Protein AF-0000000075831434 (afdb_homodimer)

pLDDT: mean 88.61, std 18.93, range [19.53, 98.94]

Solvent-accessible surface area (backbone atoms only — not comparable to full-atom values): 34373 Å² total; per-residue (Å²): 126,91,67,84,45,68,68,56,46,39,43,26,67,58,31,21,37,45,74,42,77,63,62,38,57,54,68,57,38,53,53,48,41,53,53,50,52,52,52,43,70,75,44,43,54,58,18,41,51,51,45,35,29,68,76,62,29,62,68,53,38,49,51,50,38,59,71,42,46,86,50,63,68,45,27,39,51,45,42,46,51,59,60,68,66,47,60,88,40,66,50,36,54,42,49,42,61,48,56,43,83,80,28,70,69,52,39,52,50,55,35,29,62,72,42,26,44,44,49,23,60,71,63,68,47,82,38,26,19,41,57,43,32,35,41,38,41,26,42,54,54,20,10,47,43,68,77,44,36,60,46,56,39,43,72,51,55,56,66,51,32,40,32,41,41,33,45,61,45,68,38,45,33,55,95,73,45,23,51,45,51,31,32,32,41,33,50,38,49,47,38,43,55,31,55,36,57,44,39,54,91,43,85,77,76,65,81,80,69,68,54,56,75,44,72,59,44,57,39,51,51,17,25,33,38,38,34,34,22,52,20,33,31,28,26,53,35,31,79,43,88,61,62,47,47,33,39,34,42,31,34,29,44,65,80,36,20,23,42,51,98,46,61,34,79,62,49,63,80,47,46,78,59,43,60,91,46,55,82,78,35,52,65,63,29,59,63,69,46,88,78,32,39,75,31,22,57,52,94,83,57,70,71,76,78,73,73,76,73,78,76,71,78,70,78,76,77,77,81,76,78,72,86,121,126,92,69,82,49,68,68,55,46,39,42,26,69,59,32,21,37,47,74,43,78,61,62,38,57,54,69,58,38,54,52,47,40,52,54,50,51,52,53,43,70,77,44,42,52,57,17,41,50,51,46,36,28,67,76,63,28,63,68,52,39,48,49,50,36,60,71,42,46,85,49,64,67,44,27,38,52,46,44,47,52,58,59,68,64,46,61,86,39,68,50,38,54,42,50,43,61,48,57,43,82,81,29,69,68,51,40,52,51,54,38,28,63,74,43,26,44,44,50,22,60,72,66,70,47,82,38,27,20,41,56,44,33,36,40,38,41,25,42,54,54,20,11,48,42,68,78,44,36,61,47,53,38,43,71,50,54,56,68,50,32,39,34,40,41,33,45,59,45,68,38,44,34,56,94,72,48,22,50,45,50,30,33,33,39,33,49,38,49,46,39,42,54,30,55,35,56,42,40,55,91,44,85,76,76,65,82,81,67,71,53,55,73,44,72,59,44,56,37,51,51,17,25,33,40,36,35,34,23,52,21,32,31,29,26,53,36,31,78,43,89,60,64,47,49,32,38,33,43,30,36,29,42,64,79,38,22,21,41,51,97,48,62,34,80,63,48,62,81,47,48,79,62,43,60,90,47,56,83,78,35,54,65,64,30,59,62,69,46,89,77,34,39,74,31,22,57,52,94,82,55,69,71,75,75,72,71,75,73,78,76,73,79,73,78,74,78,77,81,76,78,72,85,120

Foldseek 3Di:
DPACDPVQLVQCVQFQKDKDAQLDDLVLLLVVVVLVVVLCVVCVLVLLLLQCCQQVNDVVSVVQQVVQDDDSVSSSVSSVCVVVPDDFQSAQWGKDKASCVVDVSVVLVCLDCSHLVNLCVSLVHQWKWWQMKMKTKAAARHFKFDKDFQVLADQWDDQFKKKKKFWSAKFAFVVVQGWAKKWQTRQSVPPVQCVVPNDLVDDRDCVPVPGDIDGPTIGHHSMIMMGTRRIIMMTGHRNDNGMTIMMMIMMGHFPIFGADPDSHDRDNSPVVSCVVPNVVGDHRGGRDDPSTDISPPPDPPPPPPDPDPPPPPPDPPDDDPPPD/DPACDPVQLVQCVQFQKDKDAQLDDLVLLLVVVVLVVVLCVVCVLVLLLLQCCQQVNDVVSVVQQVVQDDDSVSSSVSSVCVVVPDDFQSAQWGKDKASCVVDVSVVLVCLDCSHLVNLCVSLVHQWKWWQMKMKTKAAARHFKFDKDFQVLQDQWDDQFKKKKKFWSAKFAFVVVQGWAKKWQTRQSVPPVQCVVPNDLVDDRDCVPVPGDIDGPTIGHHSMIMMGTRRIIMMTGHRNDNGMTIMMMIMMGHFPIFGADPDSHDRDNSPVVSCVVPNVVGDHRGGPDDPSTDISPPPDPPPPPPPPDPPPPPPDPDDPPPDPD

Organism: Prymnesium parvum (NCBI:txid97485)

Radius of gyration: 28.57 Å; Cα contacts (8 Å, |Δi|>4): 1283; chains: 2; bounding box: 98×86×70 Å

InterPro domains:
  IPR008775 Phytanoyl-CoA dioxygenase-like [PF05721] (36-246)

Structure (mmCIF, N/CA/C/O backbone):
data_AF-0000000075831434-model_v1
#
loop_
_entity.id
_entity.type
_entity.pdbx_description
1 polymer 'Phytanoyl-CoA dioxygenase'
#
loop_
_atom_site.group_PDB
_atom_site.id
_atom_site.type_symbol
_atom_site.label_atom_id
_atom_site.label_alt_id
_atom_site.label_comp_id
_atom_site.label_asym_id
_atom_site.label_entity_id
_atom_site.label_seq_id
_atom_site.pdbx_PDB_ins_code
_atom_site.Cartn_x
_atom_site.Cartn_y
_atom_site.Cartn_z
_atom_site.occupancy
_atom_site.B_iso_or_equiv
_atom_site.auth_seq_id
_atom_site.auth_comp_id
_atom_site.auth_asym_id
_atom_site.auth_atom_id
_atom_site.pdbx_PDB_model_num
ATOM 1 N N . MET A 1 1 ? 1.703 -3.66 -30.547 1 41.41 1 MET A N 1
ATOM 2 C CA . MET A 1 1 ? 1.705 -4.383 -29.281 1 41.41 1 MET A CA 1
ATOM 3 C C . MET A 1 1 ? 1.013 -3.572 -28.203 1 41.41 1 MET A C 1
ATOM 5 O O . MET A 1 1 ? 1.342 -2.404 -27.984 1 41.41 1 MET A O 1
ATOM 9 N N . LEU A 1 2 ? -0.225 -3.793 -27.969 1 52.91 2 LEU A N 1
ATOM 10 C CA . LEU A 1 2 ? -1.178 -2.945 -27.25 1 52.91 2 LEU A CA 1
ATOM 11 C C . LEU A 1 2 ? -0.674 -2.615 -25.859 1 52.91 2 LEU A C 1
ATOM 13 O O . LEU A 1 2 ? -0.516 -3.512 -25.016 1 52.91 2 LEU A O 1
ATOM 17 N N . ALA A 1 3 ? 0.323 -1.652 -25.766 1 66.62 3 ALA A N 1
ATOM 18 C CA . ALA A 1 3 ? 0.963 -1.109 -24.578 1 66.62 3 ALA A CA 1
ATOM 19 C C . ALA A 1 3 ? -0.076 -0.632 -23.562 1 66.62 3 ALA A C 1
ATOM 21 O O . ALA A 1 3 ? -1.118 -0.093 -23.938 1 66.62 3 ALA A O 1
ATOM 22 N N . VAL A 1 4 ? -0.144 -1.349 -22.391 1 86.62 4 VAL A N 1
ATOM 23 C CA . VAL A 1 4 ? -0.977 -0.872 -21.297 1 86.62 4 VAL A CA 1
ATOM 24 C C . VAL A 1 4 ? -0.88 0.649 -21.203 1 86.62 4 VAL A C 1
ATOM 26 O O . VAL A 1 4 ? 0.211 1.199 -21.031 1 86.62 4 VAL A O 1
ATOM 29 N N . GLY A 1 5 ? -1.956 1.366 -21.531 1 87.19 5 GLY A N 1
ATOM 30 C CA . GLY A 1 5 ? -1.98 2.818 -21.453 1 87.19 5 GLY A CA 1
ATOM 31 C C . GLY A 1 5 ? -2.035 3.346 -20.031 1 87.19 5 GLY A C 1
ATOM 32 O O . GLY A 1 5 ? -2.107 2.566 -19.078 1 87.19 5 GLY A O 1
ATOM 33 N N . ALA A 1 6 ? -1.95 4.629 -19.891 1 87.94 6 ALA A N 1
ATOM 34 C CA . ALA A 1 6 ? -1.89 5.301 -18.594 1 87.94 6 ALA A CA 1
ATOM 35 C C . ALA A 1 6 ? -3.139 5.008 -17.766 1 87.94 6 ALA A C 1
ATOM 37 O O . ALA A 1 6 ? -3.061 4.855 -16.547 1 87.94 6 ALA A O 1
ATOM 38 N N . ALA A 1 7 ? -4.27 4.957 -18.438 1 90.38 7 ALA A N 1
ATOM 39 C CA . ALA A 1 7 ? -5.523 4.711 -17.734 1 90.38 7 ALA A CA 1
ATOM 40 C C . ALA A 1 7 ? -5.527 3.322 -17.094 1 90.38 7 ALA A C 1
ATOM 42 O O . ALA A 1 7 ? -5.977 3.152 -15.953 1 90.38 7 ALA A O 1
ATOM 43 N N . GLN A 1 8 ? -5.09 2.336 -17.828 1 93.81 8 GLN A N 1
ATOM 44 C CA . GLN A 1 8 ? -5.031 0.98 -17.297 1 93.81 8 GLN A CA 1
ATOM 45 C C . GLN A 1 8 ? -3.982 0.87 -16.188 1 93.81 8 GLN A C 1
ATOM 47 O O . GLN A 1 8 ? -4.18 0.156 -15.211 1 93.81 8 GLN A O 1
ATOM 52 N N . LEU A 1 9 ? -2.846 1.592 -16.438 1 96.81 9 LEU A N 1
ATOM 53 C CA . LEU A 1 9 ? -1.832 1.608 -15.383 1 96.81 9 LEU A CA 1
ATOM 54 C C . LEU A 1 9 ? -2.389 2.215 -14.094 1 96.81 9 LEU A C 1
ATOM 56 O O . LEU A 1 9 ? -2.119 1.716 -13 1 96.81 9 LEU A O 1
ATOM 60 N N . LEU A 1 10 ? -3.135 3.258 -14.258 1 96.19 10 LEU A N 1
ATOM 61 C CA . LEU A 1 10 ? -3.758 3.883 -13.102 1 96.19 10 LEU A CA 1
ATOM 62 C C . LEU A 1 10 ? -4.75 2.934 -12.438 1 96.19 10 LEU A C 1
ATOM 64 O O . LEU A 1 10 ? -4.809 2.848 -11.211 1 96.19 10 LEU A O 1
ATOM 68 N N . GLU A 1 11 ? -5.539 2.24 -13.25 1 95.75 11 GLU A N 1
ATOM 69 C CA . GLU A 1 11 ? -6.465 1.245 -12.719 1 95.75 11 GLU A CA 1
ATOM 70 C C . GLU A 1 11 ? -5.738 0.194 -11.891 1 95.75 11 GLU A C 1
ATOM 72 O O . GLU A 1 11 ? -6.172 -0.146 -10.789 1 95.75 11 GLU A O 1
ATOM 77 N N . PHE A 1 12 ? -4.676 -0.302 -12.438 1 97.88 12 PHE A N 1
ATOM 78 C CA . PHE A 1 12 ? -3.877 -1.301 -11.734 1 97.88 12 PHE A CA 1
ATOM 79 C C . PHE A 1 12 ? -3.357 -0.748 -10.414 1 97.88 12 PHE A C 1
ATOM 81 O O . PHE A 1 12 ? -3.412 -1.427 -9.391 1 97.88 12 PHE A O 1
ATOM 88 N N . GLU A 1 13 ? -2.836 0.48 -10.453 1 97.69 13 GLU A N 1
ATOM 89 C CA . GLU A 1 13 ? -2.301 1.089 -9.242 1 97.69 13 GLU A CA 1
ATOM 90 C C . GLU A 1 13 ? -3.383 1.237 -8.172 1 97.69 13 GLU A C 1
ATOM 92 O O . GLU A 1 13 ? -3.133 0.999 -6.988 1 97.69 13 GLU A O 1
ATOM 97 N N . ARG A 1 14 ? -4.547 1.552 -8.539 1 96.81 14 ARG A N 1
ATOM 98 C CA . ARG A 1 14 ? -5.605 1.859 -7.582 1 96.81 14 ARG A CA 1
ATOM 99 C C . ARG A 1 14 ? -6.316 0.589 -7.125 1 96.81 14 ARG A C 1
ATOM 101 O O . ARG A 1 14 ? -6.594 0.424 -5.934 1 96.81 14 ARG A O 1
ATOM 108 N N . SER A 1 15 ? -6.523 -0.357 -8.062 1 97.44 15 SER A N 1
ATOM 109 C CA . SER A 1 15 ? -7.34 -1.527 -7.758 1 97.44 15 SER A CA 1
ATOM 110 C C . SER A 1 15 ? -6.473 -2.721 -7.371 1 97.44 15 SER A C 1
ATOM 112 O O . SER A 1 15 ? -6.953 -3.662 -6.73 1 97.44 15 SER A O 1
ATOM 114 N N . GLY A 1 16 ? -5.266 -2.713 -7.781 1 98.12 16 GLY A N 1
ATOM 115 C CA . GLY A 1 16 ? -4.367 -3.83 -7.543 1 98.12 16 GLY A CA 1
ATOM 116 C C . GLY A 1 16 ? -4.5 -4.934 -8.57 1 98.12 16 GLY A C 1
ATOM 117 O O . GLY A 1 16 ? -3.836 -5.969 -8.469 1 98.12 16 GLY A O 1
ATOM 118 N N . HIS A 1 17 ? -5.414 -4.758 -9.547 1 98.44 17 HIS A N 1
ATOM 119 C CA . HIS A 1 17 ? -5.609 -5.727 -10.625 1 98.44 17 HIS A CA 1
ATOM 120 C C . HIS A 1 17 ? -6.137 -5.055 -11.883 1 98.44 17 HIS A C 1
ATOM 122 O O . HIS A 1 17 ? -6.648 -3.932 -11.828 1 98.44 17 HIS A O 1
ATOM 128 N N . THR A 1 18 ? -5.961 -5.707 -13.008 1 97.94 18 THR A N 1
ATOM 129 C CA . THR A 1 18 ? -6.488 -5.258 -14.289 1 97.94 18 THR A CA 1
ATOM 130 C C . THR A 1 18 ? -6.582 -6.426 -15.273 1 97.94 18 THR A C 1
ATOM 132 O O . THR A 1 18 ? -6.02 -7.496 -15.031 1 97.94 18 THR A O 1
ATOM 135 N N . THR A 1 19 ? -7.375 -6.242 -16.281 1 96.88 19 THR A N 1
ATOM 136 C CA . THR A 1 19 ? -7.57 -7.254 -17.312 1 96.88 19 THR A CA 1
ATOM 137 C C . THR A 1 19 ? -7.07 -6.754 -18.672 1 96.88 19 THR A C 1
ATOM 139 O O . THR A 1 19 ? -7.309 -5.602 -19.031 1 96.88 19 THR A O 1
ATOM 142 N N . THR A 1 20 ? -6.305 -7.559 -19.312 1 95.62 20 THR A N 1
ATOM 143 C CA . THR A 1 20 ? -5.922 -7.301 -20.703 1 95.62 20 THR A CA 1
ATOM 144 C C . THR A 1 20 ? -6.621 -8.273 -21.641 1 95.62 20 THR A C 1
ATOM 146 O O . THR A 1 20 ? -6.398 -9.484 -21.578 1 95.62 20 THR A O 1
ATOM 149 N N . ARG A 1 21 ? -7.434 -7.727 -22.516 1 94.81 21 ARG A N 1
ATOM 150 C CA . ARG A 1 21 ? -8.094 -8.539 -23.531 1 94.81 21 ARG A CA 1
ATOM 151 C C . ARG A 1 21 ? -7.172 -8.797 -24.719 1 94.81 21 ARG A C 1
ATOM 153 O O . ARG A 1 21 ? -6.488 -7.883 -25.188 1 94.81 21 ARG A O 1
ATOM 160 N N . GLY A 1 22 ? -7.113 -9.984 -25.125 1 94.94 22 GLY A N 1
ATOM 161 C CA . GLY A 1 22 ? -6.309 -10.344 -26.281 1 94.94 22 GLY A CA 1
ATOM 162 C C . GLY A 1 22 ? -4.82 -10.125 -26.062 1 94.94 22 GLY A C 1
ATOM 163 O O . GLY A 1 22 ? -4.117 -9.664 -26.969 1 94.94 22 GLY A O 1
ATOM 164 N N . LEU A 1 23 ? -4.34 -10.344 -24.875 1 95.44 23 LEU A N 1
ATOM 165 C CA . LEU A 1 23 ? -2.916 -10.227 -24.594 1 95.44 23 LEU A CA 1
ATOM 166 C C . LEU A 1 23 ? -2.096 -11.133 -25.5 1 95.44 23 LEU A C 1
ATOM 168 O O . LEU A 1 23 ? -1.042 -10.734 -26 1 95.44 23 LEU A O 1
ATOM 172 N N . LEU A 1 24 ? -2.553 -12.367 -25.688 1 96 24 LEU A N 1
ATOM 173 C CA . LEU A 1 24 ? -1.902 -13.336 -26.578 1 96 24 LEU A CA 1
ATOM 174 C C . LEU A 1 24 ? -2.842 -13.773 -27.688 1 96 24 LEU A C 1
ATOM 176 O O . LEU A 1 24 ? -4.051 -13.898 -27.484 1 96 24 LEU A O 1
ATOM 180 N N . PRO A 1 25 ? -2.227 -14.016 -28.828 1 94.94 25 PRO A N 1
ATOM 181 C CA . PRO A 1 25 ? -3.055 -14.656 -29.859 1 94.94 25 PRO A CA 1
ATOM 182 C C . PRO A 1 25 ? -3.551 -16.031 -29.438 1 94.94 25 PRO A C 1
ATOM 184 O O . PRO A 1 25 ? -2.842 -16.766 -28.734 1 94.94 25 PRO A O 1
ATOM 187 N N . ARG A 1 26 ? -4.707 -16.375 -29.953 1 95.25 26 ARG A N 1
ATOM 188 C CA . ARG A 1 26 ? -5.332 -17.641 -29.625 1 95.25 26 ARG A CA 1
ATOM 189 C C . ARG A 1 26 ? -4.398 -18.812 -29.938 1 95.25 26 ARG A C 1
ATOM 191 O O . ARG A 1 26 ? -4.301 -19.766 -29.156 1 95.25 26 ARG A O 1
ATOM 198 N N . ASP A 1 27 ? -3.719 -18.75 -31.047 1 95.25 27 ASP A N 1
ATOM 199 C CA . ASP A 1 27 ? -2.832 -19.828 -31.469 1 95.25 27 ASP A CA 1
ATOM 200 C C . ASP A 1 27 ? -1.685 -20 -30.469 1 95.25 27 ASP A C 1
ATOM 202 O O . ASP A 1 27 ? -1.227 -21.125 -30.234 1 95.25 27 ASP A O 1
ATOM 206 N N . ASP A 1 28 ? -1.219 -18.922 -29.906 1 95.06 28 ASP A N 1
ATOM 207 C CA . ASP A 1 28 ? -0.161 -18.984 -28.906 1 95.06 28 ASP A CA 1
ATOM 208 C C . ASP A 1 28 ? -0.652 -19.672 -27.641 1 95.06 28 ASP A C 1
ATOM 210 O O . ASP A 1 28 ? 0.088 -20.438 -27.016 1 95.06 28 ASP A O 1
ATOM 214 N N . VAL A 1 29 ? -1.879 -19.469 -27.297 1 97.06 29 VAL A N 1
ATOM 215 C CA . VAL A 1 29 ? -2.443 -20.078 -26.094 1 97.06 29 VAL A CA 1
ATOM 216 C C . VAL A 1 29 ? -2.637 -21.578 -26.328 1 97.06 29 VAL A C 1
ATOM 218 O O . VAL A 1 29 ? -2.381 -22.391 -25.438 1 97.06 29 VAL A O 1
ATOM 221 N N . VAL A 1 30 ? -3.059 -21.938 -27.516 1 96.94 30 VAL A N 1
ATOM 222 C CA . VAL A 1 30 ? -3.227 -23.344 -27.859 1 96.94 30 VAL A CA 1
ATOM 223 C C . VAL A 1 30 ? -1.884 -24.062 -27.75 1 96.94 30 VAL A C 1
ATOM 225 O O . VAL A 1 30 ? -1.803 -25.172 -27.203 1 96.94 30 VAL A O 1
ATOM 228 N N . ALA A 1 31 ? -0.884 -23.453 -28.281 1 96.38 31 ALA A N 1
ATOM 229 C CA . ALA A 1 31 ? 0.457 -24.031 -28.203 1 96.38 31 ALA A CA 1
ATOM 230 C C . ALA A 1 31 ? 0.91 -24.141 -26.75 1 96.38 31 ALA A C 1
ATOM 232 O O . ALA A 1 31 ? 1.495 -25.141 -26.344 1 96.38 31 ALA A O 1
ATOM 233 N N . LEU A 1 32 ? 0.665 -23.125 -25.984 1 97.38 32 LEU A N 1
ATOM 234 C CA . LEU A 1 32 ? 1 -23.109 -24.578 1 97.38 32 LEU A CA 1
ATOM 235 C C . LEU A 1 32 ? 0.278 -24.234 -23.828 1 97.38 32 LEU A C 1
ATOM 237 O O . LEU A 1 32 ? 0.887 -24.953 -23.031 1 97.38 32 LEU A O 1
ATOM 241 N N . ARG A 1 33 ? -0.942 -24.406 -24.109 1 97.19 33 ARG A N 1
ATOM 242 C CA . ARG A 1 33 ? -1.74 -25.453 -23.484 1 97.19 33 ARG A CA 1
ATOM 243 C C . ARG A 1 33 ? -1.147 -26.828 -23.75 1 97.19 33 ARG A C 1
ATOM 245 O O . ARG A 1 33 ? -1.035 -27.656 -22.844 1 97.19 33 ARG A O 1
ATOM 252 N N . ARG A 1 34 ? -0.768 -27.062 -24.953 1 96.12 34 ARG A N 1
ATOM 253 C CA . ARG A 1 34 ? -0.178 -28.344 -25.328 1 96.12 34 ARG A CA 1
ATOM 254 C C . ARG A 1 34 ? 1.107 -28.594 -24.547 1 96.12 34 ARG A C 1
ATOM 256 O O . ARG A 1 34 ? 1.32 -29.703 -24.031 1 96.12 34 ARG A O 1
ATOM 263 N N . SER A 1 35 ? 1.903 -27.562 -24.484 1 96.19 35 SER A N 1
ATOM 264 C CA . SER A 1 35 ? 3.162 -27.688 -23.766 1 96.19 35 SER A CA 1
ATOM 265 C C . SER A 1 35 ? 2.922 -27.953 -22.281 1 96.19 35 SER A C 1
ATOM 267 O O . SER A 1 35 ? 3.547 -28.828 -21.688 1 96.19 35 SER A O 1
ATOM 269 N N . VAL A 1 36 ? 1.998 -27.25 -21.719 1 96.31 36 VAL A N 1
ATOM 270 C CA . VAL A 1 36 ? 1.688 -27.328 -20.281 1 96.31 36 VAL A CA 1
ATOM 271 C C . VAL A 1 36 ? 1.092 -28.703 -19.969 1 96.31 36 VAL A C 1
ATOM 273 O O . VAL A 1 36 ? 1.461 -29.328 -18.969 1 96.31 36 VAL A O 1
ATOM 276 N N . ASP A 1 37 ? 0.244 -29.172 -20.844 1 95.19 37 ASP A N 1
ATOM 277 C CA . ASP A 1 37 ? -0.372 -30.469 -20.641 1 95.19 37 ASP A CA 1
ATOM 278 C C . ASP A 1 37 ? 0.675 -31.594 -20.672 1 95.19 37 ASP A C 1
ATOM 280 O O . ASP A 1 37 ? 0.608 -32.531 -19.891 1 95.19 37 ASP A O 1
ATOM 284 N N . ARG A 1 38 ? 1.541 -31.453 -21.578 1 96 38 ARG A N 1
ATOM 285 C CA . ARG A 1 38 ? 2.605 -32.438 -21.688 1 96 38 ARG A CA 1
ATOM 286 C C . ARG A 1 38 ? 3.453 -32.469 -20.422 1 96 38 ARG A C 1
ATOM 288 O O . ARG A 1 38 ? 3.688 -33.562 -19.844 1 96 38 ARG A O 1
ATOM 295 N N . VAL A 1 39 ? 3.896 -31.328 -19.953 1 96.56 39 VAL A N 1
ATOM 296 C CA . VAL A 1 39 ? 4.734 -31.25 -18.766 1 96.56 39 VAL A CA 1
ATOM 297 C C . VAL A 1 39 ? 3.959 -31.766 -17.547 1 96.56 39 VAL A C 1
ATOM 299 O O . VAL A 1 39 ? 4.504 -32.5 -16.719 1 96.56 39 VAL A O 1
ATOM 302 N N . TYR A 1 40 ? 2.703 -31.438 -17.453 1 96.44 40 TYR A N 1
ATOM 303 C CA . TYR A 1 40 ? 1.884 -31.875 -16.328 1 96.44 40 TYR A CA 1
ATOM 304 C C . TYR A 1 40 ? 1.75 -33.375 -16.297 1 96.44 40 TYR A C 1
ATOM 306 O O . TYR A 1 40 ? 1.847 -34 -15.234 1 96.44 40 TYR A O 1
ATOM 314 N N . ALA A 1 41 ? 1.527 -33.969 -17.453 1 95.62 41 ALA A N 1
ATOM 315 C CA . ALA A 1 41 ? 1.396 -35.438 -17.531 1 95.62 41 ALA A CA 1
ATOM 316 C C . ALA A 1 41 ? 2.664 -36.125 -17.031 1 95.62 41 ALA A C 1
ATOM 318 O O . ALA A 1 41 ? 2.594 -37.156 -16.359 1 95.62 41 ALA A O 1
ATOM 319 N N . GLU A 1 42 ? 3.756 -35.531 -17.344 1 95.56 42 GLU A N 1
ATOM 320 C CA . GLU A 1 42 ? 5.047 -36.094 -16.969 1 95.56 42 GLU A CA 1
ATOM 321 C C . GLU A 1 42 ? 5.332 -35.875 -15.484 1 95.56 42 GLU A C 1
ATOM 323 O O . GLU A 1 42 ? 6.027 -36.688 -14.859 1 95.56 42 GLU A O 1
ATOM 328 N N . ARG A 1 43 ? 4.797 -34.812 -14.891 1 97.25 43 ARG A N 1
ATOM 329 C CA . ARG A 1 43 ? 5.176 -34.406 -13.539 1 97.25 43 ARG A CA 1
ATOM 330 C C . ARG A 1 43 ? 3.969 -34.406 -12.609 1 97.25 43 ARG A C 1
ATOM 332 O O . ARG A 1 43 ? 3.977 -33.75 -11.578 1 97.25 43 ARG A O 1
ATOM 339 N N . GLU A 1 44 ? 2.953 -35.125 -12.922 1 97.31 44 GLU A N 1
ATOM 340 C CA . GLU A 1 44 ? 1.703 -35.125 -12.164 1 97.31 44 GLU A CA 1
ATOM 341 C C . GLU A 1 44 ? 1.931 -35.531 -10.711 1 97.31 44 GLU A C 1
ATOM 343 O O . GLU A 1 44 ? 1.271 -35.031 -9.805 1 97.31 44 GLU A O 1
ATOM 348 N N . VAL A 1 45 ? 2.865 -36.438 -10.492 1 97.31 45 VAL A N 1
ATOM 349 C CA . VAL A 1 45 ? 3.123 -36.938 -9.148 1 97.31 45 VAL A CA 1
ATOM 350 C C . VAL A 1 45 ? 3.545 -35.781 -8.242 1 97.31 45 VAL A C 1
ATOM 352 O O . VAL A 1 45 ? 3.211 -35.781 -7.051 1 97.31 45 VAL A O 1
ATOM 355 N N . GLU A 1 46 ? 4.262 -34.812 -8.766 1 97.5 46 GLU A N 1
ATOM 356 C CA . GLU A 1 46 ? 4.676 -33.656 -7.988 1 97.5 46 GLU A CA 1
ATOM 357 C C . GLU A 1 46 ? 3.469 -32.844 -7.547 1 97.5 46 GLU A C 1
ATOM 359 O O . GLU A 1 46 ? 3.434 -32.312 -6.426 1 97.5 46 GLU A O 1
ATOM 364 N N . ALA A 1 47 ? 2.496 -32.656 -8.445 1 98.06 47 ALA A N 1
ATOM 365 C CA . ALA A 1 47 ? 1.272 -31.922 -8.117 1 98.06 47 ALA A CA 1
ATOM 366 C C . ALA A 1 47 ? 0.486 -32.625 -7.02 1 98.06 47 ALA A C 1
ATOM 368 O O . ALA A 1 47 ? 0.002 -32 -6.086 1 98.06 47 ALA A O 1
ATOM 369 N N . LEU A 1 48 ? 0.423 -33.906 -7.156 1 98 48 LEU A N 1
ATOM 370 C CA . LEU A 1 48 ? -0.289 -34.719 -6.16 1 98 48 LEU A CA 1
ATOM 371 C C . LEU A 1 48 ? 0.419 -34.656 -4.812 1 98 48 LEU A C 1
ATOM 373 O O . LEU A 1 48 ? -0.23 -34.531 -3.77 1 98 48 LEU A O 1
ATOM 377 N N . ARG A 1 49 ? 1.704 -34.781 -4.84 1 97.44 49 ARG A N 1
ATOM 378 C CA . ARG A 1 49 ? 2.506 -34.688 -3.623 1 97.44 49 ARG A CA 1
ATOM 379 C C . ARG A 1 49 ? 2.312 -33.344 -2.922 1 97.44 49 ARG A C 1
ATOM 381 O O . ARG A 1 49 ? 2.102 -33.312 -1.709 1 97.44 49 ARG A O 1
ATOM 388 N N . GLN A 1 50 ? 2.379 -32.312 -3.648 1 97.5 50 GLN A N 1
ATOM 389 C CA . GLN A 1 50 ? 2.18 -30.969 -3.109 1 97.5 50 GLN A CA 1
ATOM 390 C C . GLN A 1 50 ? 0.805 -30.828 -2.461 1 97.5 50 GLN A C 1
ATOM 392 O O . GLN A 1 50 ? 0.68 -30.281 -1.363 1 97.5 50 GLN A O 1
ATOM 397 N N . LYS A 1 51 ? -0.182 -31.266 -3.146 1 97.94 51 LYS A N 1
ATOM 398 C CA . LYS A 1 51 ? -1.542 -31.125 -2.633 1 97.94 51 LYS A CA 1
ATOM 399 C C . LYS A 1 51 ? -1.746 -31.969 -1.377 1 97.94 51 LYS A C 1
ATOM 401 O O . LYS A 1 51 ? -2.395 -31.531 -0.426 1 97.94 51 LYS A O 1
ATOM 406 N N . ALA A 1 52 ? -1.209 -33.156 -1.39 1 97.56 52 ALA A N 1
ATOM 407 C CA . ALA A 1 52 ? -1.278 -34 -0.2 1 97.56 52 ALA A CA 1
ATOM 408 C C . ALA A 1 52 ? -0.595 -33.344 0.989 1 97.56 52 ALA A C 1
ATOM 410 O O . ALA A 1 52 ? -1.128 -33.344 2.102 1 97.56 52 ALA A O 1
ATOM 411 N N . ARG A 1 53 ? 0.523 -32.75 0.75 1 97.31 53 ARG A N 1
ATOM 412 C CA . ARG A 1 53 ? 1.247 -32.062 1.814 1 97.31 53 ARG A CA 1
ATOM 413 C C . ARG A 1 53 ? 0.431 -30.906 2.371 1 97.31 53 ARG A C 1
ATOM 415 O O . ARG A 1 53 ? 0.342 -30.734 3.588 1 97.31 53 ARG A O 1
ATOM 422 N N . VAL A 1 54 ? -0.156 -30.141 1.499 1 96.5 54 VAL A N 1
ATOM 423 C CA . VAL A 1 54 ? -0.871 -28.922 1.882 1 96.5 54 VAL A CA 1
ATOM 424 C C . VAL A 1 54 ? -2.146 -29.297 2.637 1 96.5 54 VAL A C 1
ATOM 426 O O . VAL A 1 54 ? -2.482 -28.656 3.643 1 96.5 54 VAL A O 1
ATOM 429 N N . LEU A 1 55 ? -2.834 -30.328 2.189 1 96.38 55 LEU A N 1
ATOM 430 C CA . LEU A 1 55 ? -4.16 -30.625 2.73 1 96.38 55 LEU A CA 1
ATOM 431 C C . LEU A 1 55 ? -4.07 -31.594 3.902 1 96.38 55 LEU A C 1
ATOM 433 O O . LEU A 1 55 ? -4.895 -31.547 4.82 1 96.38 55 LEU A O 1
ATOM 437 N N . LEU A 1 56 ? -3.07 -32.5 3.859 1 96.44 56 LEU A N 1
ATOM 438 C CA . LEU A 1 56 ? -3.029 -33.562 4.859 1 96.44 56 LEU A CA 1
ATOM 439 C C . LEU A 1 56 ? -1.866 -33.344 5.824 1 96.44 56 LEU A C 1
ATOM 441 O O . LEU A 1 56 ? -1.843 -33.938 6.906 1 96.44 56 LEU A O 1
ATOM 445 N N . GLY A 1 57 ? -0.899 -32.594 5.434 1 96.62 57 GLY A N 1
ATOM 446 C CA . GLY A 1 57 ? 0.284 -32.375 6.25 1 96.62 57 GLY A CA 1
ATOM 447 C C . GLY A 1 57 ? 1.48 -33.188 5.801 1 96.62 57 GLY A C 1
ATOM 448 O O . GLY A 1 57 ? 1.322 -34.219 5.152 1 96.62 57 GLY A O 1
ATOM 449 N N . ASP A 1 58 ? 2.588 -32.781 6.219 1 96.31 58 ASP A N 1
ATOM 450 C CA . ASP A 1 58 ? 3.85 -33.375 5.805 1 96.31 58 ASP A CA 1
ATOM 451 C C . ASP A 1 58 ? 3.941 -34.844 6.266 1 96.31 58 ASP A C 1
ATOM 453 O O . ASP A 1 58 ? 4.336 -35.719 5.496 1 96.31 58 ASP A O 1
ATOM 457 N N . GLU A 1 59 ? 3.611 -35.062 7.449 1 96.69 59 GLU A N 1
ATOM 458 C CA . GLU A 1 59 ? 3.76 -36.375 8.023 1 96.69 59 GLU A CA 1
ATOM 459 C C . GLU A 1 59 ? 2.869 -37.406 7.312 1 96.69 59 GLU A C 1
ATOM 461 O O . GLU A 1 59 ? 3.328 -38.469 6.93 1 96.69 59 GLU A O 1
ATOM 466 N N . GLN A 1 60 ? 1.672 -36.969 7.094 1 96.75 60 GLN A N 1
ATOM 467 C CA . GLN A 1 60 ? 0.745 -37.875 6.422 1 96.75 60 GLN A CA 1
ATOM 468 C C . GLN A 1 60 ? 1.15 -38.094 4.969 1 96.75 60 GLN A C 1
ATOM 470 O O . GLN A 1 60 ? 1.056 -39.219 4.457 1 96.75 60 GLN A O 1
ATOM 475 N N . GLN A 1 61 ? 1.533 -37.094 4.332 1 96.69 61 GLN A N 1
ATOM 476 C CA . GLN A 1 61 ? 2.014 -37.219 2.959 1 96.69 61 GLN A CA 1
ATOM 477 C C . GLN A 1 61 ? 3.182 -38.188 2.869 1 96.69 61 GLN A C 1
ATOM 479 O O . GLN A 1 61 ? 3.205 -39.062 1.998 1 96.69 61 GLN A O 1
ATOM 484 N N . ARG A 1 62 ? 4.125 -38.188 3.797 1 95.81 62 ARG A N 1
ATOM 485 C CA . ARG A 1 62 ? 5.27 -39.094 3.82 1 95.81 62 ARG A CA 1
ATOM 486 C C . ARG A 1 62 ? 4.836 -40.531 4.086 1 95.81 62 ARG A C 1
ATOM 488 O O . ARG A 1 62 ? 5.375 -41.469 3.5 1 95.81 62 ARG A O 1
ATOM 495 N N . GLN A 1 63 ? 3.951 -40.625 4.93 1 96.81 63 GLN A N 1
ATOM 496 C CA . GLN A 1 63 ? 3.443 -41.938 5.262 1 96.81 63 GLN A CA 1
ATOM 497 C C . GLN A 1 63 ? 2.783 -42.594 4.051 1 96.81 63 GLN A C 1
ATOM 499 O O . GLN A 1 63 ? 2.953 -43.781 3.818 1 96.81 63 GLN A O 1
ATOM 504 N N . ILE A 1 64 ? 2.037 -41.812 3.311 1 96.75 64 ILE A N 1
ATOM 505 C CA . ILE A 1 64 ? 1.371 -42.312 2.115 1 96.75 64 ILE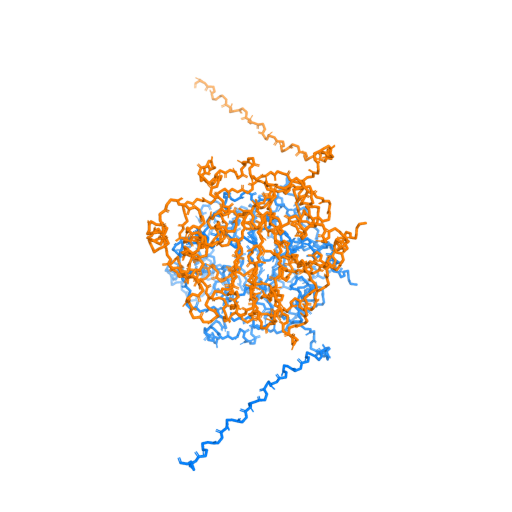 A CA 1
ATOM 506 C C . ILE A 1 64 ? 2.412 -42.812 1.122 1 96.75 64 ILE A C 1
ATOM 508 O O . ILE A 1 64 ? 2.279 -43.938 0.589 1 96.75 64 ILE A O 1
ATOM 512 N N . GLU A 1 65 ? 3.4 -42.156 0.923 1 95.69 65 GLU A N 1
ATOM 513 C CA . GLU A 1 65 ? 4.422 -42.531 -0.045 1 95.69 65 GLU A CA 1
ATOM 514 C C . GLU A 1 65 ? 5.223 -43.75 0.446 1 95.69 65 GLU A C 1
ATOM 516 O O . GLU A 1 65 ? 5.562 -44.625 -0.339 1 95.69 65 GLU A O 1
ATOM 521 N N . HIS A 1 66 ? 5.516 -43.719 1.703 1 95.5 66 HIS A N 1
ATOM 522 C CA . HIS A 1 66 ? 6.246 -44.844 2.277 1 95.5 66 HIS A CA 1
ATOM 523 C C . HIS A 1 66 ? 5.473 -46.156 2.119 1 95.5 66 HIS A C 1
ATOM 525 O O . HIS A 1 66 ? 6.043 -47.188 1.748 1 95.5 66 HIS A O 1
ATOM 531 N N . SER A 1 67 ? 4.285 -46.031 2.336 1 95.75 67 SER A N 1
ATOM 532 C CA . SER A 1 67 ? 3.432 -47.219 2.275 1 95.75 67 SER A CA 1
ATOM 533 C C . SER A 1 67 ? 3.277 -47.719 0.842 1 95.75 67 SER A C 1
ATOM 535 O O . SER A 1 67 ? 3.092 -48.906 0.609 1 95.75 67 SER A O 1
ATOM 537 N N . ALA A 1 68 ? 3.268 -46.812 -0.069 1 94.06 68 ALA A N 1
ATOM 538 C CA . ALA A 1 68 ? 3.051 -47.156 -1.473 1 94.06 68 ALA A CA 1
ATOM 539 C C . ALA A 1 68 ? 4.285 -47.812 -2.07 1 94.06 68 ALA A C 1
ATOM 541 O O . ALA A 1 68 ? 4.188 -48.562 -3.062 1 94.06 68 ALA A O 1
ATOM 542 N N . GLY A 1 69 ? 5.5 -47.594 -1.416 1 89.5 69 GLY A N 1
ATOM 543 C CA . GLY A 1 69 ? 6.727 -48.219 -1.922 1 89.5 69 GLY A CA 1
ATOM 544 C C . GLY A 1 69 ? 7.473 -47.312 -2.891 1 89.5 69 GLY A C 1
ATOM 545 O O . GLY A 1 69 ? 7.234 -46.094 -2.936 1 89.5 69 GLY A O 1
ATOM 546 N N . ALA A 1 70 ? 8.367 -47.969 -3.721 1 87.25 70 ALA A N 1
ATOM 547 C CA . ALA A 1 70 ? 9.359 -47.188 -4.461 1 87.25 70 ALA A CA 1
ATOM 548 C C . ALA A 1 70 ? 8.883 -46.906 -5.883 1 87.25 70 ALA A C 1
ATOM 550 O O . ALA A 1 70 ? 9.352 -45.969 -6.52 1 87.25 70 ALA A O 1
ATOM 551 N N . ALA A 1 71 ? 7.949 -47.594 -6.371 1 92.88 71 ALA A N 1
ATOM 552 C CA . ALA A 1 71 ? 7.5 -47.406 -7.746 1 92.88 71 ALA A CA 1
ATOM 553 C C . ALA A 1 71 ? 6.68 -46.125 -7.891 1 92.88 71 ALA A C 1
ATOM 555 O O . ALA A 1 71 ? 5.695 -45.938 -7.172 1 92.88 71 ALA A O 1
ATOM 556 N N . GLU A 1 72 ? 7.031 -45.312 -8.844 1 92.62 72 GLU A N 1
ATOM 557 C CA . GLU A 1 72 ? 6.398 -44 -9.031 1 92.62 72 GLU A CA 1
ATOM 558 C C . GLU A 1 72 ? 4.902 -44.156 -9.297 1 92.62 72 GLU A C 1
ATOM 560 O O . GLU A 1 72 ? 4.098 -43.344 -8.789 1 92.62 72 GLU A O 1
ATOM 565 N N . GLY A 1 73 ? 4.633 -45.062 -10.094 1 94.94 73 GLY A N 1
ATOM 566 C CA . GLY A 1 73 ? 3.23 -45.312 -10.398 1 94.94 73 GLY A CA 1
ATOM 567 C C . GLY A 1 73 ? 2.395 -45.625 -9.172 1 94.94 73 GLY A C 1
ATOM 568 O O . GLY A 1 73 ? 1.271 -45.125 -9.039 1 94.94 73 GLY A O 1
ATOM 569 N N . ALA A 1 74 ? 2.943 -46.438 -8.352 1 95.94 74 ALA A N 1
ATOM 570 C CA . ALA A 1 74 ? 2.248 -46.812 -7.125 1 95.94 74 ALA A CA 1
ATOM 571 C C . ALA A 1 74 ? 2.08 -45.594 -6.207 1 95.94 74 ALA A C 1
ATOM 573 O O . ALA A 1 74 ? 1.032 -45.406 -5.582 1 95.94 74 ALA A O 1
ATOM 574 N N . VAL A 1 75 ? 3.109 -44.844 -6.113 1 96.88 75 VAL A N 1
ATOM 575 C CA . VAL A 1 75 ? 3.068 -43.625 -5.312 1 96.88 75 VAL A CA 1
ATOM 576 C C . VAL A 1 75 ? 1.998 -42.656 -5.855 1 96.88 75 VAL A C 1
ATOM 578 O O . VAL A 1 75 ? 1.174 -42.156 -5.098 1 96.88 75 VAL A O 1
ATOM 581 N N . LYS A 1 76 ? 2.031 -42.469 -7.113 1 97 76 LYS A N 1
ATOM 582 C CA . LYS A 1 76 ? 1.052 -41.625 -7.781 1 97 76 LYS A CA 1
ATOM 583 C C . LYS A 1 76 ? -0.372 -42.094 -7.473 1 97 76 LYS A C 1
ATOM 585 O O . LYS A 1 76 ? -1.227 -41.25 -7.125 1 97 76 LYS A O 1
ATOM 590 N N . ASP A 1 77 ? -0.573 -43.344 -7.543 1 97.19 77 ASP A N 1
ATOM 591 C CA . ASP A 1 77 ? -1.901 -43.906 -7.309 1 97.19 77 ASP A CA 1
ATOM 592 C C . ASP A 1 77 ? -2.324 -43.719 -5.855 1 97.19 77 ASP A C 1
ATOM 594 O O . ASP A 1 77 ? -3.482 -43.375 -5.574 1 97.19 77 ASP A O 1
ATOM 598 N N . ALA A 1 78 ? -1.412 -43.906 -4.996 1 97.75 78 ALA A N 1
ATOM 599 C CA . ALA A 1 78 ? -1.699 -43.781 -3.568 1 97.75 78 ALA A CA 1
ATOM 600 C C . ALA A 1 78 ? -2.035 -42.344 -3.207 1 97.75 78 ALA A C 1
ATOM 602 O O . ALA A 1 78 ? -2.986 -42.094 -2.465 1 97.75 78 ALA A O 1
ATOM 603 N N . LEU A 1 79 ? -1.252 -41.438 -3.709 1 98 79 LEU A N 1
ATOM 604 C CA . LEU A 1 79 ? -1.506 -40 -3.469 1 98 79 LEU A CA 1
ATOM 605 C C . LEU A 1 79 ? -2.855 -39.594 -4.043 1 98 79 LEU A C 1
ATOM 607 O O . LEU A 1 79 ? -3.633 -38.906 -3.381 1 98 79 LEU A O 1
ATOM 611 N N . ARG A 1 80 ? -3.158 -40 -5.219 1 97.25 80 ARG A N 1
ATOM 612 C CA . ARG A 1 80 ? -4.418 -39.688 -5.879 1 97.25 80 ARG A CA 1
ATOM 613 C C . ARG A 1 80 ? -5.609 -40.188 -5.062 1 97.25 80 ARG A C 1
ATOM 615 O O . ARG A 1 80 ? -6.582 -39.438 -4.867 1 97.25 80 ARG A O 1
ATOM 622 N N . ARG A 1 81 ? -5.504 -41.375 -4.641 1 97 81 ARG A N 1
ATOM 623 C CA . ARG A 1 81 ? -6.578 -41.969 -3.85 1 97 81 ARG A CA 1
ATOM 624 C C . ARG A 1 81 ? -6.812 -41.188 -2.568 1 97 81 ARG A C 1
ATOM 626 O O . ARG A 1 81 ? -7.957 -40.969 -2.158 1 97 81 ARG A O 1
ATOM 633 N N . SER A 1 82 ? -5.746 -40.781 -1.976 1 97.19 82 SER A N 1
ATOM 634 C CA . SER A 1 82 ? -5.844 -40.031 -0.725 1 97.19 82 SER A CA 1
ATOM 635 C C . SER A 1 82 ? -6.5 -38.656 -0.938 1 97.19 82 SER A C 1
ATOM 637 O O . SER A 1 82 ? -7.305 -38.219 -0.116 1 97.19 82 SER A O 1
ATOM 639 N N . ILE A 1 83 ? -6.172 -38 -1.984 1 97 83 ILE A N 1
ATOM 640 C CA . ILE A 1 83 ? -6.723 -36.688 -2.307 1 97 83 ILE A CA 1
ATOM 641 C C . ILE A 1 83 ? -8.18 -36.812 -2.725 1 97 83 ILE A C 1
ATOM 643 O O . ILE A 1 83 ? -9.039 -36.062 -2.268 1 97 83 ILE A O 1
ATOM 647 N N . ASP A 1 84 ? -8.461 -37.844 -3.502 1 95.69 84 ASP A N 1
ATOM 648 C CA . ASP A 1 84 ? -9.805 -38.062 -4.016 1 95.69 84 ASP A CA 1
ATOM 649 C C . ASP A 1 84 ? -10.75 -38.531 -2.908 1 95.69 84 ASP A C 1
ATOM 651 O O . ASP A 1 84 ? -11.969 -38.469 -3.059 1 95.69 84 ASP A O 1
ATOM 655 N N . GLY A 1 85 ? -10.195 -39.031 -1.882 1 95.62 85 GLY A N 1
ATOM 656 C CA . GLY A 1 85 ? -10.984 -39.531 -0.761 1 95.62 85 GLY A CA 1
ATOM 657 C C . GLY A 1 85 ? -11.453 -38.406 0.159 1 95.62 85 GLY A C 1
ATOM 658 O O . GLY A 1 85 ? -12.273 -38.625 1.052 1 95.62 85 GLY A O 1
ATOM 659 N N . LEU A 1 86 ? -10.93 -37.219 -0 1 95.75 86 LEU A N 1
ATOM 660 C CA . LEU A 1 86 ? -11.344 -36.094 0.808 1 95.75 86 LEU A CA 1
ATOM 661 C C . LEU A 1 86 ? -12.766 -35.656 0.454 1 95.75 86 LEU A C 1
ATOM 663 O O . LEU A 1 86 ? -13.266 -35.969 -0.627 1 95.75 86 LEU A O 1
ATOM 667 N N . PRO A 1 87 ? -13.422 -34.938 1.413 1 93.56 87 PRO A N 1
ATOM 668 C CA . PRO A 1 87 ? -14.781 -34.5 1.126 1 93.56 87 PRO A CA 1
ATOM 669 C C . PRO A 1 87 ? -14.859 -33.594 -0.118 1 93.56 87 PRO A C 1
ATOM 671 O O . PRO A 1 87 ? -13.875 -32.969 -0.477 1 93.56 87 PRO A O 1
ATOM 674 N N . ASP A 1 88 ? -16.016 -33.594 -0.632 1 87.19 88 ASP A N 1
ATOM 675 C CA . ASP A 1 88 ? -16.25 -32.75 -1.802 1 87.19 88 ASP A CA 1
ATOM 676 C C . ASP A 1 88 ? -15.938 -31.281 -1.505 1 87.19 88 ASP A C 1
ATOM 678 O O . ASP A 1 88 ? -16.281 -30.781 -0.438 1 87.19 88 ASP A O 1
ATOM 682 N N . GLY A 1 89 ? -15.266 -30.75 -2.467 1 92.38 89 GLY A N 1
ATOM 683 C CA . GLY A 1 89 ? -14.977 -29.328 -2.326 1 92.38 89 GLY A CA 1
ATOM 684 C C . GLY A 1 89 ? -13.742 -29.062 -1.481 1 92.38 89 GLY A C 1
ATOM 685 O O . GLY A 1 89 ? -13.289 -27.922 -1.388 1 92.38 89 GLY A O 1
ATOM 686 N N . ALA A 1 90 ? -13.211 -30.078 -0.923 1 94.69 90 ALA A N 1
ATOM 687 C CA . ALA A 1 90 ? -12.062 -29.906 -0.039 1 94.69 90 ALA A CA 1
ATOM 688 C C . ALA A 1 90 ? -10.805 -29.562 -0.834 1 94.69 90 ALA A C 1
ATOM 690 O O . ALA A 1 90 ? -9.938 -28.828 -0.356 1 94.69 90 ALA A O 1
ATOM 691 N N . VAL A 1 91 ? -10.719 -30.172 -1.974 1 96.25 91 VAL A N 1
ATOM 692 C CA . VAL A 1 91 ? -9.578 -29.906 -2.846 1 96.25 91 VAL A CA 1
ATOM 693 C C . VAL A 1 91 ? -9.875 -28.703 -3.727 1 96.25 91 VAL A C 1
ATOM 695 O O . VAL A 1 91 ? -10.789 -28.734 -4.559 1 96.25 91 VAL A O 1
ATOM 698 N N . PRO A 1 92 ? -9.102 -27.656 -3.602 1 97.19 92 PRO A N 1
ATOM 699 C CA . PRO A 1 92 ? -9.391 -26.469 -4.422 1 97.19 92 PRO A CA 1
ATOM 700 C C . PRO A 1 92 ? -8.922 -26.625 -5.867 1 97.19 92 PRO A C 1
ATOM 702 O O . PRO A 1 92 ? -9.594 -26.172 -6.793 1 97.19 92 PRO A O 1
ATOM 705 N N . PHE A 1 93 ? -7.781 -27.25 -6.055 1 97.88 93 PHE A N 1
ATOM 706 C CA . PHE A 1 93 ? -7.129 -27.438 -7.344 1 97.88 93 PHE A CA 1
ATOM 707 C C . PHE A 1 93 ? -5.867 -28.281 -7.188 1 97.88 93 PHE A C 1
ATOM 709 O O . PHE A 1 93 ? -5.379 -28.484 -6.07 1 97.88 93 PHE A O 1
ATOM 716 N N . LEU A 1 94 ? -5.426 -28.859 -8.281 1 97.81 94 LEU A N 1
ATOM 717 C CA . LEU A 1 94 ? -4.059 -29.375 -8.367 1 97.81 94 LEU A CA 1
ATOM 718 C C . LEU A 1 94 ? -3.133 -28.328 -8.977 1 97.81 94 LEU A C 1
ATOM 720 O O . LEU A 1 94 ? -3.543 -27.562 -9.859 1 97.81 94 LEU A O 1
ATOM 724 N N . GLN A 1 95 ? -1.883 -28.312 -8.5 1 98.12 95 GLN A N 1
ATOM 725 C CA . GLN A 1 95 ? -0.966 -27.25 -8.906 1 98.12 95 GLN A CA 1
ATOM 726 C C . GLN A 1 95 ? 0.427 -27.797 -9.188 1 98.12 95 GLN A C 1
ATOM 728 O O . GLN A 1 95 ? 0.916 -28.672 -8.453 1 98.12 95 GLN A O 1
ATOM 733 N N . LEU A 1 96 ? 1.035 -27.438 -10.266 1 98.31 96 LEU A N 1
ATOM 734 C CA . LEU A 1 96 ? 2.412 -27.766 -10.633 1 98.31 96 LEU A CA 1
ATOM 735 C C . LEU A 1 96 ? 3.217 -26.484 -10.867 1 98.31 96 LEU A C 1
ATOM 737 O O . LEU A 1 96 ? 2.775 -25.594 -11.586 1 98.31 96 LEU A O 1
ATOM 741 N N . PHE A 1 97 ? 4.383 -26.406 -10.227 1 98.38 97 PHE A N 1
ATOM 742 C CA . PHE A 1 97 ? 5.176 -25.188 -10.273 1 98.38 97 PHE A CA 1
ATOM 743 C C . PHE A 1 97 ? 6.297 -25.297 -11.297 1 98.38 97 PHE A C 1
ATOM 745 O O . PHE A 1 97 ? 6.777 -26.406 -11.578 1 98.38 97 PHE A O 1
ATOM 752 N N . ASN A 1 98 ? 6.707 -24.219 -11.867 1 98.44 98 ASN A N 1
ATOM 753 C CA . ASN A 1 98 ? 7.953 -23.984 -12.586 1 98.44 98 ASN A CA 1
ATOM 754 C C . ASN A 1 98 ? 8.039 -24.828 -13.852 1 98.44 98 ASN A C 1
ATOM 756 O O . ASN A 1 98 ? 9.055 -25.484 -14.094 1 98.44 98 ASN A O 1
ATOM 760 N N . LEU A 1 99 ? 7.062 -24.797 -14.586 1 97.56 99 LEU A N 1
ATOM 761 C CA . LEU A 1 99 ? 6.996 -25.531 -15.844 1 97.56 99 LEU A CA 1
ATOM 762 C C . LEU A 1 99 ? 7.965 -24.953 -16.859 1 97.56 99 LEU A C 1
ATOM 764 O O . LEU A 1 99 ? 8.461 -25.672 -17.734 1 97.56 99 LEU A O 1
ATOM 768 N N . TRP A 1 100 ? 8.25 -23.672 -16.75 1 97.19 100 TRP A N 1
ATOM 769 C CA . TRP A 1 100 ? 9.109 -22.984 -17.703 1 97.19 100 TRP A CA 1
ATOM 770 C C . TRP A 1 100 ? 10.492 -23.625 -17.75 1 97.19 100 TRP A C 1
ATOM 772 O O . TRP A 1 100 ? 11.195 -23.531 -18.75 1 97.19 100 TRP A O 1
ATOM 782 N N . ARG A 1 101 ? 10.898 -24.266 -16.688 1 96.81 101 ARG A N 1
ATOM 783 C CA . ARG A 1 101 ? 12.227 -24.859 -16.594 1 96.81 101 ARG A CA 1
ATOM 784 C C . ARG A 1 101 ? 12.352 -26.078 -17.5 1 96.81 101 ARG A C 1
ATOM 786 O O . ARG A 1 101 ? 13.461 -26.5 -17.844 1 96.81 101 ARG A O 1
ATOM 793 N N . ASP A 1 102 ? 11.242 -26.672 -17.875 1 94.5 102 ASP A N 1
ATOM 794 C CA . ASP A 1 102 ? 11.227 -27.891 -18.672 1 94.5 102 ASP A CA 1
ATOM 795 C C . ASP A 1 102 ? 10.781 -27.609 -20.109 1 94.5 102 ASP A C 1
ATOM 797 O O . ASP A 1 102 ? 10.758 -28.5 -20.953 1 94.5 102 ASP A O 1
ATOM 801 N N . SER A 1 103 ? 10.367 -26.453 -20.328 1 93.88 103 SER A N 1
ATOM 802 C CA . SER A 1 103 ? 9.852 -26.094 -21.656 1 93.88 103 SER A CA 1
ATOM 803 C C . SER A 1 103 ? 10.453 -24.781 -22.156 1 93.88 103 SER A C 1
ATOM 805 O O . SER A 1 103 ? 10.016 -23.703 -21.75 1 93.88 103 SER A O 1
ATOM 807 N N . PRO A 1 104 ? 11.344 -24.875 -23.125 1 92.44 104 PRO A N 1
ATOM 808 C CA . PRO A 1 104 ? 11.938 -23.656 -23.688 1 92.44 104 PRO A CA 1
ATOM 809 C C . PRO A 1 104 ? 10.891 -22.719 -24.312 1 92.44 104 PRO A C 1
ATOM 811 O O . PRO A 1 104 ? 11.023 -21.5 -24.234 1 92.44 104 PRO A O 1
ATOM 814 N N . ALA A 1 105 ? 9.883 -23.312 -24.844 1 91.44 105 ALA A N 1
ATOM 815 C CA . ALA A 1 105 ? 8.82 -22.516 -25.453 1 91.44 105 ALA A CA 1
ATOM 816 C C . ALA A 1 105 ? 8.086 -21.688 -24.406 1 91.44 105 ALA A C 1
ATOM 818 O O . ALA A 1 105 ? 7.77 -20.516 -24.656 1 91.44 105 ALA A O 1
ATOM 819 N N . VAL A 1 106 ? 7.836 -22.25 -23.266 1 95.75 106 VAL A N 1
ATOM 820 C CA . VAL A 1 106 ? 7.152 -21.547 -22.203 1 95.75 106 VAL A CA 1
ATOM 821 C C . VAL A 1 106 ? 8.062 -20.453 -21.641 1 95.75 106 VAL A C 1
ATOM 823 O O . VAL A 1 106 ? 7.625 -19.312 -21.438 1 95.75 106 VAL A O 1
ATOM 826 N N . ALA A 1 107 ? 9.312 -20.812 -21.516 1 96.56 107 ALA A N 1
ATOM 827 C CA . ALA A 1 107 ? 10.297 -19.859 -21.016 1 96.56 107 ALA A CA 1
ATOM 828 C C . ALA A 1 107 ? 10.383 -18.641 -21.938 1 96.56 107 ALA A C 1
ATOM 830 O O . ALA A 1 107 ? 10.438 -17.5 -21.453 1 96.56 107 ALA A O 1
ATOM 831 N N . GLU A 1 108 ? 10.414 -18.922 -23.172 1 95.06 108 GLU A N 1
ATOM 832 C CA . GLU A 1 108 ? 10.5 -17.844 -24.141 1 95.06 108 GLU A CA 1
ATOM 833 C C . GLU A 1 108 ? 9.258 -16.953 -24.094 1 95.06 108 GLU A C 1
ATOM 835 O O . GLU A 1 108 ? 9.352 -15.734 -24.219 1 95.06 108 GLU A O 1
ATOM 840 N N . LEU A 1 109 ? 8.141 -17.531 -23.953 1 96.44 109 LEU A N 1
ATOM 841 C CA . LEU A 1 109 ? 6.898 -16.781 -23.859 1 96.44 109 LEU A CA 1
ATOM 842 C C . LEU A 1 109 ? 6.914 -15.844 -22.656 1 96.44 109 LEU A C 1
ATOM 844 O O . LEU A 1 109 ? 6.5 -14.68 -22.766 1 96.44 109 LEU A O 1
ATOM 848 N N . TRP A 1 110 ? 7.383 -16.297 -21.484 1 97.62 110 TRP A N 1
ATOM 849 C CA . TRP A 1 110 ? 7.41 -15.484 -20.266 1 97.62 110 TRP A CA 1
ATOM 850 C C . TRP A 1 110 ? 8.312 -14.266 -20.438 1 97.62 110 TRP A C 1
ATOM 852 O O . TRP A 1 110 ? 8.086 -13.219 -19.828 1 97.62 110 TRP A O 1
ATOM 862 N N . ARG A 1 111 ? 9.266 -14.352 -21.391 1 97 111 ARG A N 1
ATOM 863 C CA . ARG A 1 111 ? 10.219 -13.273 -21.609 1 97 111 ARG A CA 1
ATOM 864 C C . ARG A 1 111 ? 9.695 -12.289 -22.656 1 97 111 ARG A C 1
ATOM 866 O O . ARG A 1 111 ? 10.312 -11.25 -22.891 1 97 111 ARG A O 1
ATOM 873 N N . SER A 1 112 ? 8.656 -12.562 -23.234 1 95.38 112 SER A N 1
ATOM 874 C CA . SER A 1 112 ? 8.148 -11.758 -24.344 1 95.38 112 SER A CA 1
ATOM 875 C C . SER A 1 112 ? 7.723 -10.375 -23.875 1 95.38 112 SER A C 1
ATOM 877 O O . SER A 1 112 ? 7.43 -10.172 -22.688 1 95.38 112 SER A O 1
ATOM 879 N N . PRO A 1 113 ? 7.652 -9.43 -24.797 1 94.69 113 PRO A N 1
ATOM 880 C CA . PRO A 1 113 ? 7.156 -8.094 -24.453 1 94.69 113 PRO A CA 1
ATOM 881 C C . PRO A 1 113 ? 5.719 -8.109 -23.938 1 94.69 113 PRO A C 1
ATOM 883 O O . PRO A 1 113 ? 5.352 -7.293 -23.078 1 94.69 113 PRO A O 1
ATOM 886 N N . HIS A 1 114 ? 4.926 -9.078 -24.391 1 94.12 114 HIS A N 1
ATOM 887 C CA . HIS A 1 114 ? 3.531 -9.164 -23.969 1 94.12 114 HIS A CA 1
ATOM 888 C C . HIS A 1 114 ? 3.422 -9.523 -22.484 1 94.12 114 HIS A C 1
ATOM 890 O O . HIS A 1 114 ? 2.49 -9.094 -21.812 1 94.12 114 HIS A O 1
ATOM 896 N N . LEU A 1 115 ? 4.367 -10.297 -22.031 1 96.88 115 LEU A N 1
ATOM 897 C CA . LEU A 1 115 ? 4.293 -10.734 -20.656 1 96.88 115 LEU A CA 1
ATOM 898 C C . LEU A 1 115 ? 5.27 -9.953 -19.781 1 96.88 115 LEU A C 1
ATOM 900 O O . LEU A 1 115 ? 4.867 -9.047 -19.047 1 96.88 115 LEU A O 1
ATOM 904 N N . ALA A 1 116 ? 6.586 -10.172 -19.984 1 97.81 116 ALA A N 1
ATOM 905 C CA . ALA A 1 116 ? 7.59 -9.508 -19.156 1 97.81 116 ALA A CA 1
ATOM 906 C C . ALA A 1 116 ? 7.559 -7.996 -19.359 1 97.81 116 ALA A C 1
ATOM 908 O O . ALA A 1 116 ? 7.723 -7.23 -18.406 1 97.81 116 ALA A O 1
ATOM 909 N N . GLY A 1 117 ? 7.398 -7.551 -20.562 1 96.62 117 GLY A N 1
ATOM 910 C CA . GLY A 1 117 ? 7.293 -6.125 -20.828 1 96.62 117 GLY A CA 1
ATOM 911 C C . GLY A 1 117 ? 6.109 -5.48 -20.141 1 96.62 117 GLY A C 1
ATOM 912 O O . GLY A 1 117 ? 6.242 -4.398 -19.547 1 96.62 117 GLY A O 1
ATOM 913 N N . THR A 1 118 ? 4.953 -6.148 -20.219 1 97.06 118 THR A N 1
ATOM 914 C CA . THR A 1 118 ? 3.76 -5.652 -19.531 1 97.06 118 THR A CA 1
ATOM 915 C C . THR A 1 118 ? 3.967 -5.637 -18.031 1 97.06 118 THR A C 1
ATOM 917 O O . THR A 1 118 ? 3.586 -4.676 -17.344 1 97.06 118 THR A O 1
ATOM 920 N N . ALA A 1 119 ? 4.621 -6.656 -17.5 1 98.12 119 ALA A N 1
ATOM 921 C CA . ALA A 1 119 ? 4.914 -6.707 -16.078 1 98.12 119 ALA A CA 1
ATOM 922 C C . ALA A 1 119 ? 5.77 -5.516 -15.648 1 98.12 119 ALA A C 1
ATOM 924 O O . ALA A 1 119 ? 5.492 -4.879 -14.625 1 98.12 119 ALA A O 1
ATOM 925 N N . ALA A 1 120 ? 6.77 -5.219 -16.453 1 97.56 120 ALA A N 1
ATOM 926 C CA . ALA A 1 120 ? 7.645 -4.082 -16.156 1 97.56 120 ALA A CA 1
ATOM 927 C C . ALA A 1 120 ? 6.859 -2.775 -16.141 1 97.56 120 ALA A C 1
ATOM 929 O O . ALA A 1 120 ? 7.07 -1.93 -15.266 1 97.56 120 ALA A O 1
ATOM 930 N N . ARG A 1 121 ? 5.965 -2.625 -17.047 1 96.81 121 ARG A N 1
ATOM 931 C CA . ARG A 1 121 ? 5.148 -1.419 -17.125 1 96.81 121 ARG A CA 1
ATOM 932 C C . ARG A 1 121 ? 4.203 -1.325 -15.93 1 96.81 121 ARG A C 1
ATOM 934 O O . ARG A 1 121 ? 4.043 -0.255 -15.344 1 96.81 121 ARG A O 1
ATOM 941 N N . LEU A 1 122 ? 3.568 -2.422 -15.609 1 97.75 122 LEU A N 1
ATOM 942 C CA . LEU A 1 122 ? 2.641 -2.441 -14.484 1 97.75 122 LEU A CA 1
ATOM 943 C C . LEU A 1 122 ? 3.363 -2.119 -13.18 1 97.75 122 LEU A C 1
ATOM 945 O O . LEU A 1 122 ? 2.85 -1.364 -12.352 1 97.75 122 LEU A O 1
ATOM 949 N N . LEU A 1 123 ? 4.574 -2.605 -13.062 1 97.38 123 LEU A N 1
ATOM 950 C CA . LEU A 1 123 ? 5.328 -2.404 -11.828 1 97.38 123 LEU A CA 1
ATOM 951 C C . LEU A 1 123 ? 6.055 -1.063 -11.852 1 97.38 123 LEU A C 1
ATOM 953 O O . LEU A 1 123 ? 6.504 -0.579 -10.812 1 97.38 123 LEU A O 1
ATOM 957 N N . GLY A 1 124 ? 6.164 -0.481 -13.008 1 95.25 124 GLY A N 1
ATOM 958 C CA . GLY A 1 124 ? 6.887 0.775 -13.141 1 95.25 124 GLY A CA 1
ATOM 959 C C . GLY A 1 124 ? 8.375 0.637 -12.883 1 95.25 124 GLY A C 1
ATOM 960 O O . GLY A 1 124 ? 8.977 1.487 -12.227 1 95.25 124 GLY A O 1
ATOM 961 N N . VAL A 1 125 ? 8.969 -0.452 -13.328 1 96.12 125 VAL A N 1
ATOM 962 C CA . VAL A 1 125 ? 10.383 -0.693 -13.078 1 96.12 125 VAL A CA 1
ATOM 963 C C . VAL A 1 125 ? 11.094 -1.003 -14.398 1 96.12 125 VAL A C 1
ATOM 965 O O . VAL A 1 125 ? 10.445 -1.391 -15.375 1 96.12 125 VAL A O 1
ATOM 968 N N . ALA A 1 126 ? 12.391 -0.886 -14.336 1 95.75 126 ALA A N 1
ATOM 969 C CA . ALA A 1 126 ? 13.18 -1.054 -15.555 1 95.75 126 ALA A CA 1
ATOM 970 C C . ALA A 1 126 ? 13.531 -2.521 -15.781 1 95.75 126 ALA A C 1
ATOM 972 O O . ALA A 1 126 ? 13.719 -2.953 -16.922 1 95.75 126 ALA A O 1
ATOM 973 N N . ARG A 1 127 ? 13.641 -3.279 -14.648 1 97.75 127 ARG A N 1
ATOM 974 C CA . ARG A 1 127 ? 14.086 -4.668 -14.734 1 97.75 127 ARG A CA 1
ATOM 975 C C . ARG A 1 127 ? 13.219 -5.578 -13.883 1 97.75 127 ARG A C 1
ATOM 977 O O . ARG A 1 127 ? 12.984 -5.297 -12.703 1 97.75 127 ARG A O 1
ATOM 984 N N . VAL A 1 128 ? 12.758 -6.68 -14.523 1 98.12 128 VAL A N 1
ATOM 985 C CA . VAL A 1 128 ? 11.938 -7.629 -13.766 1 98.12 128 VAL A CA 1
ATOM 986 C C . VAL A 1 128 ? 12.547 -9.023 -13.867 1 98.12 128 VAL A C 1
ATOM 988 O O . VAL A 1 128 ? 13.195 -9.359 -14.867 1 98.12 128 VAL A O 1
ATOM 991 N N . ARG A 1 129 ? 12.398 -9.758 -12.844 1 98.75 129 ARG A N 1
ATOM 992 C CA . ARG A 1 129 ? 12.773 -11.164 -12.75 1 98.75 129 ARG A CA 1
ATOM 993 C C . ARG A 1 129 ? 11.547 -12.062 -12.75 1 98.75 129 ARG A C 1
ATOM 995 O O . ARG A 1 129 ? 10.477 -11.664 -12.281 1 98.75 129 ARG A O 1
ATOM 1002 N N . LEU A 1 130 ? 11.727 -13.242 -13.375 1 98.81 130 LEU A N 1
ATOM 1003 C CA . LEU A 1 130 ? 10.711 -14.289 -13.25 1 98.81 130 LEU A CA 1
ATOM 1004 C C . LEU A 1 130 ? 10.812 -14.984 -11.891 1 98.81 130 LEU A C 1
ATOM 1006 O O . LEU A 1 130 ? 11.883 -15.461 -11.516 1 98.81 130 LEU A O 1
ATOM 1010 N N . TYR A 1 131 ? 9.758 -14.961 -11.148 1 98.81 131 TYR A N 1
ATOM 1011 C CA . TYR A 1 131 ? 9.727 -15.648 -9.867 1 98.81 131 TYR A CA 1
ATOM 1012 C C . TYR A 1 131 ? 9.375 -17.125 -10.047 1 98.81 131 TYR A C 1
ATOM 1014 O O . TYR A 1 131 ? 10.195 -18 -9.781 1 98.81 131 TYR A O 1
ATOM 1022 N N . GLN A 1 132 ? 8.156 -17.344 -10.539 1 98.56 132 GLN A N 1
ATOM 1023 C CA . GLN A 1 132 ? 7.672 -18.688 -10.789 1 98.56 132 GLN A CA 1
ATOM 1024 C C . GLN A 1 132 ? 6.516 -18.688 -11.789 1 98.56 132 GLN A C 1
ATOM 1026 O O . GLN A 1 132 ? 5.938 -17.641 -12.07 1 98.56 132 GLN A O 1
ATOM 1031 N N . ASP A 1 133 ? 6.254 -19.828 -12.391 1 98.62 133 ASP A N 1
ATOM 1032 C CA . ASP A 1 133 ? 4.957 -20.078 -13.008 1 98.62 133 ASP A CA 1
ATOM 1033 C C . ASP A 1 133 ? 4.285 -21.297 -12.383 1 98.62 133 ASP A C 1
ATOM 1035 O O . ASP A 1 133 ? 4.934 -22.094 -11.703 1 98.62 133 ASP A O 1
ATOM 1039 N N . ALA A 1 134 ? 3.033 -21.328 -12.492 1 98.62 134 ALA A N 1
ATOM 1040 C CA . ALA A 1 134 ? 2.26 -22.422 -11.906 1 98.62 134 ALA A CA 1
ATOM 1041 C C . ALA A 1 134 ? 1.056 -22.781 -12.773 1 98.62 134 ALA A C 1
ATOM 1043 O O . ALA A 1 134 ? 0.326 -21.891 -13.219 1 98.62 134 ALA A O 1
ATOM 1044 N N . PHE A 1 135 ? 0.938 -24.047 -13.062 1 98.38 135 PHE A N 1
ATOM 1045 C CA . PHE A 1 135 ? -0.252 -24.594 -13.703 1 98.38 135 PHE A CA 1
ATOM 1046 C C . PHE A 1 135 ? -1.296 -25 -12.672 1 98.38 135 PHE A C 1
ATOM 1048 O O . PHE A 1 135 ? -0.97 -25.625 -11.664 1 98.38 135 PHE A O 1
ATOM 1055 N N . PHE A 1 136 ? -2.516 -24.578 -12.906 1 98.5 136 PHE A N 1
ATOM 1056 C CA . PHE A 1 136 ? -3.631 -24.891 -12.023 1 98.5 136 PHE A CA 1
ATOM 1057 C C . PHE A 1 136 ? -4.676 -25.719 -12.758 1 98.5 136 PHE A C 1
ATOM 1059 O O . PHE A 1 136 ? -5.191 -25.312 -13.797 1 98.5 136 PHE A O 1
ATOM 1066 N N . LEU A 1 137 ? -4.969 -26.859 -12.211 1 98.06 137 LEU A N 1
ATOM 1067 C CA . LEU A 1 137 ? -6.027 -27.734 -12.719 1 98.06 137 LEU A CA 1
ATOM 1068 C C . LEU A 1 137 ? -7.16 -27.859 -11.703 1 98.06 137 LEU A C 1
ATOM 1070 O O . LEU A 1 137 ? -6.988 -28.469 -10.641 1 98.06 137 LEU A O 1
ATOM 1074 N N . LYS A 1 138 ? -8.219 -27.234 -12.016 1 97.44 138 LYS A N 1
ATOM 1075 C CA . LYS A 1 138 ? -9.43 -27.422 -11.234 1 97.44 138 LYS A CA 1
ATOM 1076 C C . LYS A 1 138 ? -10.344 -28.469 -11.867 1 97.44 138 LYS A C 1
ATOM 1078 O O . LYS A 1 138 ? -11.047 -28.188 -12.836 1 97.44 138 LYS A O 1
ATOM 1083 N N . ARG A 1 139 ? -10.414 -29.672 -11.266 1 96.25 139 ARG A N 1
ATOM 1084 C CA . ARG A 1 139 ? -11.242 -30.766 -11.773 1 96.25 139 ARG A CA 1
ATOM 1085 C C . ARG A 1 139 ? -12.711 -30.531 -11.43 1 96.25 139 ARG A C 1
ATOM 1087 O O . ARG A 1 139 ? -13.031 -29.719 -10.57 1 96.25 139 ARG A O 1
ATOM 1094 N N . PRO A 1 140 ? -13.562 -31.188 -12.258 1 95.31 140 PRO A N 1
ATOM 1095 C CA . PRO A 1 140 ? -14.961 -31.141 -11.836 1 95.31 140 PRO A CA 1
ATOM 1096 C C . PRO A 1 140 ? -15.156 -31.531 -10.375 1 95.31 140 PRO A C 1
ATOM 1098 O O . PRO A 1 140 ? -14.633 -32.562 -9.945 1 95.31 140 PRO A O 1
ATOM 1101 N N . GLY A 1 141 ? -15.789 -30.609 -9.633 1 93.81 141 GLY A N 1
ATOM 1102 C CA . GLY A 1 141 ? -16.047 -30.922 -8.234 1 93.81 141 GLY A CA 1
ATOM 1103 C C . GLY A 1 141 ? -15.047 -30.297 -7.285 1 93.81 141 GLY A C 1
ATOM 1104 O O . GLY A 1 141 ? -15.289 -30.234 -6.078 1 93.81 141 GLY A O 1
ATOM 1105 N N . ASP A 1 142 ? -13.859 -29.859 -7.758 1 97.06 142 ASP A N 1
ATOM 1106 C CA . ASP A 1 142 ? -12.891 -29.172 -6.91 1 97.06 142 ASP A CA 1
ATOM 1107 C C . ASP A 1 142 ? -13.492 -27.906 -6.312 1 97.06 142 ASP A C 1
ATOM 1109 O O . ASP A 1 142 ? -14.32 -27.25 -6.949 1 97.06 142 ASP A O 1
ATOM 1113 N N . GLY A 1 143 ? -13.109 -27.547 -5.121 1 96.56 143 GLY A N 1
ATOM 1114 C CA . GLY A 1 143 ? -13.703 -26.484 -4.336 1 96.56 143 GLY A CA 1
ATOM 1115 C C . GLY A 1 143 ? -13.117 -25.109 -4.637 1 96.56 143 GLY A C 1
ATOM 1116 O O . GLY A 1 143 ? -12.391 -24.953 -5.617 1 96.56 143 GLY A O 1
ATOM 1117 N N . PRO A 1 144 ? -13.516 -24.141 -3.834 1 96.19 144 PRO A N 1
ATOM 1118 C CA . PRO A 1 144 ? -13.039 -22.766 -4.047 1 96.19 144 PRO A CA 1
ATOM 1119 C C . PRO A 1 144 ? -11.586 -22.578 -3.619 1 96.19 144 PRO A C 1
ATOM 1121 O O . PRO A 1 144 ? -11.055 -23.359 -2.836 1 96.19 144 PRO A O 1
ATOM 1124 N N . THR A 1 145 ? -10.891 -21.656 -4.293 1 95.19 145 THR A N 1
ATOM 1125 C CA . THR A 1 145 ? -9.656 -21.062 -3.779 1 95.19 145 THR A CA 1
ATOM 1126 C C . THR A 1 145 ? -9.953 -19.984 -2.75 1 95.19 145 THR A C 1
ATOM 1128 O O . THR A 1 145 ? -10.664 -19.016 -3.047 1 95.19 145 THR A O 1
ATOM 1131 N N . HIS A 1 146 ? -9.445 -20.109 -1.593 1 92.88 146 HIS A N 1
ATOM 1132 C CA . HIS A 1 146 ? -9.719 -19.141 -0.541 1 92.88 146 HIS A CA 1
ATOM 1133 C C . HIS A 1 146 ? -8.961 -17.828 -0.783 1 92.88 146 HIS A C 1
ATOM 1135 O O . HIS A 1 146 ? -7.965 -17.812 -1.507 1 92.88 146 HIS A O 1
ATOM 1141 N N . TRP A 1 147 ? -9.461 -16.812 -0.147 1 94.25 147 TRP A N 1
ATOM 1142 C CA . TRP A 1 147 ? -8.836 -15.492 -0.259 1 94.25 147 TRP A CA 1
ATOM 1143 C C . TRP A 1 147 ? -7.383 -15.539 0.205 1 94.25 147 TRP A C 1
ATOM 1145 O O . TRP A 1 147 ? -7.086 -16.031 1.296 1 94.25 147 TRP A O 1
ATOM 1155 N N . HIS A 1 148 ? -6.48 -15.016 -0.59 1 93.81 148 HIS A N 1
ATOM 1156 C CA . HIS A 1 148 ? -5.055 -14.984 -0.269 1 93.81 148 HIS A CA 1
ATOM 1157 C C . HIS A 1 148 ? -4.324 -13.938 -1.096 1 93.81 148 HIS A C 1
ATOM 1159 O O . HIS A 1 148 ? -4.891 -13.367 -2.031 1 93.81 148 HIS A O 1
ATOM 1165 N N . SER A 1 149 ? -3.094 -13.625 -0.713 1 94.81 149 SER A N 1
ATOM 1166 C CA . SER A 1 149 ? -2.16 -12.82 -1.489 1 94.81 149 SER A CA 1
ATOM 1167 C C . SER A 1 149 ? -0.913 -13.609 -1.859 1 94.81 149 SER A C 1
ATOM 1169 O O . SER A 1 149 ? -0.421 -14.414 -1.061 1 94.81 149 SER A O 1
ATOM 1171 N N . ASP A 1 150 ? -0.424 -13.422 -3.021 1 96.94 150 ASP A N 1
ATOM 1172 C CA . ASP A 1 150 ? 0.724 -14.18 -3.52 1 96.94 150 ASP A CA 1
ATOM 1173 C C . ASP A 1 150 ? 1.983 -13.852 -2.721 1 96.94 150 ASP A C 1
ATOM 1175 O O . ASP A 1 150 ? 2.775 -14.742 -2.408 1 96.94 150 ASP A O 1
ATOM 1179 N N . LEU A 1 151 ? 2.17 -12.602 -2.336 1 95.75 151 LEU A N 1
ATOM 1180 C CA . LEU A 1 151 ? 3.398 -12.18 -1.666 1 95.75 151 LEU A CA 1
ATOM 1181 C C . LEU A 1 151 ? 3.439 -12.711 -0.235 1 95.75 151 LEU A C 1
ATOM 1183 O O . LEU A 1 151 ? 4.508 -12.766 0.379 1 95.75 151 LEU A O 1
ATOM 1187 N N . ALA A 1 152 ? 2.328 -13.102 0.264 1 91.88 152 ALA A N 1
ATOM 1188 C CA . ALA A 1 152 ? 2.322 -13.727 1.586 1 91.88 152 ALA A CA 1
ATOM 1189 C C . ALA A 1 152 ? 2.939 -15.117 1.538 1 91.88 152 ALA A C 1
ATOM 1191 O O . ALA A 1 152 ? 3.283 -15.688 2.578 1 91.88 152 ALA A O 1
ATOM 1192 N N . MET A 1 153 ? 3.084 -15.633 0.324 1 93.88 153 MET A N 1
ATOM 1193 C CA . MET A 1 153 ? 3.596 -16.984 0.161 1 93.88 153 MET A CA 1
ATOM 1194 C C . MET A 1 153 ? 4.965 -16.984 -0.511 1 93.88 153 MET A C 1
ATOM 1196 O O . MET A 1 153 ? 5.547 -18.031 -0.766 1 93.88 153 MET A O 1
ATOM 1200 N N . ALA A 1 154 ? 5.434 -15.852 -0.911 1 95.69 154 ALA A N 1
ATOM 1201 C CA . ALA A 1 154 ? 6.75 -15.719 -1.531 1 95.69 154 ALA A CA 1
ATOM 1202 C C . ALA A 1 154 ? 7.785 -15.234 -0.521 1 95.69 154 ALA A C 1
ATOM 1204 O O . ALA A 1 154 ? 7.516 -14.328 0.269 1 95.69 154 ALA A O 1
ATOM 1205 N N . PRO A 1 155 ? 8.961 -15.883 -0.5 1 95.5 155 PRO A N 1
ATOM 1206 C CA . PRO A 1 155 ? 9.992 -15.453 0.452 1 95.5 155 PRO A CA 1
ATOM 1207 C C . PRO A 1 155 ? 10.75 -14.211 -0.013 1 95.5 155 PRO A C 1
ATOM 1209 O O . PRO A 1 155 ? 11.984 -14.188 0.034 1 95.5 155 PRO A O 1
ATOM 1212 N N . LEU A 1 156 ? 10.023 -13.227 -0.384 1 96.12 156 LEU A N 1
ATOM 1213 C CA . LEU A 1 156 ? 10.586 -11.984 -0.896 1 96.12 156 LEU A CA 1
ATOM 1214 C C . LEU A 1 156 ? 10.133 -10.797 -0.057 1 96.12 156 LEU A C 1
ATOM 1216 O O . LEU A 1 156 ? 8.953 -10.688 0.297 1 96.12 156 LEU A O 1
ATOM 1220 N N . ASP A 1 157 ? 11.039 -9.969 0.32 1 93.75 157 ASP A N 1
ATOM 1221 C CA . ASP A 1 157 ? 10.773 -8.711 1.013 1 93.75 157 ASP A CA 1
ATOM 1222 C C . ASP A 1 157 ? 10.609 -7.562 0.022 1 93.75 157 ASP A C 1
ATOM 1224 O O . ASP A 1 157 ? 11.539 -6.781 -0.187 1 93.75 157 ASP A O 1
ATOM 1228 N N . THR A 1 158 ? 9.406 -7.453 -0.577 1 95.06 158 THR A N 1
ATOM 1229 C CA . THR A 1 158 ? 9.148 -6.422 -1.578 1 95.06 158 THR A CA 1
ATOM 1230 C C . THR A 1 158 ? 7.652 -6.203 -1.759 1 95.06 158 THR A C 1
ATOM 1232 O O . THR A 1 158 ? 6.844 -7.023 -1.313 1 95.06 158 THR A O 1
ATOM 1235 N N . ASN A 1 159 ? 7.344 -5.109 -2.338 1 95.75 159 ASN A N 1
ATOM 1236 C CA . ASN A 1 159 ? 5.98 -4.84 -2.785 1 95.75 159 ASN A CA 1
ATOM 1237 C C . ASN A 1 159 ? 5.883 -4.832 -4.309 1 95.75 159 ASN A C 1
ATOM 1239 O O . ASN A 1 159 ? 4.805 -4.605 -4.863 1 95.75 159 ASN A O 1
ATOM 1243 N N . SER A 1 160 ? 6.953 -4.973 -5.02 1 97.12 160 SER A N 1
ATOM 1244 C CA . SER A 1 160 ? 6.992 -4.918 -6.477 1 97.12 160 SER A CA 1
ATOM 1245 C C . SER A 1 160 ? 6.895 -6.316 -7.082 1 97.12 160 SER A C 1
ATOM 1247 O O . SER A 1 160 ? 7.895 -6.867 -7.543 1 97.12 160 SER A O 1
ATOM 1249 N N . PHE A 1 161 ? 5.738 -6.832 -7.055 1 98.69 161 PHE A N 1
ATOM 1250 C CA . PHE A 1 161 ? 5.414 -8.195 -7.461 1 98.69 161 PHE A CA 1
ATOM 1251 C C . PHE A 1 161 ? 4.078 -8.234 -8.203 1 98.69 161 PHE A C 1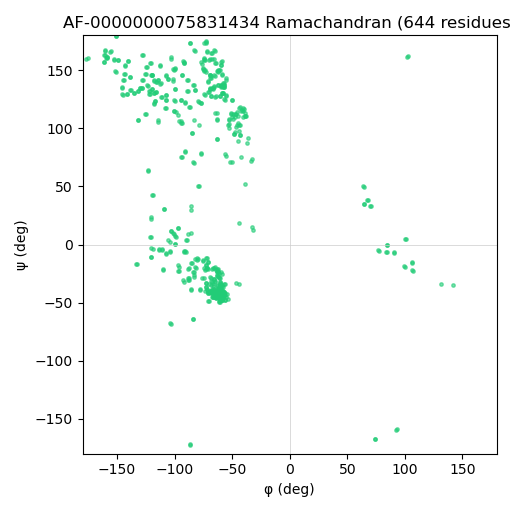
ATOM 1253 O O . PHE A 1 161 ? 3.096 -7.648 -7.75 1 98.69 161 PHE A O 1
ATOM 1260 N N . VAL A 1 162 ? 4.062 -8.875 -9.375 1 98.88 162 VAL A N 1
ATOM 1261 C CA . VAL A 1 162 ? 2.836 -8.953 -10.164 1 98.88 162 VAL A CA 1
ATOM 1262 C C . VAL A 1 162 ? 2.68 -10.352 -10.75 1 98.88 162 VAL A C 1
ATOM 1264 O O . VAL A 1 162 ? 3.668 -11 -11.094 1 98.88 162 VAL A O 1
ATOM 1267 N N . THR A 1 163 ? 1.458 -10.797 -10.82 1 98.94 163 THR A N 1
ATOM 1268 C CA . THR A 1 163 ? 1.131 -12.102 -11.398 1 98.94 163 THR A CA 1
ATOM 1269 C C . THR A 1 163 ? 0.193 -11.945 -12.586 1 98.94 163 THR A C 1
ATOM 1271 O O . THR A 1 163 ? -0.757 -11.164 -12.539 1 98.94 163 THR A O 1
ATOM 1274 N N . CYS A 1 164 ? 0.487 -12.609 -13.617 1 98.75 164 CYS A N 1
ATOM 1275 C CA . CYS A 1 164 ? -0.401 -12.758 -14.758 1 98.75 164 CYS A CA 1
ATOM 1276 C C . CYS A 1 164 ? -1.109 -14.109 -14.727 1 98.75 164 CYS A C 1
ATOM 1278 O O . CYS A 1 164 ? -0.461 -15.148 -14.633 1 98.75 164 CYS A O 1
ATOM 1280 N N . TRP A 1 165 ? -2.381 -14.078 -14.758 1 98.69 165 TRP A N 1
ATOM 1281 C CA . TRP A 1 165 ? -3.201 -15.289 -14.789 1 98.69 165 TRP A CA 1
ATOM 1282 C C . TRP A 1 165 ? -3.826 -15.484 -16.172 1 98.69 165 TRP A C 1
ATOM 1284 O O . TRP A 1 165 ? -4.543 -14.609 -16.656 1 98.69 165 TRP A O 1
ATOM 1294 N N . LEU A 1 166 ? -3.578 -16.656 -16.781 1 98 166 LEU A N 1
ATOM 1295 C CA . LEU A 1 166 ? -3.975 -16.969 -18.156 1 98 166 LEU A CA 1
ATOM 1296 C C . LEU A 1 166 ? -4.809 -18.234 -18.219 1 98 166 LEU A C 1
ATOM 1298 O O . LEU A 1 166 ? -4.293 -19.328 -17.984 1 98 166 LEU A O 1
ATOM 1302 N N . PRO A 1 167 ? -6.102 -18.062 -18.578 1 97.81 167 PRO A N 1
ATOM 1303 C CA . PRO A 1 167 ? -6.848 -19.297 -18.828 1 97.81 167 PRO A CA 1
ATOM 1304 C C . PRO A 1 167 ? -6.375 -20 -20.094 1 97.81 167 PRO A C 1
ATOM 1306 O O . PRO A 1 167 ? -6.023 -19.359 -21.078 1 97.81 167 PRO A O 1
ATOM 1309 N N . LEU A 1 168 ? -6.406 -21.312 -20.078 1 98.19 168 LEU A N 1
ATOM 1310 C CA . LEU A 1 168 ? -5.953 -22.094 -21.219 1 98.19 168 LEU A CA 1
ATOM 1311 C C . LEU A 1 168 ? -7.137 -22.594 -22.031 1 98.19 168 LEU A C 1
ATOM 1313 O O . LEU A 1 168 ? -6.984 -23.484 -22.875 1 98.19 168 LEU A O 1
ATOM 1317 N N . HIS A 1 169 ? -8.273 -22.156 -21.766 1 97 169 HIS A N 1
ATOM 1318 C CA . HIS A 1 169 ? -9.531 -22.266 -22.5 1 97 169 HIS A CA 1
ATOM 1319 C C . HIS A 1 169 ? -10.484 -21.141 -22.125 1 97 169 HIS A C 1
ATOM 1321 O O . HIS A 1 169 ? -10.211 -20.375 -21.203 1 97 169 HIS A O 1
ATOM 1327 N N . ASP A 1 170 ? -11.523 -20.969 -22.922 1 97.06 170 ASP A N 1
ATOM 1328 C CA . ASP A 1 170 ? -12.5 -19.938 -22.594 1 97.06 170 ASP A CA 1
ATOM 1329 C C . ASP A 1 170 ? -13.125 -20.188 -21.219 1 97.06 170 ASP A C 1
ATOM 1331 O O . ASP A 1 170 ? -13.43 -21.328 -20.875 1 97.06 170 ASP A O 1
ATOM 1335 N N . ILE A 1 171 ? -13.266 -19.203 -20.438 1 96.06 171 ILE A N 1
ATOM 1336 C CA . ILE A 1 171 ? -13.93 -19.266 -19.141 1 96.06 171 ILE A CA 1
ATOM 1337 C C . ILE A 1 171 ? -15.281 -18.562 -19.219 1 96.06 171 ILE A C 1
ATOM 1339 O O . ILE A 1 171 ? -15.359 -17.391 -19.609 1 96.06 171 ILE A O 1
ATOM 1343 N N . ALA A 1 172 ? -16.297 -19.219 -18.797 1 94.19 172 ALA A N 1
ATOM 1344 C CA . ALA A 1 172 ? -17.641 -18.641 -18.781 1 94.19 172 ALA A CA 1
ATOM 1345 C C . ALA A 1 172 ? -17.781 -17.578 -17.688 1 94.19 172 ALA A C 1
ATOM 1347 O O . ALA A 1 172 ? -16.906 -17.453 -16.828 1 94.19 172 ALA A O 1
ATOM 1348 N N . ALA A 1 173 ? -18.844 -16.844 -17.797 1 93.25 173 ALA A N 1
ATOM 1349 C CA . ALA A 1 173 ? -19.156 -15.883 -16.75 1 93.25 173 ALA A CA 1
ATOM 1350 C C . ALA A 1 173 ? -19.469 -16.594 -15.438 1 93.25 173 ALA A C 1
ATOM 1352 O O . ALA A 1 173 ? -19.859 -17.766 -15.438 1 93.25 173 ALA A O 1
ATOM 1353 N N . PRO A 1 174 ? -19.281 -15.844 -14.375 1 89.88 174 PRO A N 1
ATOM 1354 C CA . PRO A 1 174 ? -19.531 -16.469 -13.078 1 89.88 174 PRO A CA 1
ATOM 1355 C C . PRO A 1 174 ? -20.969 -17 -12.953 1 89.88 174 PRO A C 1
ATOM 1357 O O . PRO A 1 174 ? -21.188 -18.078 -12.375 1 89.88 174 PRO A O 1
ATOM 1360 N N . GLU A 1 175 ? -21.906 -16.266 -13.445 1 90.31 175 GLU A N 1
ATOM 1361 C CA . GLU A 1 175 ? -23.297 -16.656 -13.359 1 90.31 175 GLU A CA 1
ATOM 1362 C C . GLU A 1 175 ? -23.547 -17.953 -14.133 1 90.31 175 GLU A C 1
ATOM 1364 O O . GLU A 1 175 ? -24.547 -18.641 -13.891 1 90.31 175 GLU A O 1
ATOM 1369 N N . ASP A 1 176 ? -22.641 -18.219 -15.047 1 92.25 176 ASP A N 1
ATOM 1370 C CA . ASP A 1 176 ? -22.75 -19.422 -15.852 1 92.25 176 ASP A CA 1
ATOM 1371 C C . ASP A 1 176 ? -21.781 -20.5 -15.367 1 92.25 176 ASP A C 1
ATOM 1373 O O . ASP A 1 176 ? -21.469 -21.438 -16.109 1 92.25 176 ASP A O 1
ATOM 1377 N N . GLY A 1 177 ? -21.203 -20.297 -14.234 1 90.31 177 GLY A N 1
ATOM 1378 C CA . GLY A 1 177 ? -20.375 -21.328 -13.609 1 90.31 177 GLY A CA 1
ATOM 1379 C C . GLY A 1 177 ? -18.891 -21.109 -13.805 1 90.31 177 GLY A C 1
ATOM 1380 O O . GLY A 1 177 ? -18.078 -21.969 -13.469 1 90.31 177 GLY A O 1
ATOM 1381 N N . GLY A 1 178 ? -18.531 -20.016 -14.406 1 92.25 178 GLY A N 1
ATOM 1382 C CA . GLY A 1 178 ? -17.125 -19.734 -14.602 1 92.25 178 GLY A CA 1
ATOM 1383 C C . GLY A 1 178 ? -16.359 -19.531 -13.297 1 92.25 178 GLY A C 1
ATOM 1384 O O . GLY A 1 178 ? -16.922 -19.016 -12.328 1 92.25 178 GLY A O 1
ATOM 1385 N N . SER A 1 179 ? -15.078 -19.969 -13.273 1 93.81 179 SER A N 1
ATOM 1386 C CA . SER A 1 179 ? -14.266 -19.891 -12.062 1 93.81 179 SER A CA 1
ATOM 1387 C C . SER A 1 179 ? -13.031 -19.031 -12.281 1 93.81 179 SER A C 1
ATOM 1389 O O . SER A 1 179 ? -11.922 -19.406 -11.898 1 93.81 179 SER A O 1
ATOM 1391 N N . ALA A 1 180 ? -13.234 -17.922 -12.945 1 96.12 180 ALA A N 1
ATOM 1392 C CA . ALA A 1 180 ? -12.164 -16.938 -13.023 1 96.12 180 ALA A CA 1
ATOM 1393 C C . ALA A 1 180 ? -11.859 -16.344 -11.656 1 96.12 180 ALA A C 1
ATOM 1395 O O . ALA A 1 180 ? -12.617 -16.531 -10.703 1 96.12 180 ALA A O 1
ATOM 1396 N N . LEU A 1 181 ? -10.773 -15.664 -11.586 1 97.62 181 LEU A N 1
ATOM 1397 C CA . LEU A 1 181 ? -10.383 -15.047 -10.32 1 97.62 181 LEU A CA 1
ATOM 1398 C C . LEU A 1 181 ? -11.328 -13.906 -9.969 1 97.62 181 LEU A C 1
ATOM 1400 O O . LEU A 1 181 ? -11.859 -13.234 -10.852 1 97.62 181 LEU A O 1
ATOM 1404 N N . VAL A 1 182 ? -11.516 -13.789 -8.656 1 96.69 182 VAL A N 1
ATOM 1405 C CA . VAL A 1 182 ? -12.227 -12.672 -8.047 1 96.69 182 VAL A CA 1
ATOM 1406 C C . VAL A 1 182 ? -11.258 -11.859 -7.18 1 96.69 182 VAL A C 1
ATOM 1408 O O . VAL A 1 182 ? -10.391 -12.422 -6.512 1 96.69 182 VAL A O 1
ATOM 1411 N N . PHE A 1 183 ? -11.43 -10.516 -7.215 1 97.06 183 PHE A N 1
ATOM 1412 C CA . PHE A 1 183 ? -10.453 -9.664 -6.559 1 97.06 183 PHE A CA 1
ATOM 1413 C C . PHE A 1 183 ? -11.125 -8.758 -5.527 1 97.06 183 PHE A C 1
ATOM 1415 O O . PHE A 1 183 ? -12.211 -8.242 -5.77 1 97.06 183 PHE A O 1
ATOM 1422 N N . ALA A 1 184 ? -10.484 -8.633 -4.375 1 96.88 184 ALA A N 1
ATOM 1423 C CA . ALA A 1 184 ? -10.812 -7.559 -3.438 1 96.88 184 ALA A CA 1
ATOM 1424 C C . ALA A 1 184 ? -10.062 -6.277 -3.787 1 96.88 184 ALA A C 1
ATOM 1426 O O . ALA A 1 184 ? -8.945 -6.059 -3.318 1 96.88 184 ALA A O 1
ATOM 1427 N N . SER A 1 185 ? -10.734 -5.43 -4.516 1 97 185 SER A N 1
ATOM 1428 C CA . SER A 1 185 ? -10.086 -4.285 -5.152 1 97 185 SER A CA 1
ATOM 1429 C C . SER A 1 185 ? -9.547 -3.309 -4.113 1 97 185 SER A C 1
ATOM 1431 O O . SER A 1 185 ? -10.258 -2.92 -3.186 1 97 185 SER A O 1
ATOM 1433 N N . GLY A 1 186 ? -8.211 -2.977 -4.27 1 96 186 GLY A N 1
ATOM 1434 C CA . GLY A 1 186 ? -7.57 -1.989 -3.414 1 96 186 GLY A CA 1
ATOM 1435 C C . GLY A 1 186 ? -6.938 -2.596 -2.176 1 96 186 GLY A C 1
ATOM 1436 O O . GLY A 1 186 ? -6.238 -1.906 -1.431 1 96 186 GLY A O 1
ATOM 1437 N N . SER A 1 187 ? -7.137 -3.852 -1.936 1 95.44 187 SER A N 1
ATOM 1438 C CA . SER A 1 187 ? -6.66 -4.48 -0.707 1 95.44 187 SER A CA 1
ATOM 1439 C C . SER A 1 187 ? -5.137 -4.488 -0.645 1 95.44 187 SER A C 1
ATOM 1441 O O . SER A 1 187 ? -4.555 -4.574 0.439 1 95.44 187 SER A O 1
ATOM 1443 N N . HIS A 1 188 ? -4.457 -4.34 -1.757 1 95.94 188 HIS A N 1
ATOM 1444 C CA . HIS A 1 188 ? -3.002 -4.391 -1.81 1 95.94 188 HIS A CA 1
ATOM 1445 C C . HIS A 1 188 ? -2.385 -3.143 -1.19 1 95.94 188 HIS A C 1
ATOM 1447 O O . HIS A 1 188 ? -1.175 -3.096 -0.955 1 95.94 188 HIS A O 1
ATOM 1453 N N . ARG A 1 189 ? -3.188 -2.166 -0.94 1 94.12 189 ARG A N 1
ATOM 1454 C CA . ARG A 1 189 ? -2.682 -0.884 -0.458 1 94.12 189 ARG A CA 1
ATOM 1455 C C . ARG A 1 189 ? -2.973 -0.706 1.028 1 94.12 189 ARG A C 1
ATOM 1457 O O . ARG A 1 189 ? -2.756 0.373 1.584 1 94.12 189 ARG A O 1
ATOM 1464 N N . ASP A 1 190 ? -3.51 -1.654 1.662 1 92.75 190 ASP A N 1
ATOM 1465 C CA . ASP A 1 190 ? -4.047 -1.434 3.002 1 92.75 190 ASP A CA 1
ATOM 1466 C C . ASP A 1 190 ? -2.951 -1.551 4.059 1 92.75 190 ASP A C 1
ATOM 1468 O O . ASP A 1 190 ? -2.98 -2.457 4.895 1 92.75 190 ASP A O 1
ATOM 1472 N N . VAL A 1 191 ? -2.057 -0.594 4.105 1 90.25 191 VAL A N 1
ATOM 1473 C CA . VAL A 1 191 ? -0.989 -0.506 5.098 1 90.25 191 VAL A CA 1
ATOM 1474 C C . VAL A 1 191 ? -1.592 -0.401 6.496 1 90.25 191 VAL A C 1
ATOM 1476 O O . VAL A 1 191 ? -1.061 -0.97 7.453 1 90.25 191 VAL A O 1
ATOM 1479 N N . ALA A 1 192 ? -2.73 0.261 6.648 1 89.75 192 ALA A N 1
ATOM 1480 C CA . ALA A 1 192 ? -3.379 0.495 7.938 1 89.75 192 ALA A CA 1
ATOM 1481 C C . ALA A 1 192 ? -3.736 -0.823 8.617 1 89.75 192 ALA A C 1
ATOM 1483 O O . ALA A 1 192 ? -3.607 -0.955 9.836 1 89.75 192 ALA A O 1
ATOM 1484 N N . LEU A 1 193 ? -4.133 -1.73 7.816 1 88.62 193 LEU A N 1
ATOM 1485 C CA . LEU A 1 193 ? -4.543 -3.018 8.367 1 88.62 193 LEU A CA 1
ATOM 1486 C C . LEU A 1 193 ? -3.395 -3.682 9.117 1 88.62 193 LEU A C 1
ATOM 1488 O O . LEU A 1 193 ? -3.539 -4.047 10.281 1 88.62 193 LEU A O 1
ATOM 1492 N N . HIS A 1 194 ? -2.258 -3.682 8.484 1 84.88 194 HIS A N 1
ATOM 1493 C CA . HIS A 1 194 ? -1.132 -4.383 9.086 1 84.88 194 HIS A CA 1
ATOM 1494 C C . HIS A 1 194 ? -0.426 -3.504 10.117 1 84.88 194 HIS A C 1
ATOM 1496 O O . HIS A 1 194 ? 0.16 -4.012 11.07 1 84.88 194 HIS A O 1
ATOM 1502 N N . PHE A 1 195 ? -0.531 -2.26 9.898 1 85.81 195 PHE A N 1
ATOM 1503 C CA . PHE A 1 195 ? 0.085 -1.318 10.828 1 85.81 195 PHE A CA 1
ATOM 1504 C C . PHE A 1 195 ? -0.654 -1.309 12.156 1 85.81 195 PHE A C 1
ATOM 1506 O O . PHE A 1 195 ? -0.046 -1.506 13.211 1 85.81 195 PHE A O 1
ATOM 1513 N N . TRP A 1 196 ? -1.926 -1.202 12.117 1 85.69 196 TRP A N 1
ATOM 1514 C CA . TRP A 1 196 ? -2.709 -1.017 13.336 1 85.69 196 TRP A CA 1
ATOM 1515 C C . TRP A 1 196 ? -3.088 -2.361 13.945 1 85.69 196 TRP A C 1
ATOM 1517 O O . TRP A 1 196 ? -3.252 -2.471 15.164 1 85.69 196 TRP A O 1
ATOM 1527 N N . HIS A 1 197 ? -3.254 -3.371 13.086 1 80.81 197 HIS A N 1
ATOM 1528 C CA . HIS A 1 197 ? -3.939 -4.574 13.539 1 80.81 197 HIS A CA 1
ATOM 1529 C C . HIS A 1 197 ? -3.027 -5.793 13.461 1 80.81 197 HIS A C 1
ATOM 1531 O O . HIS A 1 197 ? -3.439 -6.906 13.789 1 80.81 197 HIS A O 1
ATOM 1537 N N . GLY A 1 198 ? -1.942 -5.59 12.977 1 69.62 198 GLY A N 1
ATOM 1538 C CA . GLY A 1 198 ? -1.062 -6.719 12.734 1 69.62 198 GLY A CA 1
ATOM 1539 C C . GLY A 1 198 ? -0.659 -7.441 14.008 1 69.62 198 GLY A C 1
ATOM 1540 O O . GLY A 1 198 ? -0.246 -6.812 14.984 1 69.62 198 GLY A O 1
ATOM 1541 N N . ASP A 1 199 ? -1.281 -8.664 14.141 1 64.69 199 ASP A N 1
ATOM 1542 C CA . ASP A 1 199 ? -0.817 -9.602 15.164 1 64.69 199 ASP A CA 1
ATOM 1543 C C . ASP A 1 199 ? 0.142 -10.625 14.562 1 64.69 199 ASP A C 1
ATOM 1545 O O . ASP A 1 199 ? -0.195 -11.305 13.594 1 64.69 199 ASP A O 1
ATOM 1549 N N . PRO A 1 200 ? 1.397 -10.508 14.977 1 58.62 200 PRO A N 1
ATOM 1550 C CA . PRO A 1 200 ? 2.357 -11.453 14.406 1 58.62 200 PRO A CA 1
ATOM 1551 C C . PRO A 1 200 ? 1.82 -12.883 14.359 1 58.62 200 PRO A C 1
ATOM 1553 O O . PRO A 1 200 ? 2.18 -13.648 13.461 1 58.62 200 PRO A O 1
ATOM 1556 N N . GLY A 1 201 ? 1.056 -13.234 15.281 1 57 201 GLY A N 1
ATOM 1557 C CA . GLY A 1 201 ? 0.685 -14.641 15.367 1 57 201 GLY A CA 1
ATOM 1558 C C . GLY A 1 201 ? -0.596 -14.961 14.617 1 57 201 GLY A C 1
ATOM 1559 O O . GLY A 1 201 ? -0.969 -16.125 14.492 1 57 201 GLY A O 1
ATOM 1560 N N . CYS A 1 202 ? -1.276 -13.852 14.078 1 60.06 202 CYS A N 1
ATOM 1561 C CA . CYS A 1 202 ? -2.576 -14.141 13.484 1 60.06 202 CYS A CA 1
ATOM 1562 C C . CYS A 1 202 ? -2.709 -13.5 12.109 1 60.06 202 CYS A C 1
ATOM 1564 O O . CYS A 1 202 ? -2.299 -12.352 11.914 1 60.06 202 CYS A O 1
ATOM 1566 N N . PRO A 1 203 ? -3.184 -14.375 11.156 1 60.81 203 PRO A N 1
ATOM 1567 C CA . PRO A 1 203 ? -3.467 -13.758 9.859 1 60.81 203 PRO A CA 1
ATOM 1568 C C . PRO A 1 203 ? -4.453 -12.602 9.953 1 60.81 203 PRO A C 1
ATOM 1570 O O . PRO A 1 203 ? -5.391 -12.648 10.758 1 60.81 203 PRO A O 1
ATOM 1573 N N . VAL A 1 204 ? -4.039 -11.438 9.453 1 62.97 204 VAL A N 1
ATOM 1574 C CA . VAL A 1 204 ? -4.945 -10.297 9.445 1 62.97 204 VAL A CA 1
ATOM 1575 C C . VAL A 1 204 ? -6.133 -10.594 8.531 1 62.97 204 VAL A C 1
ATOM 1577 O O . VAL A 1 204 ? -5.957 -10.977 7.371 1 62.97 204 VAL A O 1
ATOM 1580 N N . ASP A 1 205 ? -7.336 -10.711 9.117 1 64.56 205 ASP A N 1
ATOM 1581 C CA . ASP A 1 205 ? -8.586 -10.938 8.406 1 64.56 205 ASP A CA 1
ATOM 1582 C C . ASP A 1 205 ? -9.109 -9.648 7.781 1 64.56 205 ASP A C 1
ATOM 1584 O O . ASP A 1 205 ? -9.477 -8.711 8.492 1 64.56 205 ASP A O 1
ATOM 1588 N N . GLY A 1 206 ? -8.969 -9.461 6.535 1 71.62 206 GLY A N 1
ATOM 1589 C CA . GLY A 1 206 ? -9.445 -8.289 5.82 1 71.62 206 GLY A CA 1
ATOM 1590 C C . GLY A 1 206 ? -10.891 -8.398 5.383 1 71.62 206 GLY A C 1
ATOM 1591 O O . GLY A 1 206 ? -11.391 -7.555 4.637 1 71.62 206 GLY A O 1
ATOM 1592 N N . SER A 1 207 ? -11.602 -9.422 5.855 1 71.5 207 SER A N 1
ATOM 1593 C CA . SER A 1 207 ? -12.945 -9.688 5.363 1 71.5 207 SER A CA 1
ATOM 1594 C C . SER A 1 207 ? -13.914 -8.578 5.773 1 71.5 207 SER A C 1
ATOM 1596 O O . SER A 1 207 ? -14.883 -8.305 5.07 1 71.5 207 SER A O 1
ATOM 1598 N N . ASP A 1 208 ? -13.516 -7.887 6.777 1 75.25 208 ASP A N 1
ATOM 1599 C CA . ASP A 1 208 ? -14.422 -6.859 7.285 1 75.25 208 ASP A CA 1
ATOM 1600 C C . ASP A 1 208 ? -14.039 -5.48 6.754 1 75.25 208 ASP A C 1
ATOM 1602 O O . ASP A 1 208 ? -14.641 -4.473 7.137 1 75.25 208 ASP A O 1
ATOM 1606 N N . ARG A 1 209 ? -13.117 -5.473 5.895 1 86.31 209 ARG A N 1
ATOM 1607 C CA . ARG A 1 209 ? -12.633 -4.18 5.434 1 86.31 209 ARG A CA 1
ATOM 1608 C C . ARG A 1 209 ? -13.555 -3.594 4.371 1 86.31 209 ARG A C 1
ATOM 1610 O O . ARG A 1 209 ? -13.516 -2.393 4.094 1 86.31 209 ARG A O 1
ATOM 1617 N N . GLY A 1 210 ? -14.484 -4.402 3.809 1 87.44 210 GLY A N 1
ATOM 1618 C CA . GLY A 1 210 ? -15.461 -3.906 2.855 1 87.44 210 GLY A CA 1
ATOM 1619 C C . GLY A 1 210 ? -14.852 -3.529 1.519 1 87.44 210 GLY A C 1
ATOM 1620 O O . GLY A 1 210 ? -15.289 -2.566 0.883 1 87.44 210 GLY A O 1
ATOM 1621 N N . TYR A 1 211 ? -13.805 -4.258 1.099 1 93.69 211 TYR A N 1
ATOM 1622 C CA . TYR A 1 211 ? -13.234 -4.008 -0.221 1 93.69 211 TYR A CA 1
ATOM 1623 C C . TYR A 1 211 ? -14.258 -4.289 -1.317 1 93.69 211 TYR A C 1
ATOM 1625 O O . TYR A 1 211 ? -15 -5.27 -1.243 1 93.69 211 TYR A O 1
ATOM 1633 N N . PRO A 1 212 ? -14.336 -3.385 -2.381 1 94.06 212 PRO A N 1
ATOM 1634 C CA . PRO A 1 212 ? -15.148 -3.781 -3.533 1 94.06 212 PRO A CA 1
ATOM 1635 C C . PRO A 1 212 ? -14.68 -5.094 -4.16 1 94.06 212 PRO A C 1
ATOM 1637 O O . PRO A 1 212 ? -13.484 -5.281 -4.383 1 94.06 212 PRO A O 1
ATOM 1640 N N . ILE A 1 213 ? -15.617 -5.961 -4.355 1 95.38 213 ILE A N 1
ATOM 1641 C CA . ILE A 1 213 ? -15.297 -7.25 -4.961 1 95.38 213 ILE A CA 1
ATOM 1642 C C . ILE A 1 213 ? -15.531 -7.184 -6.469 1 95.38 213 ILE A C 1
ATOM 1644 O O . ILE A 1 213 ? -16.609 -6.797 -6.918 1 95.38 213 ILE A O 1
ATOM 1648 N N . ARG A 1 214 ? -14.508 -7.504 -7.215 1 95.06 214 ARG A N 1
ATOM 1649 C CA . ARG A 1 214 ? -14.602 -7.5 -8.672 1 95.06 214 ARG A CA 1
ATOM 1650 C C . ARG A 1 214 ? -14.352 -8.891 -9.234 1 95.06 214 ARG A C 1
ATOM 1652 O O . ARG A 1 214 ? -13.336 -9.516 -8.945 1 95.06 214 ARG A O 1
ATOM 1659 N N . GLN A 1 215 ? -15.25 -9.266 -10.078 1 91.88 215 GLN A N 1
ATOM 1660 C CA . GLN A 1 215 ? -15.133 -10.562 -10.734 1 91.88 215 GLN A CA 1
ATOM 1661 C C . GLN A 1 215 ? -14.328 -10.453 -12.023 1 91.88 215 GLN A C 1
ATOM 1663 O O . GLN A 1 215 ? -14.422 -9.453 -12.742 1 91.88 215 GLN A O 1
ATOM 1668 N N . GLY A 1 216 ? -13.555 -11.414 -12.273 1 87.75 216 GLY A N 1
ATOM 1669 C CA . GLY A 1 216 ? -12.836 -11.445 -13.539 1 87.75 216 GLY A CA 1
ATOM 1670 C C . GLY A 1 216 ? -13.758 -11.539 -14.742 1 87.75 216 GLY A C 1
ATOM 1671 O O . GLY A 1 216 ? -13.383 -11.156 -15.852 1 87.75 216 GLY A O 1
ATOM 1672 N N . GLY A 1 217 ? -14.945 -12.117 -14.531 1 89.31 217 GLY A N 1
ATOM 1673 C CA . GLY A 1 217 ? -15.906 -12.242 -15.609 1 89.31 217 GLY A CA 1
ATOM 1674 C C . GLY A 1 217 ? -15.531 -13.32 -16.609 1 89.31 217 GLY A C 1
ATOM 1675 O O . GLY A 1 217 ? -14.648 -14.141 -16.359 1 89.31 217 GLY A O 1
ATOM 1676 N N . ALA A 1 218 ? -16.281 -13.266 -17.766 1 96.06 218 ALA A N 1
ATOM 1677 C CA . ALA A 1 218 ? -15.953 -14.188 -18.844 1 96.06 218 ALA A CA 1
ATOM 1678 C C . ALA A 1 218 ? -14.625 -13.812 -19.5 1 96.06 218 ALA A C 1
ATOM 1680 O O . ALA A 1 218 ? -14.328 -12.633 -19.688 1 96.06 218 ALA A O 1
ATOM 1681 N N . LEU A 1 219 ? -13.844 -14.828 -19.828 1 97.5 219 LEU A N 1
ATOM 1682 C CA . LEU A 1 219 ? -12.555 -14.633 -20.469 1 97.5 219 LEU A CA 1
ATOM 1683 C C . LEU A 1 219 ? -12.43 -15.531 -21.703 1 97.5 219 LEU A C 1
ATOM 1685 O O . LEU A 1 219 ? -12.836 -16.703 -21.672 1 97.5 219 LEU A O 1
ATOM 1689 N N . ARG A 1 220 ? -11.961 -14.922 -22.734 1 96.88 220 ARG A N 1
ATOM 1690 C CA . ARG A 1 220 ? -11.594 -15.695 -23.922 1 96.88 220 ARG A CA 1
ATOM 1691 C C . ARG A 1 220 ? -10.117 -16.094 -23.875 1 96.88 220 ARG A C 1
ATOM 1693 O O . ARG A 1 220 ? -9.32 -15.438 -23.203 1 96.88 220 ARG A O 1
ATOM 1700 N N . MET A 1 221 ? -9.805 -17.156 -24.625 1 96.12 221 MET A N 1
ATOM 1701 C CA . MET A 1 221 ? -8.398 -17.5 -24.766 1 96.12 221 MET A CA 1
ATOM 1702 C C . MET A 1 221 ? -7.602 -16.297 -25.297 1 96.12 221 MET A C 1
ATOM 1704 O O . MET A 1 221 ? -7.969 -15.711 -26.312 1 96.12 221 MET A O 1
ATOM 1708 N N . GLY A 1 222 ? -6.57 -16.016 -24.594 1 96.56 222 GLY A N 1
ATOM 1709 C CA . GLY A 1 222 ? -5.773 -14.852 -24.953 1 96.56 222 GLY A CA 1
ATOM 1710 C C . GLY A 1 222 ? -5.961 -13.688 -24 1 96.56 222 GLY A C 1
ATOM 1711 O O . GLY A 1 222 ? -5.133 -12.773 -23.953 1 96.56 222 GLY A O 1
ATOM 1712 N N . ASP A 1 223 ? -7.117 -13.734 -23.312 1 96.81 223 ASP A N 1
ATOM 1713 C CA . ASP A 1 223 ? -7.316 -12.75 -22.25 1 96.81 223 ASP A CA 1
ATOM 1714 C C . ASP A 1 223 ? -6.5 -13.109 -21.016 1 96.81 223 ASP A C 1
ATOM 1716 O O . ASP A 1 223 ? -6.188 -14.281 -20.797 1 96.81 223 ASP A O 1
ATOM 1720 N N . ALA A 1 224 ? -6.113 -12.07 -20.234 1 97.19 224 ALA A N 1
ATOM 1721 C CA . ALA A 1 224 ? -5.363 -12.297 -19 1 97.19 224 ALA A CA 1
ATOM 1722 C C . ALA A 1 224 ? -5.773 -11.305 -17.906 1 97.19 224 ALA A C 1
ATOM 1724 O O . ALA A 1 224 ? -6.199 -10.188 -18.203 1 97.19 224 ALA A O 1
ATOM 1725 N N . THR A 1 225 ? -5.723 -11.766 -16.703 1 98.12 225 THR A N 1
ATOM 1726 C CA . THR A 1 225 ? -5.797 -10.836 -15.578 1 98.12 225 THR A CA 1
ATOM 1727 C C . THR A 1 225 ? -4.43 -10.672 -14.922 1 98.12 225 THR A C 1
ATOM 1729 O O . THR A 1 225 ? -3.639 -11.609 -14.883 1 98.12 225 THR A O 1
ATOM 1732 N N . TRP A 1 226 ? -4.16 -9.469 -14.516 1 98.62 226 TRP A N 1
ATOM 1733 C CA . TRP A 1 226 ? -2.969 -9.125 -13.742 1 98.62 226 TRP A CA 1
ATOM 1734 C C . TRP A 1 226 ? -3.338 -8.711 -12.328 1 98.62 226 TRP A C 1
ATOM 1736 O O . TRP A 1 226 ? -4.324 -8 -12.117 1 98.62 226 TRP A O 1
ATOM 1746 N N . HIS A 1 227 ? -2.533 -9.18 -11.359 1 98.81 227 HIS A N 1
ATOM 1747 C CA . HIS A 1 227 ? -2.822 -8.711 -10.016 1 98.81 227 HIS A CA 1
ATOM 1748 C C . HIS A 1 227 ? -1.539 -8.523 -9.211 1 98.81 227 HIS A C 1
ATOM 1750 O O . HIS A 1 227 ? -0.577 -9.273 -9.383 1 98.81 227 HIS A O 1
ATOM 1756 N N . HIS A 1 228 ? -1.529 -7.48 -8.414 1 98.75 228 HIS A N 1
ATOM 1757 C CA . HIS A 1 228 ? -0.456 -7.133 -7.488 1 98.75 228 HIS A CA 1
ATOM 1758 C C . HIS A 1 228 ? -0.248 -8.234 -6.449 1 98.75 228 HIS A C 1
ATOM 1760 O O . HIS A 1 228 ? -1.21 -8.859 -6.004 1 98.75 228 HIS A O 1
ATOM 1766 N N . GLY A 1 229 ? 0.924 -8.375 -5.988 1 98.19 229 GLY A N 1
ATOM 1767 C CA . GLY A 1 229 ? 1.289 -9.469 -5.102 1 98.19 229 GLY A CA 1
ATOM 1768 C C . GLY A 1 229 ? 0.524 -9.453 -3.789 1 98.19 229 GLY A C 1
ATOM 1769 O O . GLY A 1 229 ? 0.357 -10.492 -3.15 1 98.19 229 GLY A O 1
ATOM 1770 N N . TRP A 1 230 ? 0.031 -8.281 -3.393 1 96.56 230 TRP A N 1
ATOM 1771 C CA . TRP A 1 230 ? -0.635 -8.164 -2.098 1 96.56 230 TRP A CA 1
ATOM 1772 C C . TRP A 1 230 ? -2.148 -8.086 -2.27 1 96.56 230 TRP A C 1
ATOM 1774 O O . TRP A 1 230 ? -2.891 -8.055 -1.285 1 96.56 230 TRP A O 1
ATOM 1784 N N . VAL A 1 231 ? -2.641 -8.008 -3.484 1 96.94 231 VAL A N 1
ATOM 1785 C CA . VAL A 1 231 ? -4.086 -7.906 -3.635 1 96.94 231 VAL A CA 1
ATOM 1786 C C . VAL A 1 231 ? -4.742 -9.234 -3.268 1 96.94 231 VAL A C 1
ATOM 1788 O O . VAL A 1 231 ? -4.316 -10.297 -3.734 1 96.94 231 VAL A O 1
ATOM 1791 N N . LEU A 1 232 ? -5.723 -9.172 -2.465 1 95.69 232 LEU A N 1
ATOM 1792 C CA . LEU A 1 232 ? -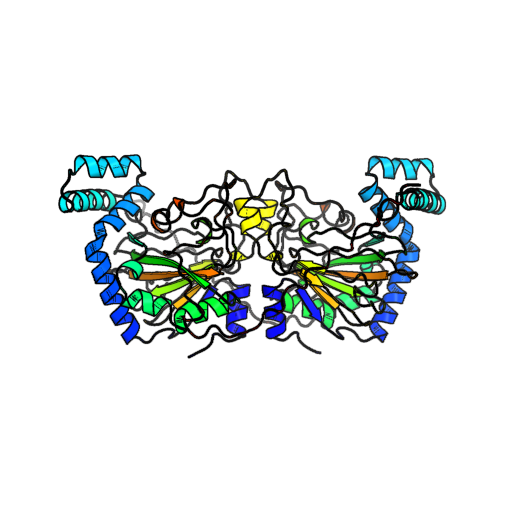6.484 -10.367 -2.127 1 95.69 232 LEU A CA 1
ATOM 1793 C C . LEU A 1 232 ? -7.289 -10.859 -3.326 1 95.69 232 LEU A C 1
ATOM 1795 O O . LEU A 1 232 ? -7.945 -10.062 -4.004 1 95.69 232 LEU A O 1
ATOM 1799 N N . HIS A 1 233 ? -7.223 -12.18 -3.572 1 96.38 233 HIS A N 1
ATOM 1800 C CA . HIS A 1 233 ? -7.984 -12.781 -4.66 1 96.38 233 HIS A CA 1
ATOM 1801 C C . HIS A 1 233 ? -8.383 -14.211 -4.328 1 96.38 233 HIS A C 1
ATOM 1803 O O . HIS A 1 233 ? -7.828 -14.82 -3.412 1 96.38 233 HIS A O 1
ATOM 1809 N N . SER A 1 234 ? -9.359 -14.633 -4.996 1 96.06 234 SER A N 1
ATOM 1810 C CA . SER A 1 234 ? -9.961 -15.953 -4.812 1 96.06 234 SER A CA 1
ATOM 1811 C C . SER A 1 234 ? -10.586 -16.469 -6.109 1 96.06 234 SER A C 1
ATOM 1813 O O . SER A 1 234 ? -10.438 -15.836 -7.16 1 96.06 234 SER A O 1
ATOM 1815 N N . ALA A 1 235 ? -11.141 -17.656 -6.066 1 96.19 235 ALA A N 1
ATOM 1816 C CA . ALA A 1 235 ? -11.906 -18.219 -7.176 1 96.19 235 ALA A CA 1
ATOM 1817 C C . ALA A 1 235 ? -12.977 -19.188 -6.672 1 96.19 235 ALA A C 1
ATOM 1819 O O . ALA A 1 235 ? -12.789 -19.844 -5.652 1 96.19 235 ALA A O 1
ATOM 1820 N N . GLY A 1 236 ? -14.055 -19.25 -7.387 1 94.5 236 GLY A N 1
ATOM 1821 C CA . GLY A 1 236 ? -15.109 -20.188 -7.051 1 94.5 236 GLY A CA 1
ATOM 1822 C C . GLY A 1 236 ? -14.758 -21.625 -7.371 1 94.5 236 GLY A C 1
ATOM 1823 O O . GLY A 1 236 ? -13.711 -21.906 -7.957 1 94.5 236 GLY A O 1
ATOM 1824 N N . PRO A 1 237 ? -15.641 -22.531 -6.945 1 95.94 237 PRO A N 1
ATOM 1825 C CA . PRO A 1 237 ? -15.469 -23.938 -7.309 1 95.94 237 PRO A CA 1
ATOM 1826 C C . PRO A 1 237 ? -15.68 -24.188 -8.797 1 95.94 237 PRO A C 1
ATOM 1828 O O . PRO A 1 237 ? -16.078 -23.281 -9.531 1 95.94 237 PRO A O 1
ATOM 1831 N N . ASN A 1 238 ? -15.25 -25.344 -9.227 1 95.69 238 ASN A N 1
ATOM 1832 C CA . ASN A 1 238 ? -15.602 -25.781 -10.578 1 95.69 238 ASN A CA 1
ATOM 1833 C C . ASN A 1 238 ? -16.844 -26.656 -10.57 1 95.69 238 ASN A C 1
ATOM 1835 O O . ASN A 1 238 ? -16.766 -27.859 -10.336 1 95.69 238 ASN A O 1
ATOM 1839 N N . GLU A 1 239 ? -17.891 -26.094 -10.977 1 91.75 239 GLU A N 1
ATOM 1840 C CA . GLU A 1 239 ? -19.172 -26.797 -10.992 1 91.75 239 GLU A CA 1
ATOM 1841 C C . GLU A 1 239 ? -19.5 -27.312 -12.391 1 91.75 239 GLU A C 1
ATOM 1843 O O . GLU A 1 239 ? -20.562 -27.906 -12.609 1 91.75 239 GLU A O 1
ATOM 1848 N N . LEU A 1 240 ? -18.672 -27.078 -13.258 1 93.31 240 LEU A N 1
ATOM 1849 C CA . LEU A 1 240 ? -18.859 -27.547 -14.625 1 93.31 240 LEU A CA 1
ATOM 1850 C C . LEU A 1 240 ? -18.328 -28.953 -14.797 1 93.31 240 LEU A C 1
ATOM 1852 O O . LEU A 1 240 ? -17.688 -29.5 -13.891 1 93.31 240 LEU A O 1
ATOM 1856 N N . LEU A 1 241 ? -18.578 -29.531 -16.016 1 94 241 LEU A N 1
ATOM 1857 C CA . LEU A 1 241 ? -18.25 -30.922 -16.25 1 94 241 LEU A CA 1
ATOM 1858 C C . LEU A 1 241 ? -16.812 -31.062 -16.75 1 94 241 LEU A C 1
ATOM 1860 O O . LEU A 1 241 ? -16.203 -32.125 -16.656 1 94 241 LEU A O 1
ATOM 1864 N N . ALA A 1 242 ? -16.281 -30.031 -17.266 1 95.19 242 ALA A N 1
ATOM 1865 C CA . ALA A 1 242 ? -14.898 -30.031 -17.766 1 95.19 242 ALA A CA 1
ATOM 1866 C C . ALA A 1 242 ? -13.953 -29.391 -16.766 1 95.19 242 ALA A C 1
ATOM 1868 O O . ALA A 1 242 ? -14.344 -28.5 -16.016 1 95.19 242 ALA A O 1
ATOM 1869 N N . PRO A 1 243 ? -12.672 -29.875 -16.797 1 96.62 243 PRO A N 1
ATOM 1870 C CA . PRO A 1 243 ? -11.703 -29.203 -15.922 1 96.62 243 PRO A CA 1
ATOM 1871 C C . PRO A 1 243 ? -11.375 -27.781 -16.359 1 96.62 243 PRO A C 1
ATOM 1873 O O . PRO A 1 243 ? -11.383 -27.484 -17.562 1 96.62 243 PRO A O 1
ATOM 1876 N N . ARG A 1 244 ? -11.203 -26.953 -15.422 1 97.06 244 ARG A N 1
ATOM 1877 C CA . ARG A 1 244 ? -10.688 -25.609 -15.688 1 97.06 244 ARG A CA 1
ATOM 1878 C C . ARG A 1 244 ? -9.164 -25.578 -15.594 1 97.06 244 ARG A C 1
ATOM 1880 O O . ARG A 1 244 ? -8.594 -25.938 -14.562 1 97.06 244 ARG A O 1
ATOM 1887 N N . ARG A 1 245 ? -8.523 -25.172 -16.703 1 97.69 245 ARG A N 1
ATOM 1888 C CA . ARG A 1 245 ? -7.074 -25.094 -16.812 1 97.69 245 ARG A CA 1
ATOM 1889 C C . ARG A 1 245 ? -6.605 -23.641 -16.891 1 97.69 245 ARG A C 1
ATOM 1891 O O . ARG A 1 245 ? -7.125 -22.859 -17.703 1 97.69 245 ARG A O 1
ATOM 1898 N N . ALA A 1 246 ? -5.707 -23.297 -16.047 1 98.25 246 ALA A N 1
ATOM 1899 C CA . ALA A 1 246 ? -5.094 -21.984 -16.109 1 98.25 246 ALA A CA 1
ATOM 1900 C C . ALA A 1 246 ? -3.611 -22.047 -15.742 1 98.25 246 ALA A C 1
ATOM 1902 O O . ALA A 1 246 ? -3.174 -22.984 -15.07 1 98.25 246 ALA A O 1
ATOM 1903 N N . ILE A 1 247 ? -2.859 -21.125 -16.219 1 98.56 247 ILE A N 1
ATOM 1904 C CA . ILE A 1 247 ? -1.463 -20.984 -15.82 1 98.56 247 ILE A CA 1
ATOM 1905 C C . ILE A 1 247 ? -1.202 -19.547 -15.375 1 98.56 247 ILE A C 1
ATOM 1907 O O . ILE A 1 247 ? -1.78 -18.609 -15.922 1 98.56 247 ILE A O 1
ATOM 1911 N N . ALA A 1 248 ? -0.389 -19.406 -14.344 1 98.69 248 ALA A N 1
ATOM 1912 C CA . ALA A 1 248 ? 0.022 -18.094 -13.859 1 98.69 248 ALA A CA 1
ATOM 1913 C C . ALA A 1 248 ? 1.538 -17.938 -13.922 1 98.69 248 ALA A C 1
ATOM 1915 O O . ALA A 1 248 ? 2.279 -18.906 -13.766 1 98.69 248 ALA A O 1
ATOM 1916 N N . VAL A 1 249 ? 1.974 -16.781 -14.188 1 98.88 249 VAL A N 1
ATOM 1917 C CA . VAL A 1 249 ? 3.385 -16.422 -14.102 1 98.88 249 VAL A CA 1
ATOM 1918 C C . VAL A 1 249 ? 3.547 -15.156 -13.25 1 98.88 249 VAL A C 1
ATOM 1920 O O . VAL A 1 249 ? 2.771 -14.203 -13.391 1 98.88 249 VAL A O 1
ATOM 1923 N N . SER A 1 250 ? 4.504 -15.195 -12.359 1 98.94 250 SER A N 1
ATOM 1924 C CA . SER A 1 250 ? 4.746 -14.07 -11.453 1 98.94 250 SER A CA 1
ATOM 1925 C C . SER A 1 250 ? 6.117 -13.453 -11.703 1 98.94 250 SER A C 1
ATOM 1927 O O . SER A 1 250 ? 7.09 -14.164 -11.961 1 98.94 250 SER A O 1
ATOM 1929 N N . PHE A 1 251 ? 6.148 -12.156 -11.648 1 98.88 251 PHE A N 1
ATOM 1930 C CA . PHE A 1 251 ? 7.352 -11.352 -11.828 1 98.88 251 PHE A CA 1
ATOM 1931 C C . PHE A 1 251 ? 7.582 -10.445 -10.633 1 98.88 251 PHE A C 1
ATOM 1933 O O . PHE A 1 251 ? 6.637 -10.086 -9.922 1 98.88 251 PHE A O 1
ATOM 1940 N N . PHE A 1 252 ? 8.828 -10.094 -10.383 1 98.75 252 PHE A N 1
ATOM 1941 C CA . PHE A 1 252 ? 9.156 -9.109 -9.367 1 98.75 252 PHE A CA 1
ATOM 1942 C C . PHE A 1 252 ? 10.289 -8.203 -9.828 1 98.75 252 PHE A C 1
ATOM 1944 O O . PHE A 1 252 ? 11.008 -8.531 -10.773 1 98.75 252 PHE A O 1
ATOM 1951 N N . ALA A 1 253 ? 10.367 -7.062 -9.25 1 98 253 ALA A N 1
ATOM 1952 C CA . ALA A 1 253 ? 11.406 -6.098 -9.602 1 98 253 ALA A CA 1
ATOM 1953 C C . ALA A 1 253 ? 12.789 -6.605 -9.203 1 98 253 ALA A C 1
ATOM 1955 O O . ALA A 1 253 ? 12.977 -7.094 -8.086 1 98 253 ALA A O 1
ATOM 1956 N N . ASP A 1 254 ? 13.703 -6.477 -10.094 1 97.88 254 ASP A N 1
ATOM 1957 C CA . ASP A 1 254 ? 15.094 -6.758 -9.742 1 97.88 254 ASP A CA 1
ATOM 1958 C C . ASP A 1 254 ? 15.555 -5.891 -8.578 1 97.88 254 ASP A C 1
ATOM 1960 O O . ASP A 1 254 ? 15.211 -4.711 -8.5 1 97.88 254 ASP A O 1
ATOM 1964 N N . GLY A 1 255 ? 16.328 -6.516 -7.652 1 95.31 255 GLY A N 1
ATOM 1965 C CA . GLY A 1 255 ? 16.812 -5.797 -6.484 1 95.31 255 GLY A CA 1
ATOM 1966 C C . GLY A 1 255 ? 16.094 -6.18 -5.207 1 95.31 255 GLY A C 1
ATOM 1967 O O . GLY A 1 255 ? 16.578 -5.895 -4.109 1 95.31 255 GLY A O 1
ATOM 1968 N N . ALA A 1 256 ? 14.922 -6.859 -5.336 1 96.38 256 ALA A N 1
ATOM 1969 C CA . ALA A 1 256 ? 14.234 -7.355 -4.148 1 96.38 256 ALA A CA 1
ATOM 1970 C C . ALA A 1 256 ? 15.117 -8.32 -3.363 1 96.38 256 ALA A C 1
ATOM 1972 O O . ALA A 1 256 ? 15.969 -9 -3.938 1 96.38 256 ALA A O 1
ATOM 1973 N N . ARG A 1 257 ? 14.812 -8.391 -2.09 1 95.69 257 ARG A N 1
ATOM 1974 C CA . ARG A 1 257 ? 15.648 -9.203 -1.218 1 95.69 257 ARG A CA 1
ATOM 1975 C C . ARG A 1 257 ? 14.883 -10.414 -0.699 1 95.69 257 ARG A C 1
ATOM 1977 O O . ARG A 1 257 ? 13.656 -10.398 -0.637 1 95.69 257 ARG A O 1
ATOM 1984 N N . ARG A 1 258 ? 15.656 -11.422 -0.387 1 96.56 258 ARG A N 1
ATOM 1985 C CA . ARG A 1 258 ? 15.094 -12.555 0.342 1 96.56 258 ARG A CA 1
ATOM 1986 C C . ARG A 1 258 ? 14.656 -12.133 1.741 1 96.56 258 ARG A C 1
ATOM 1988 O O . ARG A 1 258 ? 15.367 -11.398 2.43 1 96.56 258 ARG A O 1
ATOM 1995 N N . LEU A 1 259 ? 13.523 -12.586 2.076 1 93.25 259 LEU A N 1
ATOM 1996 C CA . LEU A 1 259 ? 12.953 -12.281 3.385 1 93.25 259 LEU A CA 1
ATOM 1997 C C . LEU A 1 259 ? 13.867 -12.773 4.504 1 93.25 259 LEU A C 1
ATOM 1999 O O . LEU A 1 259 ? 14.398 -13.883 4.434 1 93.25 259 LEU A O 1
ATOM 2003 N N . LYS A 1 260 ? 14.023 -11.93 5.516 1 88.56 260 LYS A N 1
ATOM 2004 C CA . LYS A 1 260 ? 14.688 -12.32 6.758 1 88.56 260 LYS A CA 1
ATOM 2005 C C . LYS A 1 260 ? 13.719 -13.039 7.691 1 88.56 260 LYS A C 1
ATOM 2007 O O . LYS A 1 260 ? 12.516 -13.109 7.418 1 88.56 260 LYS A O 1
ATOM 2012 N N . ALA A 1 261 ? 14.312 -13.641 8.711 1 76.75 261 ALA A N 1
ATOM 2013 C CA . ALA A 1 261 ? 13.453 -14.203 9.742 1 76.75 261 ALA A CA 1
ATOM 2014 C C . ALA A 1 261 ? 12.375 -13.203 10.164 1 76.75 261 ALA A C 1
ATOM 2016 O O . ALA A 1 261 ? 12.672 -12.047 10.461 1 76.75 261 ALA A O 1
ATOM 2017 N N . ALA A 1 262 ? 11.164 -13.586 9.805 1 68 262 ALA A N 1
ATOM 2018 C CA . ALA A 1 262 ? 10.031 -12.68 9.969 1 68 262 ALA A CA 1
ATOM 2019 C C . ALA A 1 262 ? 9.188 -13.062 11.18 1 68 262 ALA A C 1
ATOM 2021 O O . ALA A 1 262 ? 9.305 -14.18 11.688 1 68 262 ALA A O 1
ATOM 2022 N N . LYS A 1 263 ? 8.492 -12.133 11.57 1 67.44 263 LYS A N 1
ATOM 2023 C CA . LYS A 1 263 ? 7.578 -12.336 12.688 1 67.44 263 LYS A CA 1
ATOM 2024 C C . LYS A 1 263 ? 6.383 -13.188 12.281 1 67.44 263 LYS A C 1
ATOM 2026 O O . LYS A 1 263 ? 5.82 -13.914 13.102 1 67.44 263 LYS A O 1
ATOM 2031 N N . ARG A 1 264 ? 6.047 -12.977 11.047 1 72.81 264 ARG A N 1
ATOM 2032 C CA . ARG A 1 264 ? 4.98 -13.805 10.5 1 72.81 264 ARG A CA 1
ATOM 2033 C C . ARG A 1 264 ? 5.551 -14.93 9.633 1 72.81 264 ARG A C 1
ATOM 2035 O O . ARG A 1 264 ? 6.523 -14.727 8.906 1 72.81 264 ARG A O 1
ATOM 2042 N N . THR A 1 265 ? 4.762 -16.016 9.938 1 73.75 265 THR A N 1
ATOM 2043 C CA . THR A 1 265 ? 5.184 -17.156 9.133 1 73.75 265 THR A CA 1
ATOM 2044 C C . THR A 1 265 ? 4.547 -17.109 7.746 1 73.75 265 THR A C 1
ATOM 2046 O O . THR A 1 265 ? 3.373 -16.766 7.609 1 73.75 265 THR A O 1
ATOM 2049 N N . GLN A 1 266 ? 5.352 -17.391 6.891 1 75.44 266 GLN A N 1
ATOM 2050 C CA . GLN A 1 266 ? 4.895 -17.5 5.508 1 75.44 266 GLN A CA 1
ATOM 2051 C C . GLN A 1 266 ? 3.965 -18.703 5.328 1 75.44 266 GLN A C 1
ATOM 2053 O O . GLN A 1 266 ? 4.207 -19.766 5.887 1 75.44 266 GLN A O 1
ATOM 2058 N N . ASP A 1 267 ? 2.896 -18.406 4.617 1 80.69 267 ASP A N 1
ATOM 2059 C CA . ASP A 1 267 ? 2.092 -19.547 4.168 1 80.69 267 ASP A CA 1
ATOM 2060 C C . ASP A 1 267 ? 2.908 -20.484 3.283 1 80.69 267 ASP A C 1
ATOM 2062 O O . ASP A 1 267 ? 3.5 -20.047 2.293 1 80.69 267 ASP A O 1
ATOM 2066 N N . ASP A 1 268 ? 2.91 -21.734 3.604 1 88.69 268 ASP A N 1
ATOM 2067 C CA . ASP A 1 268 ? 3.822 -22.656 2.924 1 88.69 268 ASP A CA 1
ATOM 2068 C C . ASP A 1 268 ? 3.117 -23.391 1.785 1 88.69 268 ASP A C 1
ATOM 2070 O O . ASP A 1 268 ? 3.641 -24.359 1.253 1 88.69 268 ASP A O 1
ATOM 2074 N N . GLU A 1 269 ? 2.021 -22.906 1.451 1 91.38 269 GLU A N 1
ATOM 2075 C CA . GLU A 1 269 ? 1.288 -23.562 0.369 1 91.38 269 GLU A CA 1
ATOM 2076 C C . GLU A 1 269 ? 2.131 -23.641 -0.902 1 91.38 269 GLU A C 1
ATOM 2078 O O . GLU A 1 269 ? 2.074 -24.625 -1.633 1 91.38 269 GLU A O 1
ATOM 2083 N N . ASP A 1 270 ? 2.939 -22.625 -1.103 1 95.31 270 ASP A N 1
ATOM 2084 C CA . ASP A 1 270 ? 3.713 -22.547 -2.338 1 95.31 270 ASP A CA 1
ATOM 2085 C C . ASP A 1 270 ? 5.195 -22.797 -2.072 1 95.31 270 ASP A C 1
ATOM 2087 O O . ASP A 1 270 ? 6.055 -22.312 -2.811 1 95.31 270 ASP A O 1
ATOM 2091 N N . ALA A 1 271 ? 5.496 -23.594 -1.088 1 94.88 271 ALA A N 1
ATOM 2092 C CA . ALA A 1 271 ? 6.887 -23.812 -0.706 1 94.88 271 ALA A CA 1
ATOM 2093 C C . ALA A 1 271 ? 7.684 -24.406 -1.864 1 94.88 271 ALA A C 1
ATOM 2095 O O . ALA A 1 271 ? 8.859 -24.094 -2.041 1 94.88 271 ALA A O 1
ATOM 2096 N N . GLU A 1 272 ? 7.07 -25.281 -2.67 1 96.12 272 GLU A N 1
ATOM 2097 C CA . GLU A 1 272 ? 7.73 -25.953 -3.779 1 96.12 272 GLU A CA 1
ATOM 2098 C C . GLU A 1 272 ? 8.188 -24.969 -4.844 1 96.12 272 GLU A C 1
ATOM 2100 O O . GLU A 1 272 ? 9.094 -25.266 -5.629 1 96.12 272 GLU A O 1
ATOM 2105 N N . SER A 1 273 ? 7.539 -23.797 -4.852 1 96.75 273 SER A N 1
ATOM 2106 C CA . SER A 1 273 ? 7.863 -22.812 -5.879 1 96.75 273 SER A CA 1
ATOM 2107 C C . SER A 1 273 ? 9.289 -22.297 -5.723 1 96.75 273 SER A C 1
ATOM 2109 O O . SER A 1 273 ? 9.938 -21.938 -6.707 1 96.75 273 SER A O 1
ATOM 2111 N N . CYS A 1 274 ? 9.797 -22.281 -4.48 1 97 274 CYS A N 1
ATOM 2112 C CA . CYS A 1 274 ? 11.07 -21.609 -4.262 1 97 274 CYS A CA 1
ATOM 2113 C C . CYS A 1 274 ? 12.102 -22.578 -3.693 1 97 274 CYS A C 1
ATOM 2115 O O . CYS A 1 274 ? 13.25 -22.188 -3.441 1 97 274 CYS A O 1
ATOM 2117 N N . GLU A 1 275 ? 11.836 -23.844 -3.576 1 96 275 GLU A N 1
ATOM 2118 C CA . GLU A 1 275 ? 12.695 -24.828 -2.924 1 96 275 GLU A CA 1
ATOM 2119 C C . GLU A 1 275 ? 14.07 -24.875 -3.584 1 96 275 GLU A C 1
ATOM 2121 O O . GLU A 1 275 ? 15.086 -25.047 -2.902 1 96 275 GLU A O 1
ATOM 2126 N N . ALA A 1 276 ? 14.117 -24.719 -4.824 1 97.12 276 ALA A N 1
ATOM 2127 C CA . ALA A 1 276 ? 15.344 -24.938 -5.594 1 97.12 276 ALA A CA 1
ATOM 2128 C C . ALA A 1 276 ? 16.312 -23.781 -5.402 1 97.12 276 ALA A C 1
ATOM 2130 O O . ALA A 1 276 ? 17.5 -23.891 -5.746 1 97.12 276 ALA A O 1
ATOM 2131 N N . TRP A 1 277 ? 15.852 -22.656 -4.832 1 97.38 277 TRP A N 1
ATOM 2132 C CA . TRP A 1 277 ? 16.781 -21.531 -4.781 1 97.38 277 TRP A CA 1
ATOM 2133 C C . TRP A 1 277 ? 16.781 -20.891 -3.4 1 97.38 277 TRP A C 1
ATOM 2135 O O . TRP A 1 277 ? 17.688 -20.125 -3.062 1 97.38 277 TRP A O 1
ATOM 2145 N N . VAL A 1 278 ? 15.812 -21.125 -2.576 1 96.56 278 VAL A N 1
ATOM 2146 C CA . VAL A 1 278 ? 15.609 -20.359 -1.358 1 96.56 278 VAL A CA 1
ATOM 2147 C C . VAL A 1 278 ? 16.781 -20.578 -0.399 1 96.56 278 VAL A C 1
ATOM 2149 O O . VAL A 1 278 ? 17.172 -19.672 0.327 1 96.56 278 VAL A O 1
ATOM 2152 N N . ARG A 1 279 ? 17.391 -21.766 -0.412 1 95.56 279 ARG A N 1
ATOM 2153 C CA . ARG A 1 279 ? 18.5 -22.062 0.486 1 95.56 279 ARG A CA 1
ATOM 2154 C C . ARG A 1 279 ? 19.812 -21.516 -0.056 1 95.56 279 ARG A C 1
ATOM 2156 O O . ARG A 1 279 ? 20.766 -21.328 0.695 1 95.56 279 ARG A O 1
ATOM 2163 N N . ASP A 1 280 ? 19.812 -21.266 -1.291 1 97.69 280 ASP A N 1
ATOM 2164 C CA . ASP A 1 280 ? 21.031 -20.766 -1.927 1 97.69 280 ASP A CA 1
ATOM 2165 C C . ASP A 1 280 ? 21.141 -19.25 -1.771 1 97.69 280 ASP A C 1
ATOM 2167 O O . ASP A 1 280 ? 22.234 -18.688 -1.909 1 97.69 280 ASP A O 1
ATOM 2171 N N . VAL A 1 281 ? 20.016 -18.578 -1.563 1 97.62 281 VAL A N 1
ATOM 2172 C CA . VAL A 1 281 ? 19.984 -17.141 -1.398 1 97.62 281 VAL A CA 1
ATOM 2173 C C . VAL A 1 281 ? 19.875 -16.781 0.083 1 97.62 281 VAL A C 1
ATOM 2175 O O . VAL A 1 281 ? 18.844 -17.047 0.71 1 97.62 281 VAL A O 1
ATOM 2178 N N . GLY A 1 282 ? 20.922 -16.141 0.589 1 96 282 GLY A N 1
ATOM 2179 C CA . GLY A 1 282 ? 20.922 -15.789 2.002 1 96 282 GLY A CA 1
ATOM 2180 C C . GLY A 1 282 ? 19.812 -14.828 2.385 1 96 282 GLY A C 1
ATOM 2181 O O . GLY A 1 282 ? 19.422 -13.977 1.588 1 96 282 GLY A O 1
ATOM 2182 N N . GLU A 1 283 ? 19.375 -15 3.602 1 94.25 283 GLU A N 1
ATOM 2183 C CA . GLU A 1 283 ? 18.375 -14.07 4.121 1 94.25 283 GLU A CA 1
ATOM 2184 C C . GLU A 1 283 ? 18.875 -12.633 4.055 1 94.25 283 GLU A C 1
ATOM 2186 O O . GLU A 1 283 ? 20.031 -12.359 4.348 1 94.25 283 GLU A O 1
ATOM 2191 N N . GLY A 1 284 ? 17.938 -11.727 3.619 1 93.06 284 GLY A N 1
ATOM 2192 C CA . GLY A 1 284 ? 18.266 -10.312 3.549 1 93.06 284 GLY A CA 1
ATOM 2193 C C . GLY A 1 284 ? 19.125 -9.961 2.35 1 93.06 284 GLY A C 1
ATOM 2194 O O . GLY A 1 284 ? 19.391 -8.781 2.092 1 93.06 284 GLY A O 1
ATOM 2195 N N . ARG A 1 285 ? 19.516 -10.945 1.631 1 95.88 285 ARG A N 1
ATOM 2196 C CA . ARG A 1 285 ? 20.359 -10.711 0.458 1 95.88 285 ARG A CA 1
ATOM 2197 C C . ARG A 1 285 ? 19.5 -10.547 -0.797 1 95.88 285 ARG A C 1
ATOM 2199 O O . ARG A 1 285 ? 18.359 -10.984 -0.833 1 95.88 285 ARG A O 1
ATOM 2206 N N . PRO A 1 286 ? 20.047 -9.875 -1.789 1 96.5 286 PRO A N 1
ATOM 2207 C CA . PRO A 1 286 ? 19.297 -9.758 -3.039 1 96.5 286 PRO A CA 1
ATOM 2208 C C . PRO A 1 286 ? 18.922 -11.117 -3.627 1 96.5 286 PRO A C 1
ATOM 2210 O O . PRO A 1 286 ? 19.734 -12.039 -3.652 1 96.5 286 PRO A O 1
ATOM 2213 N N . ALA A 1 287 ? 17.703 -11.266 -4.066 1 98.06 287 ALA A N 1
ATOM 2214 C CA . ALA A 1 287 ? 17.188 -12.508 -4.633 1 98.06 287 ALA A CA 1
ATOM 2215 C C . ALA A 1 287 ? 17.688 -12.711 -6.059 1 98.06 287 ALA A C 1
ATOM 2217 O O . ALA A 1 287 ? 16.953 -12.461 -7.02 1 98.06 287 ALA A O 1
ATOM 2218 N N . ARG A 1 288 ? 18.906 -13.141 -6.137 1 98 288 ARG A N 1
ATOM 2219 C CA . ARG A 1 288 ? 19.562 -13.438 -7.406 1 98 288 ARG A CA 1
ATOM 2220 C C . ARG A 1 288 ? 19.953 -14.914 -7.488 1 98 288 ARG A C 1
ATOM 2222 O O . ARG A 1 288 ? 20.672 -15.422 -6.625 1 98 288 ARG A O 1
ATOM 2229 N N . HIS A 1 289 ? 19.438 -15.531 -8.477 1 98.25 289 HIS A N 1
ATOM 2230 C CA . HIS A 1 289 ? 19.641 -16.953 -8.711 1 98.25 289 HIS A CA 1
ATOM 2231 C C . HIS A 1 289 ? 19.312 -17.328 -10.148 1 98.25 289 HIS A C 1
ATOM 2233 O O . HIS A 1 289 ? 18.547 -16.625 -10.82 1 98.25 289 HIS A O 1
ATOM 2239 N N . LYS A 1 290 ? 19.859 -18.453 -10.68 1 97.62 290 LYS A N 1
ATOM 2240 C CA . LYS A 1 290 ? 19.594 -18.891 -12.047 1 97.62 290 LYS A CA 1
ATOM 2241 C C . LYS A 1 290 ? 18.109 -19.203 -12.242 1 97.62 290 LYS A C 1
ATOM 2243 O O . LYS A 1 290 ? 17.578 -19.078 -13.344 1 97.62 290 LYS A O 1
ATOM 2248 N N . TYR A 1 291 ? 17.391 -19.594 -11.133 1 98.38 291 TYR A N 1
ATOM 2249 C CA . TYR A 1 291 ? 15.969 -19.906 -11.211 1 98.38 291 TYR A CA 1
ATOM 2250 C C . TYR A 1 291 ? 15.117 -18.656 -10.961 1 98.38 291 TYR A C 1
ATOM 2252 O O . TYR A 1 291 ? 13.898 -18.75 -10.836 1 98.38 291 TYR A O 1
ATOM 2260 N N . LEU A 1 292 ? 15.773 -17.547 -10.812 1 98.5 292 LEU A N 1
ATOM 2261 C CA . LEU A 1 292 ? 15.164 -16.219 -10.781 1 98.5 292 LEU A CA 1
ATOM 2262 C C . LEU A 1 292 ? 15.758 -15.32 -11.859 1 98.5 292 LEU A C 1
ATOM 2264 O O . LEU A 1 292 ? 16.344 -14.281 -11.547 1 98.5 292 LEU A O 1
ATOM 2268 N N . PRO A 1 293 ? 15.578 -15.672 -13.078 1 98.12 293 PRO A N 1
ATOM 2269 C CA . PRO A 1 293 ? 16.266 -14.961 -14.156 1 98.12 293 PRO A CA 1
ATOM 2270 C C . PRO A 1 293 ? 15.688 -13.57 -14.414 1 98.12 293 PRO A C 1
ATOM 2272 O O . PRO A 1 293 ? 14.492 -13.352 -14.234 1 98.12 293 PRO A O 1
ATOM 2275 N N . ILE A 1 294 ? 16.531 -12.648 -14.844 1 98.25 294 ILE A N 1
ATOM 2276 C CA . ILE A 1 294 ? 16.047 -11.398 -15.422 1 98.25 294 ILE A CA 1
ATOM 2277 C C . ILE A 1 294 ? 15.375 -11.672 -16.766 1 98.25 294 ILE A C 1
ATOM 2279 O O . ILE A 1 294 ? 15.969 -12.297 -17.656 1 98.25 294 ILE A O 1
ATOM 2283 N N . VAL A 1 295 ? 14.195 -11.195 -16.906 1 98.25 295 VAL A N 1
ATOM 2284 C CA . VAL A 1 295 ? 13.461 -11.523 -18.125 1 98.25 295 VAL A CA 1
ATOM 2285 C C . VAL A 1 295 ? 13.109 -10.242 -18.875 1 98.25 295 VAL A C 1
ATOM 2287 O O . VAL A 1 295 ? 12.609 -10.289 -20 1 98.25 295 VAL A O 1
ATOM 2290 N N . TRP A 1 296 ? 13.297 -9.156 -18.266 1 97 296 TRP A N 1
ATOM 2291 C CA . TRP A 1 296 ? 13.094 -7.863 -18.906 1 97 296 TRP A CA 1
ATOM 2292 C C . TRP A 1 296 ? 14.102 -6.84 -18.391 1 97 296 TRP A C 1
ATOM 2294 O O . TRP A 1 296 ? 14.328 -6.73 -17.188 1 97 296 TRP A O 1
ATOM 2304 N N . PRO A 1 297 ? 14.773 -6.016 -19.234 1 95.81 297 PRO A N 1
ATOM 2305 C CA . PRO A 1 297 ? 14.617 -6.027 -20.688 1 95.81 297 PRO A CA 1
ATOM 2306 C C . PRO A 1 297 ? 15.297 -7.227 -21.344 1 95.81 297 PRO A C 1
ATOM 2308 O O . PRO A 1 297 ? 16.047 -7.953 -20.688 1 95.81 297 PRO A O 1
ATOM 2311 N N . PRO A 1 298 ? 14.828 -7.527 -22.562 1 88 298 PRO A N 1
ATOM 2312 C CA . PRO A 1 298 ? 15.453 -8.664 -23.25 1 88 298 PRO A CA 1
ATOM 2313 C C . PRO A 1 298 ? 16.969 -8.516 -23.375 1 88 298 PRO A C 1
ATOM 2315 O O . PRO A 1 298 ? 17.484 -7.395 -23.391 1 88 298 PRO A O 1
ATOM 2318 N N . THR A 1 299 ? 17.625 -9.664 -23.25 1 69.56 299 THR A N 1
ATOM 2319 C CA . THR A 1 299 ? 19.078 -9.727 -23.438 1 69.56 299 THR A CA 1
ATOM 2320 C C . THR A 1 299 ? 19.469 -9.117 -24.781 1 69.56 299 THR A C 1
ATOM 2322 O O . THR A 1 299 ? 18.766 -9.289 -25.781 1 69.56 299 THR A O 1
ATOM 2325 N N . GLY A 1 300 ? 20.094 -7.906 -24.969 1 57.84 300 GLY A N 1
ATOM 2326 C CA . GLY A 1 300 ? 20.641 -7.09 -26.047 1 57.84 300 GLY A CA 1
ATOM 2327 C C . GLY A 1 300 ? 20.172 -5.645 -25.984 1 57.84 300 GLY A C 1
ATOM 2328 O O . GLY A 1 300 ? 20.781 -4.77 -26.625 1 57.84 300 GLY A O 1
ATOM 2329 N N . GLU A 1 301 ? 18.969 -5.516 -25.547 1 45.72 301 GLU A N 1
ATOM 2330 C CA . GLU A 1 301 ? 18.484 -4.133 -25.5 1 45.72 301 GLU A CA 1
ATOM 2331 C C . GLU A 1 301 ? 18.891 -3.461 -24.188 1 45.72 301 GLU A C 1
ATOM 2333 O O . GLU A 1 301 ? 18.062 -3.344 -23.266 1 45.72 301 GLU A O 1
ATOM 2338 N N . ILE A 1 302 ? 19.906 -3.805 -23.641 1 40.22 302 ILE A N 1
ATOM 2339 C CA . ILE A 1 302 ? 20.234 -2.99 -22.469 1 40.22 302 ILE A CA 1
ATOM 2340 C C . ILE A 1 302 ? 20.172 -1.511 -22.844 1 40.22 302 ILE A C 1
ATOM 2342 O O . ILE A 1 302 ? 20.984 -1.041 -23.656 1 40.22 302 ILE A O 1
ATOM 2346 N N . SER A 1 303 ? 19.062 -1.007 -23.062 1 35.69 303 SER A N 1
ATOM 2347 C CA . SER A 1 303 ? 19.047 0.435 -23.297 1 35.69 303 SER A CA 1
ATOM 2348 C C . SER A 1 303 ? 19.844 1.174 -22.219 1 35.69 303 SER A C 1
ATOM 2350 O O . SER A 1 303 ? 19.781 0.822 -21.047 1 35.69 303 SER A O 1
ATOM 2352 N N . GLY A 1 304 ? 20.953 1.76 -22.594 1 33.47 304 GLY A N 1
ATOM 2353 C CA . GLY A 1 304 ? 21.844 2.738 -22 1 33.47 304 GLY A CA 1
ATOM 2354 C C . GLY A 1 304 ? 21.125 3.734 -21.109 1 33.47 304 GLY A C 1
ATOM 2355 O O . GLY A 1 304 ? 21.516 4.902 -21.031 1 33.47 304 GLY A O 1
ATOM 2356 N N . THR A 1 305 ? 19.922 3.545 -20.734 1 33.09 305 THR A N 1
ATOM 2357 C CA . THR A 1 305 ? 19.547 4.727 -19.969 1 33.09 305 THR A CA 1
ATOM 2358 C C . THR A 1 305 ? 20.406 4.859 -18.719 1 33.09 305 THR A C 1
ATOM 2360 O O . THR A 1 305 ? 20.5 3.93 -17.922 1 33.09 305 THR A O 1
ATOM 2363 N N . ASN A 1 306 ? 21.547 5.582 -18.797 1 29.02 306 ASN A N 1
ATOM 2364 C CA . ASN A 1 306 ? 22.516 6.16 -17.875 1 29.02 306 ASN A CA 1
ATOM 2365 C C . ASN A 1 306 ? 21.859 6.609 -16.578 1 29.02 306 ASN A C 1
ATOM 2367 O O . ASN A 1 306 ? 21.141 7.613 -16.547 1 29.02 306 ASN A O 1
ATOM 2371 N N . LEU A 1 307 ? 21.484 5.781 -15.742 1 30.28 307 LEU A N 1
ATOM 2372 C CA . LEU A 1 307 ? 21.281 6.309 -14.398 1 30.28 307 LEU A CA 1
ATOM 2373 C C . LEU A 1 307 ? 22.516 7.062 -13.914 1 30.28 307 LEU A C 1
ATOM 2375 O O . LEU A 1 307 ? 23.625 6.543 -13.984 1 30.28 307 LEU A O 1
ATOM 2379 N N . GLN A 1 308 ? 22.484 8.398 -13.914 1 28.09 308 GLN A N 1
ATOM 2380 C CA . GLN A 1 308 ? 23.531 9.297 -13.422 1 28.09 308 GLN A CA 1
ATOM 2381 C C . GLN A 1 308 ? 24.109 8.789 -12.109 1 28.09 308 GLN A C 1
ATOM 2383 O O . GLN A 1 308 ? 23.375 8.414 -11.195 1 28.09 308 GLN A O 1
ATOM 2388 N N . PRO A 1 309 ? 25.406 8.438 -12.211 1 28.41 309 PRO A N 1
ATOM 2389 C CA . PRO A 1 309 ? 26.156 7.977 -11.039 1 28.41 309 PRO A CA 1
ATOM 2390 C C . PRO A 1 309 ? 25.891 8.82 -9.797 1 28.41 309 PRO A C 1
ATOM 2392 O O . PRO A 1 309 ? 25.719 10.039 -9.898 1 28.41 309 PRO A O 1
ATOM 2395 N N . LYS A 1 310 ? 25.375 8.203 -8.82 1 26.75 310 LYS A N 1
ATOM 2396 C CA . LYS A 1 310 ? 25.406 8.906 -7.539 1 26.75 310 LYS A CA 1
ATOM 2397 C C . LYS A 1 310 ? 26.766 9.516 -7.27 1 26.75 310 LYS A C 1
ATOM 2399 O O . LYS A 1 310 ? 27.781 8.82 -7.324 1 26.75 310 LYS A O 1
ATOM 2404 N N . ILE A 1 311 ? 26.969 10.812 -7.426 1 23.58 311 ILE A N 1
ATOM 2405 C CA . ILE A 1 311 ? 28.172 11.578 -7.086 1 23.58 311 ILE A CA 1
ATOM 2406 C C . ILE A 1 311 ? 28.625 11.227 -5.668 1 23.58 311 ILE A C 1
ATOM 2408 O O . ILE A 1 311 ? 27.875 11.43 -4.707 1 23.58 311 ILE A O 1
ATOM 2412 N N . ALA A 1 312 ? 29.516 10.32 -5.578 1 25.89 312 ALA A N 1
ATOM 2413 C CA . ALA A 1 312 ? 30.234 10.07 -4.328 1 25.89 312 ALA A CA 1
ATOM 2414 C C . ALA A 1 312 ? 30.641 11.391 -3.664 1 25.89 312 ALA A C 1
ATOM 2416 O O . ALA A 1 312 ? 31.312 12.211 -4.273 1 25.89 312 ALA A O 1
ATOM 2417 N N . ARG A 1 313 ? 29.844 11.898 -2.762 1 24.75 313 ARG A N 1
ATOM 2418 C CA . ARG A 1 313 ? 30.328 13 -1.937 1 24.75 313 ARG A CA 1
ATOM 2419 C C . ARG A 1 313 ? 31.75 12.734 -1.443 1 24.75 313 ARG A C 1
ATOM 2421 O O . ARG A 1 313 ? 32.062 11.641 -0.95 1 24.75 313 ARG A O 1
ATOM 2428 N N . GLY A 1 314 ? 32.75 13.344 -2.027 1 23.77 314 GLY A N 1
ATOM 2429 C CA . GLY A 1 314 ? 34.156 13.453 -1.692 1 23.77 314 GLY A CA 1
ATOM 2430 C C . GLY A 1 314 ? 34.406 13.656 -0.209 1 23.77 314 GLY A C 1
ATOM 2431 O O . GLY A 1 314 ? 33.656 14.352 0.465 1 23.77 314 GLY A O 1
ATOM 2432 N N . ARG A 1 315 ? 34.938 12.664 0.418 1 29.44 315 ARG A N 1
ATOM 2433 C CA . ARG A 1 315 ? 35.531 12.703 1.756 1 29.44 315 ARG A CA 1
ATOM 2434 C C . ARG A 1 315 ? 36.281 14.016 1.991 1 29.44 315 ARG A C 1
ATOM 2436 O O . ARG A 1 315 ? 37.188 14.359 1.238 1 29.44 315 ARG A O 1
ATOM 2443 N N . GLN A 1 316 ? 35.5 15.062 2.488 1 24.22 316 GLN A N 1
ATOM 2444 C CA . GLN A 1 316 ? 36.281 16.219 2.918 1 24.22 316 GLN A CA 1
ATOM 2445 C C . GLN A 1 316 ? 37.438 15.789 3.84 1 24.22 316 GLN A C 1
ATOM 2447 O O . GLN A 1 316 ? 37.219 15 4.766 1 24.22 316 GLN A O 1
ATOM 2452 N N . PRO A 1 317 ? 38.688 15.836 3.385 1 29.5 317 PRO A N 1
ATOM 2453 C CA . PRO A 1 317 ? 39.906 15.555 4.164 1 29.5 317 PRO A CA 1
ATOM 2454 C C . PRO A 1 317 ? 39.875 16.219 5.539 1 29.5 317 PRO A C 1
ATOM 2456 O O . PRO A 1 317 ? 39.25 17.25 5.719 1 29.5 317 PRO A O 1
ATOM 2459 N N . GLY A 1 318 ? 39.75 15.367 6.629 1 27.88 318 GLY A N 1
ATOM 2460 C CA . GLY A 1 318 ? 39.938 15.711 8.031 1 27.88 318 GLY A CA 1
ATOM 2461 C C . GLY A 1 318 ? 41.094 16.641 8.281 1 27.88 318 GLY A C 1
ATOM 2462 O O . GLY A 1 318 ? 42.094 16.609 7.551 1 27.88 318 GLY A O 1
ATOM 2463 N N . ARG A 1 319 ? 40.844 17.922 8.82 1 32.72 319 ARG A N 1
ATOM 2464 C CA . ARG A 1 319 ? 41.75 18.922 9.312 1 32.72 319 ARG A CA 1
ATOM 2465 C C . ARG A 1 319 ? 42.844 18.281 10.18 1 32.72 319 ARG A C 1
ATOM 2467 O O . ARG A 1 319 ? 42.562 17.453 11.039 1 32.72 319 ARG A O 1
ATOM 2474 N N . GLY A 1 320 ? 44 18.125 9.648 1 24.66 320 GLY A N 1
ATOM 2475 C CA . GLY A 1 320 ? 45.25 17.766 10.289 1 24.66 320 GLY A CA 1
ATOM 2476 C C . GLY A 1 320 ? 45.438 18.422 11.648 1 24.66 320 GLY A C 1
ATOM 2477 O O . GLY A 1 320 ? 45 19.562 11.852 1 24.66 320 GLY A O 1
ATOM 2478 N N . ARG A 1 321 ? 45.438 17.625 12.734 1 26.31 321 ARG A N 1
ATOM 2479 C CA . ARG A 1 321 ? 45.875 17.922 14.086 1 26.31 321 ARG A CA 1
ATOM 2480 C C . ARG A 1 321 ? 47.188 18.703 14.07 1 26.31 321 ARG A C 1
ATOM 2482 O O . ARG A 1 321 ? 48.219 18.203 13.578 1 26.31 321 ARG A O 1
ATOM 2489 N N . SER A 1 322 ? 47.156 20 13.734 1 20.8 322 SER A N 1
ATOM 2490 C CA . SER A 1 322 ? 48.406 20.641 14.109 1 20.8 322 SER A CA 1
ATOM 2491 C C . SER A 1 322 ? 48.781 20.344 15.562 1 20.8 322 SER A C 1
ATOM 2493 O O . SER A 1 322 ? 47.906 20.359 16.438 1 20.8 322 SER A O 1
ATOM 2495 N N . ARG A 1 323 ? 49.781 19.578 15.75 1 23.22 323 ARG A N 1
ATOM 2496 C CA . ARG A 1 323 ? 50.688 19.484 16.906 1 23.22 323 ARG A CA 1
ATOM 2497 C C . ARG A 1 323 ? 51 20.859 17.469 1 23.22 323 ARG A C 1
ATOM 2499 O O . ARG A 1 323 ? 51.656 21.672 16.828 1 23.22 323 ARG A O 1
ATOM 2506 N N . ARG A 1 324 ? 50.062 21.781 17.812 1 20.22 324 ARG A N 1
ATOM 2507 C CA . ARG A 1 324 ? 50.594 22.609 18.875 1 20.22 324 ARG A CA 1
ATOM 2508 C C . ARG A 1 324 ? 50.562 21.891 20.219 1 20.22 324 ARG A C 1
ATOM 2510 O O . ARG A 1 324 ? 49.594 21.188 20.516 1 20.22 324 ARG A O 1
ATOM 2517 N N . MET B 1 1 ? -9.008 25.266 -15.016 1 41.69 1 MET B N 1
ATOM 2518 C CA . MET B 1 1 ? -8.578 24.766 -13.711 1 41.69 1 MET B CA 1
ATOM 2519 C C . MET B 1 1 ? -7.734 23.5 -13.859 1 41.69 1 MET B C 1
ATOM 2521 O O . MET B 1 1 ? -8.156 22.547 -14.516 1 41.69 1 MET B O 1
ATOM 2525 N N . LEU B 1 2 ? -6.473 23.609 -13.906 1 52.91 2 LEU B N 1
ATOM 2526 C CA . LEU B 1 2 ? -5.492 22.656 -14.398 1 52.91 2 LEU B CA 1
ATOM 2527 C C . LEU B 1 2 ? -5.625 21.328 -13.672 1 52.91 2 LEU B C 1
ATOM 2529 O O . LEU B 1 2 ? -5.418 21.25 -12.453 1 52.91 2 LEU B O 1
ATOM 2533 N N . ALA B 1 3 ? -6.676 20.484 -14.062 1 66.56 3 ALA B N 1
ATOM 2534 C CA . ALA B 1 3 ? -7.031 19.156 -13.594 1 66.56 3 ALA B CA 1
ATOM 2535 C C . ALA B 1 3 ? -5.824 18.219 -13.625 1 66.56 3 ALA B C 1
ATOM 2537 O O . ALA B 1 3 ? -4.996 18.312 -14.539 1 66.56 3 ALA B O 1
ATOM 2538 N N . VAL B 1 4 ? -5.352 17.797 -12.414 1 86.69 4 VAL B N 1
ATOM 2539 C CA . VAL B 1 4 ? -4.32 16.766 -12.344 1 86.69 4 VAL B CA 1
ATOM 2540 C C . VAL B 1 4 ? -4.57 15.711 -13.414 1 86.69 4 VAL B C 1
ATOM 2542 O O . VAL B 1 4 ? -5.637 15.094 -13.445 1 86.69 4 VAL B O 1
ATOM 2545 N N . GLY B 1 5 ? -3.717 15.648 -14.438 1 87.38 5 GLY B N 1
ATOM 2546 C CA . GLY B 1 5 ? -3.855 14.672 -15.5 1 87.38 5 GLY B CA 1
ATOM 2547 C C . GLY B 1 5 ? -3.494 13.266 -15.07 1 87.38 5 GLY B C 1
ATOM 2548 O O . GLY B 1 5 ? -3.088 13.047 -13.93 1 87.38 5 GLY B O 1
ATOM 2549 N N . ALA B 1 6 ? -3.693 12.312 -15.945 1 87.81 6 ALA B N 1
ATOM 2550 C CA . ALA B 1 6 ? -3.488 10.898 -15.664 1 87.81 6 ALA B CA 1
ATOM 2551 C C . ALA B 1 6 ? -2.037 10.617 -15.289 1 87.81 6 ALA B C 1
ATOM 2553 O O . ALA B 1 6 ? -1.766 9.773 -14.43 1 87.81 6 ALA B O 1
ATOM 2554 N N . ALA B 1 7 ? -1.126 11.305 -15.945 1 90.5 7 ALA B N 1
ATOM 2555 C CA . ALA B 1 7 ? 0.291 11.094 -15.664 1 90.5 7 ALA B CA 1
ATOM 2556 C C . ALA B 1 7 ? 0.638 11.492 -14.234 1 90.5 7 ALA B C 1
ATOM 2558 O O . ALA B 1 7 ? 1.387 10.797 -13.547 1 90.5 7 ALA B O 1
ATOM 2559 N N . GLN B 1 8 ? 0.144 12.633 -13.812 1 93.81 8 GLN B N 1
ATOM 2560 C CA . GLN B 1 8 ? 0.402 13.086 -12.445 1 93.81 8 GLN B CA 1
ATOM 2561 C C . GLN B 1 8 ? -0.29 12.18 -11.43 1 93.81 8 GLN B C 1
ATOM 2563 O O . GLN B 1 8 ? 0.255 11.914 -10.359 1 93.81 8 GLN B O 1
ATOM 2568 N N . LEU B 1 9 ? -1.529 11.758 -11.828 1 96.81 9 LEU B N 1
ATOM 2569 C CA . LEU B 1 9 ? -2.219 10.82 -10.945 1 96.81 9 LEU B CA 1
ATOM 2570 C C . LEU B 1 9 ? -1.421 9.531 -10.789 1 96.81 9 LEU B C 1
ATOM 2572 O O . LEU B 1 9 ? -1.32 8.984 -9.688 1 96.81 9 LEU B O 1
ATOM 2576 N N . LEU B 1 10 ? -0.884 9.086 -11.867 1 96.19 10 LEU B N 1
ATOM 2577 C CA . LEU B 1 10 ? -0.057 7.883 -11.82 1 96.19 10 LEU B CA 1
ATOM 2578 C C . LEU B 1 10 ? 1.19 8.117 -10.977 1 96.19 10 LEU B C 1
ATOM 2580 O O . LEU B 1 10 ? 1.588 7.246 -10.195 1 96.19 10 LEU B O 1
ATOM 2584 N N . GLU B 1 11 ? 1.821 9.273 -11.141 1 95.81 11 GLU B N 1
ATOM 2585 C CA . GLU B 1 11 ? 2.977 9.625 -10.32 1 95.81 11 GLU B CA 1
ATOM 2586 C C . GLU B 1 11 ? 2.637 9.57 -8.836 1 95.81 11 GLU B C 1
ATOM 2588 O O . GLU B 1 11 ? 3.393 9.008 -8.039 1 95.81 11 GLU B O 1
ATOM 2593 N N . PHE B 1 12 ? 1.534 10.172 -8.508 1 97.88 12 PHE B N 1
ATOM 2594 C CA . PHE B 1 12 ? 1.088 10.172 -7.117 1 97.88 12 PHE B CA 1
ATOM 2595 C C . PHE B 1 12 ? 0.879 8.75 -6.609 1 97.88 12 PHE B C 1
ATOM 2597 O O . PHE B 1 12 ? 1.296 8.414 -5.5 1 97.88 12 PHE B O 1
ATOM 2604 N N . GLU B 1 13 ? 0.216 7.926 -7.422 1 97.69 13 GLU B N 1
ATOM 2605 C CA . GLU B 1 13 ? -0.044 6.547 -7.016 1 97.69 13 GLU B CA 1
ATOM 2606 C C . GLU B 1 13 ? 1.258 5.785 -6.789 1 97.69 13 GLU B C 1
ATOM 2608 O O . GLU B 1 13 ? 1.371 5.008 -5.84 1 97.69 13 GLU 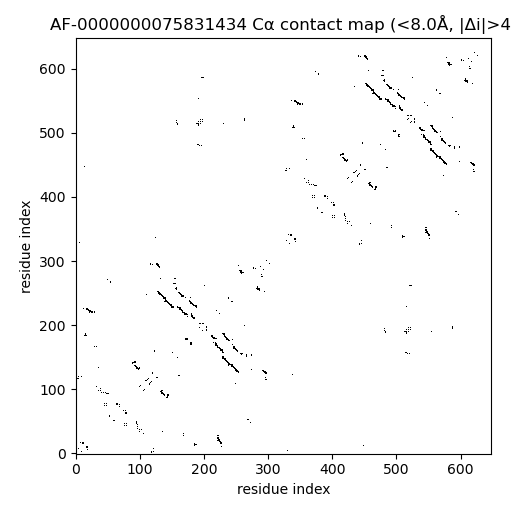B O 1
ATOM 2613 N N . ARG B 1 14 ? 2.227 6.016 -7.562 1 96.81 14 ARG B N 1
ATOM 2614 C CA . ARG B 1 14 ? 3.457 5.23 -7.52 1 96.81 14 ARG B CA 1
ATOM 2615 C C . ARG B 1 14 ? 4.422 5.785 -6.473 1 96.81 14 ARG B C 1
ATOM 2617 O O . ARG B 1 14 ? 5.027 5.023 -5.719 1 96.81 14 ARG B O 1
ATOM 2624 N N . SER B 1 15 ? 4.496 7.125 -6.371 1 97.44 15 SER B N 1
ATOM 2625 C CA . SER B 1 15 ? 5.508 7.746 -5.52 1 97.44 15 SER B CA 1
ATOM 2626 C C . SER B 1 15 ? 4.938 8.094 -4.148 1 97.44 15 SER B C 1
ATOM 2628 O O . SER B 1 15 ? 5.684 8.273 -3.186 1 97.44 15 SER B O 1
ATOM 2630 N N . GLY B 1 16 ? 3.666 8.242 -4.078 1 98.19 16 GLY B N 1
ATOM 2631 C CA . GLY B 1 16 ? 3.016 8.656 -2.848 1 98.19 16 GLY B CA 1
ATOM 2632 C C . GLY B 1 16 ? 3.004 10.164 -2.658 1 98.19 16 GLY B C 1
ATOM 2633 O O . GLY B 1 16 ? 2.527 10.664 -1.635 1 98.19 16 GLY B O 1
ATOM 2634 N N . HIS B 1 17 ? 3.59 10.922 -3.613 1 98.44 17 HIS B N 1
ATOM 2635 C CA . HIS B 1 17 ? 3.607 12.383 -3.564 1 98.44 17 HIS B CA 1
ATOM 2636 C C . HIS B 1 17 ? 3.686 12.977 -4.965 1 98.44 17 HIS B C 1
ATOM 2638 O O . HIS B 1 17 ? 4.043 12.281 -5.922 1 98.44 17 HIS B O 1
ATOM 2644 N N . THR B 1 18 ? 3.293 14.219 -5.098 1 97.94 18 THR B N 1
ATOM 2645 C CA . THR B 1 18 ? 3.396 14.977 -6.336 1 97.94 18 THR B CA 1
ATOM 2646 C C . THR B 1 18 ? 3.367 16.469 -6.059 1 97.94 18 THR B C 1
ATOM 2648 O O . THR B 1 18 ? 3.031 16.906 -4.949 1 97.94 18 THR B O 1
ATOM 2651 N N . THR B 1 19 ? 3.832 17.234 -7.016 1 96.88 19 THR B N 1
ATOM 2652 C CA . THR B 1 19 ? 3.865 18.688 -6.902 1 96.88 19 THR B CA 1
ATOM 2653 C C . THR B 1 19 ? 2.961 19.328 -7.949 1 96.88 19 THR B C 1
ATOM 2655 O O . THR B 1 19 ? 2.941 18.906 -9.109 1 96.88 19 THR B O 1
ATOM 2658 N N . THR B 1 20 ? 2.162 20.219 -7.516 1 95.62 20 THR B N 1
ATOM 2659 C CA . THR B 1 20 ? 1.387 21.062 -8.422 1 95.62 20 THR B CA 1
ATOM 2660 C C . THR B 1 20 ? 1.924 22.484 -8.438 1 95.62 20 THR B C 1
ATOM 2662 O O . THR B 1 20 ? 1.888 23.188 -7.422 1 95.62 20 THR B O 1
ATOM 2665 N N . ARG B 1 21 ? 2.387 22.906 -9.594 1 94.81 21 ARG B N 1
ATOM 2666 C CA . ARG B 1 21 ? 2.852 24.281 -9.758 1 94.81 21 ARG B CA 1
ATOM 2667 C C . ARG B 1 21 ? 1.683 25.234 -10.016 1 94.81 21 ARG B C 1
ATOM 2669 O O . ARG B 1 21 ? 0.789 24.922 -10.805 1 94.81 21 ARG B O 1
ATOM 2676 N N . GLY B 1 22 ? 1.668 26.281 -9.344 1 94.94 22 GLY B N 1
ATOM 2677 C CA . GLY B 1 22 ? 0.633 27.281 -9.539 1 94.94 22 GLY B CA 1
ATOM 2678 C C . GLY B 1 22 ? -0.753 26.797 -9.172 1 94.94 22 GLY B C 1
ATOM 2679 O O . GLY B 1 22 ? -1.728 27.094 -9.867 1 94.94 22 GLY B O 1
ATOM 2680 N N . LEU B 1 23 ? -0.865 25.969 -8.164 1 95.44 23 LEU B N 1
ATOM 2681 C CA . LEU B 1 23 ? -2.158 25.484 -7.699 1 95.44 23 LEU B CA 1
ATOM 2682 C C . LEU B 1 23 ? -3.072 26.656 -7.328 1 95.44 23 LEU B C 1
ATOM 2684 O O . LEU B 1 23 ? -4.266 26.641 -7.641 1 95.44 23 LEU B O 1
ATOM 2688 N N . LEU B 1 24 ? -2.529 27.656 -6.633 1 95.94 24 LEU B N 1
ATOM 2689 C CA . LEU B 1 24 ? -3.264 28.859 -6.246 1 95.94 24 LEU B CA 1
ATOM 2690 C C . LEU B 1 24 ? -2.613 30.109 -6.832 1 95.94 24 LEU B C 1
ATOM 2692 O O . LEU B 1 24 ? -1.386 30.188 -6.93 1 95.94 24 LEU B O 1
ATOM 2696 N N . PRO B 1 25 ? -3.479 31.047 -7.16 1 94.88 25 PRO B N 1
ATOM 2697 C CA . PRO B 1 25 ? -2.883 32.344 -7.508 1 94.88 25 PRO B CA 1
ATOM 2698 C C . PRO B 1 25 ? -2.121 32.969 -6.34 1 94.88 25 PRO B C 1
ATOM 2700 O O . PRO B 1 25 ? -2.52 32.812 -5.184 1 94.88 25 PRO B O 1
ATOM 2703 N N . ARG B 1 26 ? -1.112 33.719 -6.703 1 95.25 26 ARG B N 1
ATOM 2704 C CA . ARG B 1 26 ? -0.262 34.375 -5.703 1 95.25 26 ARG B CA 1
ATOM 2705 C C . ARG B 1 26 ? -1.087 35.219 -4.75 1 95.25 26 ARG B C 1
ATOM 2707 O O . ARG B 1 26 ? -0.849 35.219 -3.541 1 95.25 26 ARG B O 1
ATOM 2714 N N . ASP B 1 27 ? -2.043 35.938 -5.277 1 95.19 27 ASP B N 1
ATOM 2715 C CA . ASP B 1 27 ? -2.865 36.812 -4.461 1 95.19 27 ASP B CA 1
ATOM 2716 C C . ASP B 1 27 ? -3.67 36.031 -3.43 1 95.19 27 ASP B C 1
ATOM 2718 O O . ASP B 1 27 ? -3.904 36.5 -2.32 1 95.19 27 ASP B O 1
ATOM 2722 N N . ASP B 1 28 ? -4.105 34.844 -3.801 1 95.06 28 ASP B N 1
ATOM 2723 C CA . ASP B 1 28 ? -4.832 34 -2.871 1 95.06 28 ASP B CA 1
ATOM 2724 C C . ASP B 1 28 ? -3.932 33.531 -1.727 1 95.06 28 ASP B C 1
ATOM 2726 O O . ASP B 1 28 ? -4.371 33.438 -0.578 1 95.06 28 ASP B O 1
ATOM 2730 N N . VAL B 1 29 ? -2.686 33.312 -2.014 1 97.06 29 VAL B N 1
ATOM 2731 C CA . VAL B 1 29 ? -1.743 32.875 -0.99 1 97.06 29 VAL B CA 1
ATOM 2732 C C . VAL B 1 29 ? -1.433 34.031 -0.043 1 97.06 29 VAL B C 1
ATOM 2734 O O . VAL B 1 29 ? -1.331 33.844 1.171 1 97.06 29 VAL B O 1
ATOM 2737 N N . VAL B 1 30 ? -1.316 35.219 -0.581 1 96.88 30 VAL B N 1
ATOM 2738 C CA . VAL B 1 30 ? -1.066 36.406 0.244 1 96.88 30 VAL B CA 1
ATOM 2739 C C . VAL B 1 30 ? -2.229 36.594 1.213 1 96.88 30 VAL B C 1
ATOM 2741 O O . VAL B 1 30 ? -2.016 36.875 2.398 1 96.88 30 VAL B O 1
ATOM 2744 N N . ALA B 1 31 ? -3.404 36.469 0.697 1 96.25 31 ALA B N 1
ATOM 2745 C CA . ALA B 1 31 ? -4.586 36.594 1.547 1 96.25 31 ALA B CA 1
ATOM 2746 C C . ALA B 1 31 ? -4.609 35.5 2.611 1 96.25 31 ALA B C 1
ATOM 2748 O O . ALA B 1 31 ? -4.934 35.781 3.771 1 96.25 31 ALA B O 1
ATOM 2749 N N . LEU B 1 32 ? -4.309 34.312 2.211 1 97.31 32 LEU B N 1
ATOM 2750 C CA . LEU B 1 32 ? -4.246 33.188 3.135 1 97.31 32 LEU B CA 1
ATOM 2751 C C . LEU B 1 32 ? -3.213 33.438 4.23 1 97.31 32 LEU B C 1
ATOM 2753 O O . LEU B 1 32 ? -3.488 33.219 5.41 1 97.31 32 LEU B O 1
ATOM 2757 N N . ARG B 1 33 ? -2.096 33.906 3.869 1 97.12 33 ARG B N 1
ATOM 2758 C CA . ARG B 1 33 ? -1.031 34.219 4.82 1 97.12 33 ARG B CA 1
ATOM 2759 C C . ARG B 1 33 ? -1.496 35.219 5.863 1 97.12 33 ARG B C 1
ATOM 2761 O O . ARG B 1 33 ? -1.251 35.062 7.059 1 97.12 33 ARG B O 1
ATOM 2768 N N . ARG B 1 34 ? -2.152 36.219 5.422 1 96 34 ARG B N 1
ATOM 2769 C CA . ARG B 1 34 ? -2.654 37.25 6.332 1 96 34 ARG B CA 1
ATOM 2770 C C . ARG B 1 34 ? -3.635 36.656 7.34 1 96 34 ARG B C 1
ATOM 2772 O O . ARG B 1 34 ? -3.555 36.938 8.531 1 96 34 ARG B O 1
ATOM 2779 N N . SER B 1 35 ? -4.516 35.875 6.809 1 96.12 35 SER B N 1
ATOM 2780 C CA . SER B 1 35 ? -5.508 35.219 7.672 1 96.12 35 SER B CA 1
ATOM 2781 C C . SER B 1 35 ? -4.844 34.312 8.688 1 96.12 35 SER B C 1
ATOM 2783 O O . SER B 1 35 ? -5.172 34.344 9.875 1 96.12 35 SER B O 1
ATOM 2785 N N . VAL B 1 36 ? -3.895 33.531 8.242 1 96.31 36 VAL B N 1
ATOM 2786 C CA . VAL B 1 36 ? -3.205 32.562 9.062 1 96.31 36 VAL B CA 1
ATOM 2787 C C . VAL B 1 36 ? -2.375 33.25 10.133 1 96.31 36 VAL B C 1
ATOM 2789 O O 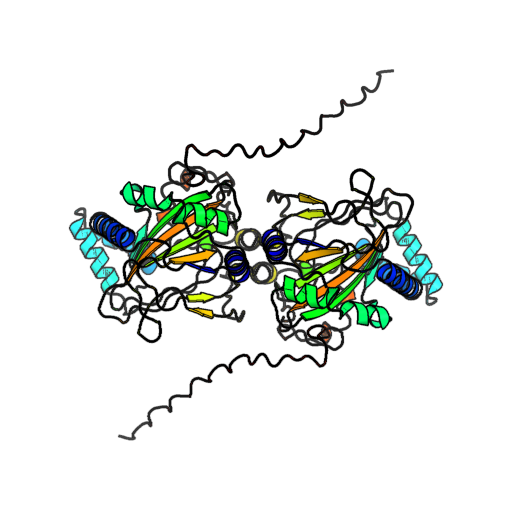. VAL B 1 36 ? -2.377 32.844 11.297 1 96.31 36 VAL B O 1
ATOM 2792 N N . ASP B 1 37 ? -1.735 34.312 9.75 1 95.19 37 ASP B N 1
ATOM 2793 C CA . ASP B 1 37 ? -0.926 35.094 10.695 1 95.19 37 ASP B CA 1
ATOM 2794 C C . ASP B 1 37 ? -1.793 35.688 11.797 1 95.19 37 ASP B C 1
ATOM 2796 O O . ASP B 1 37 ? -1.396 35.719 12.969 1 95.19 37 ASP B O 1
ATOM 2800 N N . ARG B 1 38 ? -2.879 36.188 11.391 1 95.88 38 ARG B N 1
ATOM 2801 C CA . ARG B 1 38 ? -3.795 36.75 12.375 1 95.88 38 ARG B CA 1
ATOM 2802 C C . ARG B 1 38 ? -4.262 35.719 13.375 1 95.88 38 ARG B C 1
ATOM 2804 O O . ARG B 1 38 ? -4.195 35.938 14.586 1 95.88 38 ARG B O 1
ATOM 2811 N N . VAL B 1 39 ? -4.715 34.562 12.891 1 96.56 39 VAL B N 1
ATOM 2812 C CA . VAL B 1 39 ? -5.207 33.5 13.758 1 96.56 39 VAL B CA 1
ATOM 2813 C C . VAL B 1 39 ? -4.078 33 14.656 1 96.56 39 VAL B C 1
ATOM 2815 O O . VAL B 1 39 ? -4.281 32.781 15.852 1 96.56 39 VAL B O 1
ATOM 2818 N N . TYR B 1 40 ? -2.891 32.875 14.125 1 96.44 40 TYR B N 1
ATOM 2819 C CA . TYR B 1 40 ? -1.753 32.406 14.906 1 96.44 40 TYR B CA 1
ATOM 2820 C C . TYR B 1 40 ? -1.423 33.375 16.047 1 96.44 40 TYR B C 1
ATOM 2822 O O . TYR B 1 40 ? -1.151 32.938 17.172 1 96.44 40 TYR B O 1
ATOM 2830 N N . ALA B 1 41 ? -1.445 34.656 15.75 1 95.56 41 ALA B N 1
ATOM 2831 C CA . ALA B 1 41 ? -1.153 35.656 16.781 1 95.56 41 ALA B CA 1
ATOM 2832 C C . ALA B 1 41 ? -2.143 35.531 17.938 1 95.56 41 ALA B C 1
ATOM 2834 O O . ALA B 1 41 ? -1.763 35.688 19.109 1 95.56 41 ALA B O 1
ATOM 2835 N N . GLU B 1 42 ? -3.348 35.281 17.594 1 95.5 42 GLU B N 1
ATOM 2836 C CA . GLU B 1 42 ? -4.41 35.188 18.594 1 95.5 42 GLU B CA 1
ATOM 2837 C C . GLU B 1 42 ? -4.312 33.875 19.391 1 95.5 42 GLU B C 1
ATOM 2839 O O . GLU B 1 42 ? -4.707 33.844 20.562 1 95.5 42 GLU B O 1
ATOM 2844 N N . ARG B 1 43 ? -3.779 32.812 18.781 1 97.25 43 ARG B N 1
ATOM 2845 C CA . ARG B 1 43 ? -3.832 31.5 19.391 1 97.25 43 ARG B CA 1
ATOM 2846 C C . ARG B 1 43 ? -2.43 30.938 19.609 1 97.25 43 ARG B C 1
ATOM 2848 O O . ARG B 1 43 ? -2.244 29.719 19.719 1 97.25 43 ARG B O 1
ATOM 2855 N N . GLU B 1 44 ? -1.442 31.766 19.703 1 97.31 44 GLU B N 1
ATOM 2856 C CA . GLU B 1 44 ? -0.046 31.344 19.812 1 97.31 44 GLU B CA 1
ATOM 2857 C C . GLU B 1 44 ? 0.179 30.484 21.047 1 97.31 44 GLU B C 1
ATOM 2859 O O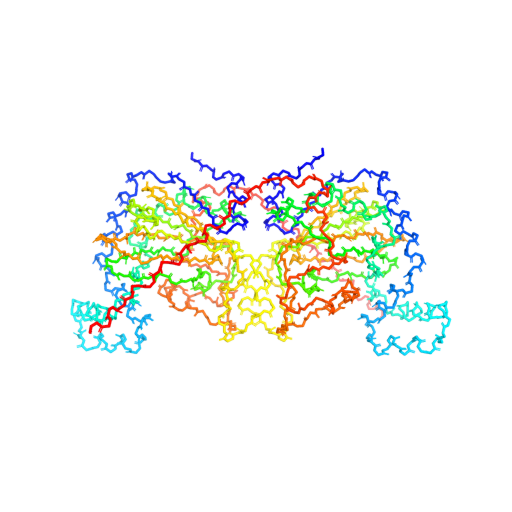 . GLU B 1 44 ? 0.987 29.547 21.016 1 97.31 44 GLU B O 1
ATOM 2864 N N . VAL B 1 45 ? -0.54 30.766 22.109 1 97.25 45 VAL B N 1
ATOM 2865 C CA . VAL B 1 45 ? -0.357 30.031 23.359 1 97.25 45 VAL B CA 1
ATOM 2866 C C . VAL B 1 45 ? -0.66 28.547 23.141 1 97.25 45 VAL B C 1
ATOM 2868 O O . VAL B 1 45 ? -0.024 27.688 23.75 1 97.25 45 VAL B O 1
ATOM 2871 N N . GLU B 1 46 ? -1.607 28.219 22.281 1 97.44 46 GLU B N 1
ATOM 2872 C CA . GLU B 1 46 ? -1.94 26.844 21.969 1 97.44 46 GLU B CA 1
ATOM 2873 C C . GLU B 1 46 ? -0.774 26.141 21.281 1 97.44 46 GLU B C 1
ATOM 2875 O O . GLU B 1 46 ? -0.505 24.969 21.547 1 97.44 46 GLU B O 1
ATOM 2880 N N . ALA B 1 47 ? -0.109 26.828 20.359 1 98.06 47 ALA B N 1
ATOM 2881 C CA . ALA B 1 47 ? 1.055 26.281 19.672 1 98.06 47 ALA B CA 1
ATOM 2882 C C . ALA B 1 47 ? 2.191 26 20.641 1 98.06 47 ALA B C 1
ATOM 2884 O O . ALA B 1 47 ? 2.826 24.938 20.578 1 98.06 47 ALA B O 1
ATOM 2885 N N . LEU B 1 48 ? 2.373 26.938 21.531 1 97.94 48 LEU B N 1
ATOM 2886 C CA . LEU B 1 48 ? 3.42 26.781 22.531 1 97.94 48 LEU B CA 1
ATOM 2887 C C . LEU B 1 48 ? 3.104 25.625 23.469 1 97.94 48 LEU B C 1
ATOM 2889 O O . LEU B 1 48 ? 3.988 24.844 23.828 1 97.94 48 LEU B O 1
ATOM 2893 N N . ARG B 1 49 ? 1.877 25.547 23.891 1 97.38 49 ARG B N 1
ATOM 2894 C CA . ARG B 1 49 ? 1.432 24.469 24.766 1 97.38 49 ARG B CA 1
ATOM 2895 C C . ARG B 1 49 ? 1.638 23.109 24.109 1 97.38 49 ARG B C 1
ATOM 2897 O O . ARG B 1 49 ? 2.162 22.188 24.734 1 97.38 49 ARG B O 1
ATOM 2904 N N . GLN B 1 50 ? 1.248 22.984 22.906 1 97.44 50 GLN B N 1
ATOM 2905 C CA . GLN B 1 50 ? 1.415 21.75 22.156 1 97.44 50 GLN B CA 1
ATOM 2906 C C . GLN B 1 50 ? 2.887 21.359 22.062 1 97.44 50 GLN B C 1
ATOM 2908 O O . GLN B 1 50 ? 3.236 20.188 22.266 1 97.44 50 GLN B O 1
ATOM 2913 N N . LYS B 1 51 ? 3.695 22.281 21.719 1 97.94 51 LYS B N 1
ATOM 2914 C CA . LYS B 1 51 ? 5.113 21.984 21.547 1 97.94 51 LYS B CA 1
ATOM 2915 C C . LYS B 1 51 ? 5.758 21.594 22.875 1 97.94 51 LYS B C 1
ATOM 2917 O O . LYS B 1 51 ? 6.578 20.672 22.922 1 97.94 51 LYS B O 1
ATOM 2922 N N . ALA B 1 52 ? 5.398 22.297 23.922 1 97.56 52 ALA B N 1
ATOM 2923 C CA . ALA B 1 52 ? 5.895 21.938 25.25 1 97.56 52 ALA B CA 1
ATOM 2924 C C . ALA B 1 52 ? 5.48 20.516 25.625 1 97.56 52 ALA B C 1
ATOM 2926 O O . ALA B 1 52 ? 6.289 19.75 26.141 1 97.56 52 ALA B O 1
ATOM 2927 N N . ARG B 1 53 ? 4.27 20.188 25.344 1 97.25 53 ARG B N 1
ATOM 2928 C CA . ARG B 1 53 ? 3.779 18.844 25.656 1 97.25 53 ARG B CA 1
ATOM 2929 C C . ARG B 1 53 ? 4.562 17.797 24.875 1 97.25 53 ARG B C 1
ATOM 2931 O O . ARG B 1 53 ? 4.953 16.766 25.438 1 97.25 53 ARG B O 1
ATOM 2938 N N . VAL B 1 54 ? 4.793 18.031 23.609 1 96.44 54 VAL B N 1
ATOM 2939 C CA . VAL B 1 54 ? 5.422 17.062 22.719 1 96.44 54 VAL B CA 1
ATOM 2940 C C . VAL B 1 54 ? 6.891 16.891 23.109 1 96.44 54 VAL B C 1
ATOM 2942 O O . VAL B 1 54 ? 7.406 15.766 23.125 1 96.44 54 VAL B O 1
ATOM 2945 N N . LEU B 1 55 ? 7.555 17.984 23.453 1 96.31 55 LEU B N 1
ATOM 2946 C CA . LEU B 1 55 ? 9 17.922 23.641 1 96.31 55 LEU B CA 1
ATOM 2947 C C . LEU B 1 55 ? 9.359 17.641 25.094 1 96.31 55 LEU B C 1
ATOM 2949 O O . LEU B 1 55 ? 10.383 17.016 25.375 1 96.31 55 LEU B O 1
ATOM 2953 N N . LEU B 1 56 ? 8.508 18.109 26.016 1 96.38 56 LEU B N 1
ATOM 2954 C CA . LEU B 1 56 ? 8.867 18.031 27.438 1 96.38 56 LEU B CA 1
ATOM 2955 C C . LEU B 1 56 ? 7.992 17.016 28.156 1 96.38 56 LEU B C 1
ATOM 2957 O O . LEU B 1 56 ? 8.336 16.547 29.25 1 96.38 56 LEU B O 1
ATOM 2961 N N . GLY B 1 57 ? 6.871 16.719 27.625 1 96.56 57 GLY B N 1
ATOM 2962 C CA . GLY B 1 57 ? 5.934 15.797 28.25 1 96.56 57 GLY B CA 1
ATOM 2963 C C . GLY B 1 57 ? 4.77 16.5 28.922 1 96.56 57 GLY B C 1
ATOM 2964 O O . GLY B 1 57 ? 4.875 17.672 29.297 1 96.56 57 GLY B O 1
ATOM 2965 N N . ASP B 1 58 ? 3.773 15.773 29.156 1 96.25 58 ASP B N 1
ATOM 2966 C CA . ASP B 1 58 ? 2.531 16.312 29.703 1 96.25 58 ASP B CA 1
ATOM 2967 C C . ASP B 1 58 ? 2.748 16.875 31.109 1 96.25 58 ASP B C 1
ATOM 2969 O O . ASP B 1 58 ? 2.271 17.969 31.422 1 96.25 58 ASP B O 1
ATOM 2973 N N . GLU B 1 59 ? 3.42 16.156 31.891 1 96.62 59 GLU B N 1
ATOM 2974 C CA . GLU B 1 59 ? 3.602 16.547 33.281 1 96.62 59 GLU B CA 1
ATOM 2975 C C . GLU B 1 59 ? 4.387 17.859 33.375 1 96.62 59 GLU B C 1
ATOM 2977 O O . GLU B 1 59 ? 3.986 18.766 34.125 1 96.62 59 GLU B O 1
ATOM 2982 N N . GLN B 1 60 ? 5.414 17.906 32.625 1 96.69 60 GLN B N 1
ATOM 2983 C CA . GLN B 1 60 ? 6.23 19.109 32.656 1 96.69 60 GLN B CA 1
ATOM 2984 C C . GLN B 1 60 ? 5.48 20.312 32.094 1 96.69 60 GLN B C 1
ATOM 2986 O O . GLN B 1 60 ? 5.574 21.422 32.594 1 96.69 60 GLN B O 1
ATOM 2991 N N . GLN B 1 61 ? 4.82 20.094 31.047 1 96.62 61 GLN B N 1
ATOM 2992 C CA . GLN B 1 61 ? 4.008 21.156 30.453 1 96.62 61 GLN B CA 1
ATOM 2993 C C . GLN B 1 61 ? 2.99 21.688 31.453 1 96.62 61 GLN B C 1
ATOM 2995 O O . GLN B 1 61 ? 2.844 22.906 31.609 1 96.62 61 GLN B O 1
ATOM 3000 N N . ARG B 1 62 ? 2.352 20.859 32.25 1 95.81 62 ARG B N 1
ATOM 3001 C CA . ARG B 1 62 ? 1.376 21.266 33.25 1 95.81 62 ARG B CA 1
ATOM 3002 C C . ARG B 1 62 ? 2.047 22.047 34.375 1 95.81 62 ARG B C 1
ATOM 3004 O O . ARG B 1 62 ? 1.49 23.016 34.875 1 95.81 62 ARG B O 1
ATOM 3011 N N . GLN B 1 63 ? 3.119 21.578 34.719 1 96.81 63 GLN B N 1
ATOM 3012 C CA . GLN B 1 63 ? 3.861 22.234 35.781 1 96.81 63 GLN B CA 1
ATOM 3013 C C . GLN B 1 63 ? 4.25 23.656 35.375 1 96.81 63 GLN B C 1
ATOM 3015 O O . GLN B 1 63 ? 4.18 24.578 36.219 1 96.81 63 GLN B O 1
ATOM 3020 N N . ILE B 1 64 ? 4.664 23.812 34.156 1 96.75 64 ILE B N 1
ATOM 3021 C CA . ILE B 1 64 ? 5.043 25.125 33.656 1 96.75 64 ILE B CA 1
ATOM 3022 C C . ILE B 1 64 ? 3.848 26.078 33.719 1 96.75 64 ILE B C 1
ATOM 3024 O O . ILE B 1 64 ? 3.971 27.203 34.219 1 96.75 64 ILE B O 1
ATOM 3028 N N . GLU B 1 65 ? 2.77 25.656 33.375 1 95.75 65 GLU B N 1
ATOM 3029 C CA . GLU B 1 65 ? 1.58 26.516 33.344 1 95.75 65 GLU B CA 1
ATOM 3030 C C . GLU B 1 65 ? 1.105 26.797 34.781 1 95.75 65 GLU B C 1
ATOM 3032 O O . GLU B 1 65 ? 0.688 27.922 35.094 1 95.75 65 GLU B O 1
ATOM 3037 N N . HIS B 1 66 ? 1.166 25.812 35.594 1 95.5 66 HIS B N 1
ATOM 3038 C CA . HIS B 1 66 ? 0.766 26 36.969 1 95.5 66 HIS B CA 1
ATOM 3039 C C . HIS B 1 66 ? 1.631 27.047 37.656 1 95.5 66 HIS B C 1
ATOM 3041 O O . HIS B 1 66 ? 1.117 27.906 38.375 1 95.5 66 HIS B O 1
ATOM 3047 N N . SER B 1 67 ? 2.805 26.969 37.406 1 95.81 67 SER B N 1
ATOM 3048 C CA . SER B 1 67 ? 3.754 27.875 38.031 1 95.81 67 SER B CA 1
ATOM 3049 C C . SER B 1 67 ? 3.58 29.297 37.531 1 95.81 67 SER B C 1
ATOM 3051 O O . SER B 1 67 ? 3.846 30.266 38.25 1 95.81 67 SER B O 1
ATOM 3053 N N . ALA B 1 68 ? 3.225 29.406 36.281 1 94 68 ALA B N 1
ATOM 3054 C CA . ALA B 1 68 ? 3.098 30.719 35.656 1 94 68 ALA B CA 1
ATOM 3055 C C . ALA B 1 68 ? 1.845 31.438 36.156 1 94 68 ALA B C 1
ATOM 3057 O O . ALA B 1 68 ? 1.766 32.656 36.062 1 94 68 ALA B O 1
ATOM 3058 N N . GLY B 1 69 ? 0.835 30.656 36.688 1 89.44 69 GLY B N 1
ATOM 3059 C CA . GLY B 1 69 ? -0.391 31.266 37.188 1 89.44 69 GLY B CA 1
ATOM 3060 C C . GLY B 1 69 ? -1.481 31.328 36.125 1 89.44 69 GLY B C 1
ATOM 3061 O O . GLY B 1 69 ? -1.425 30.625 35.125 1 89.44 69 GLY B O 1
ATOM 3062 N N . ALA B 1 70 ? -2.467 32.281 36.375 1 87.25 70 ALA B N 1
ATOM 3063 C CA . ALA B 1 70 ? -3.711 32.219 35.625 1 87.25 70 ALA B CA 1
ATOM 3064 C C . ALA B 1 70 ? -3.678 33.156 34.438 1 87.25 70 ALA B C 1
ATOM 3066 O O . ALA B 1 70 ? -4.414 33 33.469 1 87.25 70 ALA B O 1
ATOM 3067 N N . ALA B 1 71 ? -2.846 34.094 34.406 1 92.94 71 ALA B N 1
ATOM 3068 C CA . ALA B 1 71 ? -2.809 35.094 33.344 1 92.94 71 ALA B CA 1
ATOM 3069 C C . ALA B 1 71 ? -2.236 34.469 32.062 1 92.94 71 ALA B C 1
ATOM 3071 O O . ALA B 1 71 ? -1.135 33.938 32.062 1 92.94 71 ALA B O 1
ATOM 3072 N N . GLU B 1 72 ? -2.932 34.625 30.953 1 92.56 72 GLU B N 1
ATOM 3073 C CA . GLU B 1 72 ? -2.545 34 29.688 1 92.56 72 GLU B CA 1
ATOM 3074 C C . GLU B 1 72 ? -1.17 34.5 29.234 1 92.56 72 GLU B C 1
ATOM 3076 O O . GLU B 1 72 ? -0.367 33.719 28.719 1 92.56 72 GLU B O 1
ATOM 3081 N N . GLY B 1 73 ? -1.006 35.75 29.391 1 94.88 73 GLY B N 1
ATOM 3082 C CA . GLY B 1 73 ? 0.28 36.312 29 1 94.88 73 GLY B CA 1
ATOM 3083 C C . GLY B 1 73 ? 1.447 35.688 29.75 1 94.88 73 GLY B C 1
ATOM 3084 O O . GLY B 1 73 ? 2.496 35.406 29.156 1 94.88 73 GLY B O 1
ATOM 3085 N N . ALA B 1 74 ? 1.254 35.5 31 1 95.94 74 ALA B N 1
ATOM 3086 C CA . ALA B 1 74 ? 2.295 34.906 31.828 1 95.94 74 ALA B CA 1
ATOM 3087 C C . ALA B 1 74 ? 2.547 33.438 31.406 1 95.94 74 ALA B C 1
ATOM 3089 O O . ALA B 1 74 ? 3.695 33 31.359 1 95.94 74 ALA B O 1
ATOM 3090 N N . VAL B 1 75 ? 1.489 32.75 31.156 1 96.81 75 VAL B N 1
ATOM 3091 C CA . VAL B 1 75 ? 1.589 31.375 30.703 1 96.81 75 VAL B CA 1
ATOM 3092 C C . VAL B 1 75 ? 2.344 31.328 29.375 1 96.81 75 VAL B C 1
ATOM 3094 O O . VAL B 1 75 ? 3.268 30.531 29.203 1 96.81 75 VAL B O 1
ATOM 3097 N N . LYS B 1 76 ? 1.943 32.156 28.484 1 97 76 LYS B N 1
ATOM 3098 C CA . LYS B 1 76 ? 2.59 32.25 27.172 1 97 76 LYS B CA 1
ATOM 3099 C C . LYS B 1 76 ? 4.09 32.469 27.328 1 97 76 LYS B C 1
ATOM 3101 O O . LYS B 1 76 ? 4.895 31.797 26.688 1 97 76 LYS B O 1
ATOM 3106 N N . ASP B 1 77 ? 4.434 33.375 28.172 1 97.12 77 ASP B N 1
ATOM 3107 C CA . ASP B 1 77 ? 5.836 33.719 28.375 1 97.12 77 ASP B CA 1
ATOM 3108 C C . ASP B 1 77 ? 6.609 32.531 28.984 1 97.12 77 ASP B C 1
ATOM 3110 O O . ASP B 1 77 ? 7.75 32.281 28.594 1 97.12 77 ASP B O 1
ATOM 3114 N N . ALA B 1 78 ? 5.992 31.906 29.906 1 97.75 78 ALA B N 1
ATOM 3115 C CA . ALA B 1 78 ? 6.637 30.781 30.578 1 97.75 78 ALA B CA 1
ATOM 3116 C C . ALA B 1 78 ? 6.867 29.625 29.594 1 97.75 78 ALA B C 1
ATOM 3118 O O . ALA B 1 78 ? 7.941 29.016 29.594 1 97.75 78 ALA B O 1
ATOM 3119 N N . LEU B 1 79 ? 5.875 29.328 28.828 1 97.94 79 LEU B N 1
ATOM 3120 C CA . LEU B 1 79 ? 6 28.266 27.828 1 97.94 79 LEU B CA 1
ATOM 3121 C C . LEU B 1 79 ? 7.078 28.625 26.797 1 97.94 79 LEU B C 1
ATOM 3123 O O . LEU B 1 79 ? 7.914 27.781 26.469 1 97.94 79 LEU B O 1
ATOM 3127 N N . ARG B 1 80 ? 7.09 29.812 26.328 1 97.19 80 ARG B N 1
ATOM 3128 C CA . ARG B 1 80 ? 8.07 30.266 25.344 1 97.19 80 ARG B CA 1
ATOM 3129 C C . ARG B 1 80 ? 9.492 30.125 25.891 1 97.19 80 ARG B C 1
ATOM 3131 O O . ARG B 1 80 ? 10.383 29.641 25.188 1 97.19 80 ARG B O 1
ATOM 3138 N N . ARG B 1 81 ? 9.664 30.562 27.078 1 96.94 81 ARG B N 1
ATOM 3139 C CA . ARG B 1 81 ? 10.984 30.469 27.703 1 96.94 81 ARG B CA 1
ATOM 3140 C C . ARG B 1 81 ? 11.453 29.031 27.797 1 96.94 81 ARG B C 1
ATOM 3142 O O . ARG B 1 81 ? 12.633 28.734 27.578 1 96.94 81 ARG B O 1
ATOM 3149 N N . SER B 1 82 ? 10.547 28.172 28.141 1 97.12 82 SER B N 1
ATOM 3150 C CA . SER B 1 82 ? 10.883 26.766 28.281 1 97.12 82 SER B CA 1
ATOM 3151 C C . SER B 1 82 ? 11.281 26.141 26.953 1 97.12 82 SER B C 1
ATOM 3153 O O . SER B 1 82 ? 12.219 25.344 26.891 1 97.12 82 SER B O 1
ATOM 3155 N N . ILE B 1 83 ? 10.594 26.469 25.906 1 97 83 ILE B N 1
ATOM 3156 C CA . ILE B 1 83 ? 10.859 25.953 24.578 1 97 83 ILE B CA 1
ATOM 3157 C C . ILE B 1 83 ? 12.156 26.547 24.031 1 97 83 ILE B C 1
ATOM 3159 O O . ILE B 1 83 ? 13 25.828 23.5 1 97 83 ILE B O 1
ATOM 3163 N N . ASP B 1 84 ? 12.336 27.828 24.266 1 95.69 84 ASP B N 1
ATOM 3164 C CA . ASP B 1 84 ? 13.508 28.531 23.766 1 95.69 84 ASP B CA 1
ATOM 3165 C C . ASP B 1 84 ? 14.766 28.125 24.531 1 95.69 84 ASP B C 1
ATOM 3167 O O . ASP B 1 84 ? 15.883 28.359 24.062 1 95.69 84 ASP B O 1
ATOM 3171 N N . GLY B 1 85 ? 14.586 27.594 25.672 1 95.69 85 GLY B N 1
ATOM 3172 C CA . GLY B 1 85 ? 15.703 27.156 26.484 1 95.69 85 GLY B CA 1
ATOM 3173 C C . GLY B 1 85 ? 16.266 25.812 26.062 1 95.69 85 GLY B C 1
ATOM 3174 O O . GLY B 1 85 ? 17.312 25.391 26.547 1 95.69 85 GLY B O 1
ATOM 3175 N N . LEU B 1 86 ? 15.562 25.109 25.219 1 95.69 86 LEU B N 1
ATOM 3176 C CA . LEU B 1 86 ? 16.047 23.812 24.734 1 95.69 86 LEU B CA 1
ATOM 3177 C C . LEU B 1 86 ? 17.25 24 23.812 1 95.69 86 LEU B C 1
ATOM 3179 O O . LEU B 1 86 ? 17.469 25.094 23.281 1 95.69 86 LEU B O 1
ATOM 3183 N N . PRO B 1 87 ? 18.031 22.906 23.656 1 93.56 87 PRO B N 1
ATOM 3184 C CA . PRO B 1 87 ? 19.203 23.016 22.766 1 93.56 87 PRO B CA 1
ATOM 3185 C C . PRO B 1 87 ? 18.812 23.406 21.344 1 93.56 87 PRO B C 1
ATOM 3187 O O . PRO B 1 87 ? 17.703 23.125 20.906 1 93.56 87 PRO B O 1
ATOM 3190 N N . ASP B 1 88 ? 19.781 23.938 20.703 1 87.25 88 ASP B N 1
ATOM 3191 C CA . ASP B 1 88 ? 19.578 24.328 19.312 1 87.25 88 ASP B CA 1
ATOM 3192 C C . ASP B 1 88 ? 19.172 23.125 18.469 1 87.25 88 ASP B C 1
ATOM 3194 O O . ASP B 1 88 ? 19.734 22.031 18.609 1 87.25 88 ASP B O 1
ATOM 3198 N N . GLY B 1 89 ? 18.203 23.422 17.672 1 92.38 89 GLY B N 1
ATOM 3199 C CA . GLY B 1 89 ? 17.781 22.375 16.766 1 92.38 89 GLY B CA 1
ATOM 3200 C C . GLY B 1 89 ? 16.797 21.391 17.391 1 92.38 89 GLY B C 1
ATOM 3201 O O . GLY B 1 89 ? 16.25 20.531 16.703 1 92.38 89 GLY B O 1
ATOM 3202 N N . ALA B 1 90 ? 16.578 21.547 18.641 1 94.94 90 ALA B N 1
ATOM 3203 C CA . ALA B 1 90 ? 15.703 20.609 19.344 1 94.94 90 ALA B CA 1
ATOM 3204 C C . ALA B 1 90 ? 14.242 20.828 18.953 1 94.94 90 ALA B C 1
ATOM 3206 O O . ALA B 1 90 ? 13.461 19.891 18.906 1 94.94 90 ALA B O 1
ATOM 3207 N N . VAL B 1 91 ? 13.922 22.078 18.766 1 96.75 91 VAL B N 1
ATOM 3208 C CA . VAL B 1 91 ? 12.57 22.422 18.359 1 96.75 91 VAL B CA 1
ATOM 3209 C C . VAL B 1 91 ? 12.453 22.359 16.828 1 96.75 91 VAL B C 1
ATOM 3211 O O . VAL B 1 91 ? 13.094 23.141 16.125 1 96.75 91 VAL B O 1
ATOM 3214 N N . PRO B 1 92 ? 11.617 21.5 16.312 1 97.31 92 PRO B N 1
ATOM 3215 C CA . PRO B 1 92 ? 11.531 21.406 14.852 1 97.31 92 PRO B CA 1
ATOM 3216 C C . PRO B 1 92 ? 10.711 22.531 14.242 1 97.31 92 PRO B C 1
ATOM 3218 O O . PRO B 1 92 ? 11.047 23.031 13.164 1 97.31 92 PRO B O 1
ATOM 3221 N N . PHE B 1 93 ? 9.641 22.906 14.898 1 97.94 93 PHE B N 1
ATOM 3222 C CA . PHE B 1 93 ? 8.703 23.938 14.461 1 97.94 93 PHE B CA 1
ATOM 3223 C C . PHE B 1 93 ? 7.645 24.188 15.523 1 97.94 93 PHE B C 1
ATOM 3225 O O . PHE B 1 93 ? 7.5 23.406 16.469 1 97.94 93 PHE B O 1
ATOM 3232 N N . LEU B 1 94 ? 7.008 25.328 15.438 1 97.81 94 LEU B N 1
ATOM 3233 C CA . LEU B 1 94 ? 5.742 25.547 16.141 1 97.81 94 LEU B CA 1
ATOM 3234 C C . LEU B 1 94 ? 4.559 25.219 15.227 1 97.81 94 LEU B C 1
ATOM 3236 O O . LEU B 1 94 ? 4.617 25.453 14.016 1 97.81 94 LEU B O 1
ATOM 3240 N N . GLN B 1 95 ? 3.492 24.688 15.844 1 98.12 95 GLN B N 1
ATOM 3241 C CA . GLN B 1 95 ? 2.371 24.203 15.039 1 98.12 95 GLN B CA 1
ATOM 3242 C C . GLN B 1 95 ? 1.037 24.594 15.672 1 98.12 95 GLN B C 1
ATOM 3244 O O . GLN B 1 95 ? 0.876 24.531 16.891 1 98.12 95 GLN B O 1
ATOM 3249 N N . LEU B 1 96 ? 0.128 25.109 14.922 1 98.31 96 LEU B N 1
ATOM 3250 C CA . LEU B 1 96 ? -1.245 25.406 15.312 1 98.31 96 LEU B CA 1
ATOM 3251 C C . LEU B 1 96 ? -2.238 24.672 14.422 1 98.31 96 LEU B C 1
ATOM 3253 O O . LEU B 1 96 ? -2.125 24.703 13.195 1 98.31 96 LEU B O 1
ATOM 3257 N N . PHE B 1 97 ? -3.189 23.984 15.055 1 98.38 97 PHE B N 1
ATOM 3258 C CA . PHE B 1 97 ? -4.117 23.125 14.305 1 98.38 97 PHE B CA 1
ATOM 3259 C C . PHE B 1 97 ? -5.445 23.844 14.086 1 98.38 97 PHE B C 1
ATOM 3261 O O . PHE B 1 97 ? -5.836 24.703 14.891 1 98.38 97 PHE B O 1
ATOM 3268 N N . ASN B 1 98 ? -6.125 23.516 13.039 1 98.44 98 ASN B N 1
ATOM 3269 C CA . ASN B 1 98 ? -7.539 23.75 12.766 1 98.44 98 ASN B CA 1
ATOM 3270 C C . ASN B 1 98 ? -7.855 25.25 12.688 1 98.44 98 ASN B C 1
ATOM 3272 O O . ASN B 1 98 ? -8.805 25.719 13.32 1 98.44 98 ASN B O 1
ATOM 3276 N N . LEU B 1 99 ? -7.125 25.906 11.961 1 97.56 99 LEU B N 1
ATOM 3277 C CA . LEU B 1 99 ? -7.309 27.344 11.766 1 97.56 99 LEU B CA 1
ATOM 3278 C C . LEU B 1 99 ? -8.586 27.625 10.977 1 97.56 99 LEU B C 1
ATOM 3280 O O . LEU B 1 99 ? -9.203 28.672 11.141 1 97.56 99 LEU B O 1
ATOM 3284 N N . TRP B 1 100 ? -8.984 26.672 10.141 1 97.12 100 TRP B N 1
ATOM 3285 C CA . TRP B 1 100 ? -10.148 26.859 9.289 1 97.12 100 TRP B CA 1
ATOM 3286 C C . TRP B 1 100 ? -11.398 27.109 10.117 1 97.12 100 TRP B C 1
ATOM 3288 O O . TRP B 1 100 ? -12.352 27.734 9.641 1 97.12 100 TRP B O 1
ATOM 3298 N N . ARG B 1 101 ? -11.414 26.688 11.336 1 96.69 101 ARG B N 1
ATOM 3299 C CA . ARG B 1 101 ? -12.586 26.828 12.203 1 96.69 101 ARG B CA 1
ATOM 3300 C C . ARG B 1 101 ? -12.789 28.266 12.633 1 96.69 101 ARG B C 1
ATOM 3302 O O . ARG B 1 101 ? -13.891 28.656 13.039 1 96.69 101 ARG B O 1
ATOM 3309 N N . ASP B 1 102 ? -11.766 29.078 12.57 1 94.38 102 ASP B N 1
ATOM 3310 C CA . ASP B 1 102 ? -11.812 30.453 13.016 1 94.38 102 ASP B CA 1
ATOM 3311 C C . ASP B 1 102 ? -11.812 31.422 11.836 1 94.38 102 ASP B C 1
ATOM 3313 O O . ASP B 1 102 ? -11.914 32.625 12.016 1 94.38 102 ASP B O 1
ATOM 3317 N N . SER B 1 103 ? -11.617 30.906 10.703 1 93.69 103 SER B N 1
ATOM 3318 C CA . SER B 1 103 ? -11.531 31.75 9.523 1 93.69 103 SER B CA 1
ATOM 3319 C C . SER B 1 103 ? -12.398 31.219 8.391 1 93.69 103 SER B C 1
ATOM 3321 O O . SER B 1 103 ? -12.008 30.281 7.684 1 93.69 103 SER B O 1
ATOM 3323 N N . PRO B 1 104 ? -13.508 31.891 8.109 1 92.25 104 PRO B N 1
ATOM 3324 C CA . PRO B 1 104 ? -14.375 31.469 7.008 1 92.25 104 PRO B CA 1
ATOM 3325 C C . PRO B 1 104 ? -13.664 31.484 5.656 1 92.25 104 PRO B C 1
ATOM 3327 O O . PRO B 1 104 ? -13.922 30.625 4.809 1 92.25 104 PRO B O 1
ATOM 3330 N N . ALA B 1 105 ? -12.773 32.375 5.516 1 91.25 105 ALA B N 1
ATOM 3331 C CA . ALA B 1 105 ? -12.031 32.469 4.262 1 91.25 105 ALA B CA 1
ATOM 3332 C C . ALA B 1 105 ? -11.148 31.25 4.051 1 91.25 105 ALA B C 1
ATOM 3334 O O . ALA B 1 105 ? -11.062 30.719 2.938 1 91.25 105 ALA B O 1
ATOM 3335 N N . VAL B 1 106 ? -10.539 30.781 5.094 1 95.62 106 VAL B N 1
ATOM 3336 C CA . VAL B 1 106 ? -9.688 29.594 5.008 1 95.62 106 VAL B CA 1
ATOM 3337 C C . VAL B 1 106 ? -10.539 28.359 4.754 1 95.62 106 VAL B C 1
ATOM 3339 O O . VAL B 1 106 ? -10.211 27.531 3.898 1 95.62 106 VAL B O 1
ATOM 3342 N N . ALA B 1 107 ? -11.648 28.328 5.441 1 96.5 107 ALA B N 1
ATOM 3343 C CA . ALA B 1 107 ? -12.57 27.219 5.27 1 96.5 107 ALA B CA 1
ATOM 3344 C C . ALA B 1 107 ? -13.055 27.125 3.826 1 96.5 107 ALA B C 1
ATOM 3346 O O . ALA B 1 107 ? -13.125 26.031 3.256 1 96.5 107 ALA B O 1
ATOM 3347 N N . GLU B 1 108 ? -13.383 28.234 3.318 1 95 108 GLU B N 1
ATOM 3348 C CA . GLU B 1 108 ? -13.867 28.281 1.94 1 95 108 GLU B CA 1
ATOM 3349 C C . GLU B 1 108 ? -12.781 27.844 0.962 1 95 108 GLU B C 1
ATOM 3351 O O . GLU B 1 108 ? -13.062 27.141 -0.014 1 95 108 GLU B O 1
ATOM 3356 N N . LEU B 1 109 ? -11.602 28.25 1.197 1 96.38 109 LEU B N 1
ATOM 3357 C CA . LEU B 1 109 ? -10.484 27.859 0.34 1 96.38 109 LEU B CA 1
ATOM 3358 C C . LEU B 1 109 ? -10.297 26.344 0.339 1 96.38 109 LEU B C 1
ATOM 3360 O O . LEU B 1 109 ? -10.078 25.75 -0.715 1 96.38 109 LEU B O 1
ATOM 3364 N N . TRP B 1 110 ? -10.375 25.672 1.513 1 97.62 110 TRP B N 1
ATOM 3365 C CA . TRP B 1 110 ? -10.172 24.234 1.617 1 97.62 110 TRP B CA 1
ATOM 3366 C C . TRP B 1 110 ? -11.234 23.484 0.827 1 97.62 110 TRP B C 1
ATOM 3368 O O . TRP B 1 110 ? -10.984 22.375 0.334 1 97.62 110 TRP B O 1
ATOM 3378 N N . ARG B 1 111 ? -12.383 24.125 0.604 1 97 111 ARG B N 1
ATOM 3379 C CA . ARG B 1 111 ? -13.492 23.484 -0.094 1 97 111 ARG B CA 1
ATOM 3380 C C . ARG B 1 111 ? -13.398 23.719 -1.598 1 97 111 ARG B C 1
ATOM 3382 O O . ARG B 1 111 ? -14.18 23.141 -2.367 1 97 111 ARG B O 1
ATOM 3389 N N . SER B 1 112 ? -12.547 24.469 -2.021 1 95.31 112 SER B N 1
ATOM 3390 C CA . SER B 1 112 ? -12.461 24.859 -3.422 1 95.31 112 SER B CA 1
ATOM 3391 C C . SER B 1 112 ? -12.109 23.672 -4.312 1 95.31 112 SER B C 1
ATOM 3393 O O . SER B 1 112 ? -11.539 22.688 -3.842 1 95.31 112 SER B O 1
ATOM 3395 N N . PRO B 1 113 ? -12.398 23.781 -5.59 1 94.69 113 PRO B N 1
ATOM 3396 C CA . PRO B 1 113 ? -12.008 22.734 -6.535 1 94.69 113 PRO B CA 1
ATOM 3397 C C . PRO B 1 113 ? -10.492 22.547 -6.602 1 94.69 113 PRO B C 1
ATOM 3399 O O . PRO B 1 113 ? -10.023 21.422 -6.82 1 94.69 113 PRO B O 1
ATOM 3402 N N . HIS B 1 114 ? -9.727 23.609 -6.344 1 94.06 114 HIS B N 1
ATOM 3403 C CA . HIS B 1 114 ? -8.273 23.516 -6.406 1 94.06 114 HIS B CA 1
ATOM 3404 C C . HIS B 1 114 ? -7.723 22.641 -5.285 1 94.06 114 HIS B C 1
ATOM 3406 O O . HIS B 1 114 ? -6.707 21.969 -5.461 1 94.06 114 HIS B O 1
ATOM 3412 N N . LEU B 1 115 ? -8.406 22.656 -4.176 1 96.81 115 LEU B N 1
ATOM 3413 C CA . LEU B 1 115 ? -7.906 21.891 -3.041 1 96.81 115 LEU B CA 1
ATOM 3414 C C . LEU B 1 115 ? -8.703 20.609 -2.855 1 96.81 115 LEU B C 1
ATOM 3416 O O . LEU B 1 115 ? -8.234 19.531 -3.221 1 96.81 115 LEU B O 1
ATOM 3420 N N . ALA B 1 116 ? -9.992 20.734 -2.465 1 97.81 116 ALA B N 1
ATOM 3421 C CA . ALA B 1 116 ? -10.812 19.547 -2.211 1 97.81 116 ALA B CA 1
ATOM 3422 C C . ALA B 1 116 ? -11.023 18.75 -3.492 1 97.81 116 ALA B C 1
ATOM 3424 O O . ALA B 1 116 ? -11.023 17.516 -3.469 1 97.81 116 ALA B O 1
ATOM 3425 N N . GLY B 1 117 ? -11.258 19.406 -4.582 1 96.62 117 GLY B N 1
ATOM 3426 C CA . GLY B 1 117 ? -11.406 18.719 -5.852 1 96.62 117 GLY B CA 1
ATOM 3427 C C . GLY B 1 117 ? -10.18 17.922 -6.25 1 96.62 117 GLY B C 1
ATOM 3428 O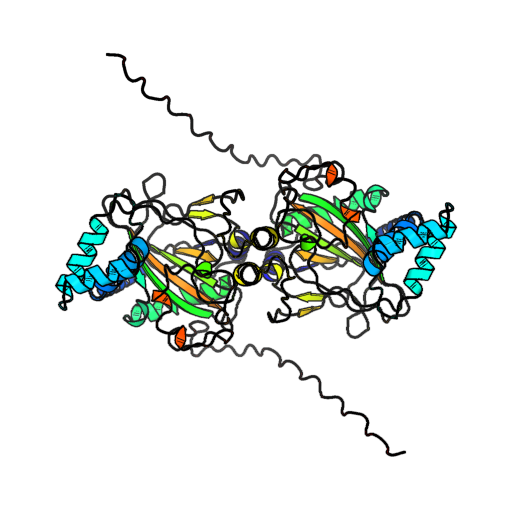 O . GLY B 1 117 ? -10.281 16.781 -6.684 1 96.62 117 GLY B O 1
ATOM 3429 N N . THR B 1 118 ? -9.008 18.562 -6.098 1 97.12 118 THR B N 1
ATOM 3430 C CA . THR B 1 118 ? -7.754 17.875 -6.395 1 97.12 118 THR B CA 1
ATOM 3431 C C . THR B 1 118 ? -7.547 16.703 -5.457 1 97.12 118 THR B C 1
ATOM 3433 O O . THR B 1 118 ? -7.121 15.625 -5.887 1 97.12 118 THR B O 1
ATOM 3436 N N . ALA B 1 119 ? -7.895 16.859 -4.199 1 98.19 119 ALA B N 1
ATOM 3437 C CA . ALA B 1 119 ? -7.781 15.773 -3.234 1 98.19 119 ALA B CA 1
ATOM 3438 C C . ALA B 1 119 ? -8.633 14.578 -3.656 1 98.19 119 ALA B C 1
ATOM 3440 O O . ALA B 1 119 ? -8.18 13.438 -3.605 1 98.19 119 ALA B O 1
ATOM 3441 N N . ALA B 1 120 ? -9.844 14.875 -4.078 1 97.62 120 ALA B N 1
ATOM 3442 C CA . ALA B 1 120 ? -10.742 13.82 -4.531 1 97.62 120 ALA B CA 1
ATOM 3443 C C . ALA B 1 120 ? -10.156 13.07 -5.727 1 97.62 120 ALA B C 1
ATOM 3445 O O . ALA B 1 120 ? -10.227 11.844 -5.793 1 97.62 120 ALA B O 1
ATOM 3446 N N . ARG B 1 121 ? -9.586 13.781 -6.621 1 96.88 121 ARG B N 1
ATOM 3447 C CA . ARG B 1 121 ? -8.977 13.172 -7.801 1 96.88 121 ARG B CA 1
ATOM 3448 C C . ARG B 1 121 ? -7.766 12.328 -7.422 1 96.88 121 ARG B C 1
ATOM 3450 O O . ARG B 1 121 ? -7.594 11.219 -7.926 1 96.88 121 ARG B O 1
ATOM 3457 N N . LEU B 1 122 ? -6.926 12.867 -6.574 1 97.81 122 LEU B N 1
ATOM 3458 C CA . LEU B 1 122 ? -5.734 12.141 -6.141 1 97.81 122 LEU B CA 1
ATOM 3459 C C . LEU B 1 122 ? -6.113 10.852 -5.418 1 97.81 122 LEU B C 1
ATOM 3461 O O . LEU B 1 122 ? -5.496 9.812 -5.641 1 97.81 122 LEU B O 1
ATOM 3465 N N . LEU B 1 123 ? -7.168 10.914 -4.652 1 97.31 123 LEU B N 1
ATOM 3466 C CA . LEU B 1 123 ? -7.582 9.758 -3.871 1 97.31 123 LEU B CA 1
ATOM 3467 C C . LEU B 1 123 ? -8.453 8.82 -4.707 1 97.31 123 LEU B C 1
ATOM 3469 O O . LEU B 1 123 ? -8.664 7.664 -4.336 1 97.31 123 LEU B O 1
ATOM 3473 N N . GLY B 1 124 ? -8.945 9.32 -5.801 1 95.31 124 GLY B N 1
ATOM 3474 C CA . GLY B 1 124 ? -9.828 8.523 -6.637 1 95.31 124 GLY B CA 1
ATOM 3475 C C . GLY B 1 124 ? -11.164 8.227 -5.98 1 95.31 124 GLY B C 1
ATOM 3476 O O . GLY B 1 124 ? -11.672 7.102 -6.07 1 95.31 124 GLY B O 1
ATOM 3477 N N . VAL B 1 125 ? -11.719 9.172 -5.266 1 96.19 125 VAL B N 1
ATOM 3478 C CA . VAL B 1 125 ? -12.977 8.961 -4.559 1 96.19 125 VAL B CA 1
ATOM 3479 C C . VAL B 1 125 ? -13.961 10.07 -4.914 1 96.19 125 VAL B C 1
ATOM 3481 O O . VAL B 1 125 ? -13.562 11.141 -5.371 1 96.19 125 VAL B O 1
ATOM 3484 N N . ALA B 1 126 ? -15.195 9.781 -4.609 1 95.75 126 ALA B N 1
ATOM 3485 C CA . ALA B 1 126 ? -16.25 10.711 -4.992 1 95.75 126 ALA B CA 1
ATOM 3486 C C . ALA B 1 126 ? -16.469 11.773 -3.918 1 95.75 126 ALA B C 1
ATOM 3488 O O . ALA B 1 126 ? -16.906 12.891 -4.219 1 95.75 126 ALA B O 1
ATOM 3489 N N . ARG B 1 127 ? -16.172 11.383 -2.639 1 97.75 127 ARG B N 1
ATOM 3490 C CA . ARG B 1 127 ? -16.438 12.281 -1.522 1 97.75 127 ARG B CA 1
ATOM 3491 C C . ARG B 1 127 ? -15.266 12.328 -0.556 1 97.75 127 ARG B C 1
ATOM 3493 O O . ARG B 1 127 ? -14.766 11.289 -0.129 1 97.75 127 ARG B O 1
ATOM 3500 N N . VAL B 1 128 ? -14.852 13.57 -0.23 1 98.19 128 VAL B N 1
ATOM 3501 C CA . VAL B 1 128 ? -13.75 13.711 0.716 1 98.19 128 VAL B CA 1
ATOM 3502 C C . VAL B 1 128 ? -14.18 14.594 1.881 1 98.19 128 VAL B C 1
ATOM 3504 O O . VAL B 1 128 ? -15.023 15.477 1.718 1 98.19 128 VAL B O 1
ATOM 3507 N N . ARG B 1 129 ? -13.672 14.312 3.008 1 98.75 129 ARG B N 1
ATOM 3508 C CA . ARG B 1 129 ? -13.82 15.086 4.234 1 98.75 129 ARG B CA 1
ATOM 3509 C C . ARG B 1 129 ? -12.531 15.82 4.586 1 98.75 129 ARG B C 1
ATOM 3511 O O . ARG B 1 129 ? -11.438 15.344 4.277 1 98.75 129 ARG B O 1
ATOM 3518 N N . LEU B 1 130 ? -12.727 17.016 5.152 1 98.81 130 LEU B N 1
ATOM 3519 C CA . LEU B 1 130 ? -11.586 17.719 5.746 1 98.81 130 LEU B CA 1
ATOM 3520 C C . LEU B 1 130 ? -11.234 17.125 7.105 1 98.81 130 LEU B C 1
ATOM 3522 O O . LEU B 1 130 ? -12.094 17 7.98 1 98.81 130 LEU B O 1
ATOM 3526 N N . TYR B 1 131 ? -10.031 16.672 7.254 1 98.81 131 TYR B N 1
ATOM 3527 C CA . TYR B 1 131 ? -9.57 16.141 8.531 1 98.81 131 TYR B CA 1
ATOM 3528 C C . TYR B 1 131 ? -9.094 17.266 9.445 1 98.81 131 TYR B C 1
ATOM 3530 O O . TYR B 1 131 ? -9.703 17.531 10.484 1 98.81 131 TYR B O 1
ATOM 3538 N N . GLN B 1 132 ? -8.039 17.938 9 1 98.56 132 GLN B N 1
ATOM 3539 C CA . GLN B 1 132 ? -7.469 19.062 9.742 1 98.56 132 GLN B CA 1
ATOM 3540 C C . GLN B 1 132 ? -6.637 19.969 8.836 1 98.56 132 GLN B C 1
ATOM 3542 O O . GLN B 1 132 ? -6.305 19.594 7.711 1 98.56 132 GLN B O 1
ATOM 3547 N N . ASP B 1 133 ? -6.398 21.172 9.273 1 98.62 133 ASP B N 1
ATOM 3548 C CA . ASP B 1 133 ? -5.297 21.969 8.758 1 98.62 133 ASP B CA 1
ATOM 3549 C C . ASP B 1 133 ? -4.328 22.375 9.867 1 98.62 133 ASP B C 1
ATOM 3551 O O . ASP B 1 133 ? -4.664 22.266 11.055 1 98.62 133 ASP B O 1
ATOM 3555 N N . ALA B 1 134 ? -3.162 22.641 9.5 1 98.62 134 ALA B N 1
ATOM 3556 C CA . ALA B 1 134 ? -2.127 23 10.469 1 98.62 134 ALA B CA 1
ATOM 3557 C C . ALA B 1 134 ? -1.168 24.031 9.891 1 98.62 134 ALA B C 1
ATOM 3559 O O . ALA B 1 134 ? -0.701 23.891 8.758 1 98.62 134 ALA B O 1
ATOM 3560 N N . PHE B 1 135 ? -0.968 25.078 10.664 1 98.38 135 PHE B N 1
ATOM 3561 C CA . PHE B 1 135 ? 0.062 26.062 10.367 1 98.38 135 PHE B CA 1
ATOM 3562 C C . PHE B 1 135 ? 1.388 25.672 11.008 1 98.38 135 PHE B C 1
ATOM 3564 O O . PHE B 1 135 ? 1.426 25.281 12.18 1 98.38 135 PHE B O 1
ATOM 3571 N N . PHE B 1 136 ? 2.436 25.734 10.227 1 98.5 136 PHE B N 1
ATOM 3572 C CA . PHE B 1 136 ? 3.777 25.406 10.695 1 98.5 136 PHE B CA 1
ATOM 3573 C C . PHE B 1 136 ? 4.684 26.641 10.609 1 98.5 136 PHE B C 1
ATOM 3575 O O . PHE B 1 136 ? 4.848 27.219 9.539 1 98.5 136 PHE B O 1
ATOM 3582 N N . LEU B 1 137 ? 5.25 26.984 11.719 1 98.06 137 LEU B N 1
ATOM 3583 C CA . LEU B 1 137 ? 6.23 28.062 11.797 1 98.06 137 LEU B CA 1
ATOM 3584 C C . LEU B 1 137 ? 7.602 27.531 12.188 1 98.06 137 LEU B C 1
ATOM 3586 O O . LEU B 1 137 ? 7.801 27.078 13.32 1 98.06 137 LEU B O 1
ATOM 3590 N N . LYS B 1 138 ? 8.445 27.484 11.25 1 97.44 138 LYS B N 1
ATOM 3591 C CA . LYS B 1 138 ? 9.836 27.172 11.531 1 97.44 138 LYS B CA 1
ATOM 3592 C C . LYS B 1 138 ? 10.672 28.438 11.703 1 97.44 138 LYS B C 1
ATOM 3594 O O . LYS B 1 138 ? 11.047 29.078 10.719 1 97.44 138 LYS B O 1
ATOM 3599 N N . ARG B 1 139 ? 11.062 28.766 12.945 1 96.31 139 ARG B N 1
ATOM 3600 C CA . ARG B 1 139 ? 11.859 29.938 13.258 1 96.31 139 ARG B CA 1
ATOM 3601 C C . ARG B 1 139 ? 13.32 29.734 12.891 1 96.31 139 ARG B C 1
ATOM 3603 O O . ARG B 1 139 ? 13.758 28.594 12.703 1 96.31 139 ARG B O 1
ATOM 3610 N N . PRO B 1 140 ? 13.984 30.875 12.656 1 95.38 140 PRO B N 1
ATOM 3611 C CA . PRO B 1 140 ? 15.43 30.703 12.5 1 95.38 140 PRO B CA 1
ATOM 3612 C C . PRO B 1 140 ? 16.062 29.891 13.617 1 95.38 140 PRO B C 1
ATOM 3614 O O . PRO B 1 140 ? 15.797 30.141 14.797 1 95.38 140 PRO B O 1
ATOM 3617 N N . GLY B 1 141 ? 16.766 28.797 13.188 1 93.81 141 GLY B N 1
ATOM 3618 C CA . GLY B 1 141 ? 17.422 27.984 14.188 1 93.81 141 GLY B CA 1
ATOM 3619 C C . GLY B 1 141 ? 16.641 26.719 14.539 1 93.81 141 GLY B C 1
ATOM 3620 O O . GLY B 1 141 ? 17.188 25.797 15.148 1 93.81 141 GLY B O 1
ATOM 3621 N N . ASP B 1 142 ? 15.32 26.656 14.25 1 97.06 142 ASP B N 1
ATOM 3622 C CA . ASP B 1 142 ? 14.539 25.453 14.484 1 97.06 142 ASP B CA 1
ATOM 3623 C C . ASP B 1 142 ? 15.109 24.266 13.711 1 97.06 142 ASP B C 1
ATOM 3625 O O . ASP B 1 142 ? 15.641 24.438 12.609 1 97.06 142 ASP B O 1
ATOM 3629 N N . GLY B 1 143 ? 15.023 23.078 14.258 1 96.62 143 GLY B N 1
ATOM 3630 C CA . GLY B 1 143 ? 15.672 21.891 13.742 1 96.62 143 GLY B CA 1
ATOM 3631 C C . GLY B 1 143 ? 14.859 21.172 12.695 1 96.62 143 GLY B C 1
ATOM 3632 O O . GLY B 1 143 ? 13.875 21.719 12.18 1 96.62 143 GLY B O 1
ATOM 3633 N N . PRO B 1 144 ? 15.328 19.984 12.305 1 96.31 144 PRO B N 1
ATOM 3634 C CA . PRO B 1 144 ? 14.648 19.203 11.266 1 96.31 144 PRO B CA 1
ATOM 3635 C C . PRO B 1 144 ? 13.352 18.578 11.766 1 96.31 144 PRO B C 1
ATOM 3637 O O . PRO B 1 144 ? 13.156 18.422 12.969 1 96.31 144 PRO B O 1
ATOM 3640 N N . THR B 1 145 ? 12.391 18.406 10.852 1 95.31 145 THR B N 1
ATOM 3641 C CA . THR B 1 145 ? 11.281 17.484 11.047 1 95.31 145 THR B CA 1
ATOM 3642 C C . THR B 1 145 ? 11.703 16.062 10.75 1 95.31 145 THR B C 1
ATOM 3644 O O . THR B 1 145 ? 12.172 15.758 9.648 1 95.31 145 THR B O 1
ATOM 3647 N N . HIS B 1 146 ? 11.547 15.188 11.68 1 92.88 146 HIS B N 1
ATOM 3648 C CA . HIS B 1 146 ? 11.969 13.805 11.484 1 92.88 146 HIS B CA 1
ATOM 3649 C C . HIS B 1 146 ? 11.008 13.062 10.562 1 92.88 146 HIS B C 1
ATOM 3651 O O . HIS B 1 146 ? 9.859 13.461 10.398 1 92.88 146 HIS B O 1
ATOM 3657 N N . TRP B 1 147 ? 11.523 11.984 10.031 1 94.38 147 TRP B N 1
ATOM 3658 C CA . TRP B 1 147 ? 10.727 11.148 9.133 1 94.38 147 TRP B CA 1
ATOM 3659 C C . TRP B 1 147 ? 9.477 10.641 9.828 1 94.38 147 TRP B C 1
ATOM 3661 O O . TRP B 1 147 ? 9.555 10.086 10.93 1 94.38 147 TRP B O 1
ATOM 3671 N N . HIS B 1 148 ? 8.336 10.789 9.195 1 94 148 HIS B N 1
ATOM 3672 C CA . HIS B 1 148 ? 7.059 10.344 9.75 1 94 148 HIS B CA 1
ATOM 3673 C C . HIS B 1 148 ? 6.004 10.203 8.664 1 94 148 HIS B C 1
ATOM 3675 O O . HIS B 1 148 ? 6.219 10.625 7.523 1 94 148 HIS B O 1
ATOM 3681 N N . SER B 1 149 ? 4.883 9.555 8.992 1 94.94 149 SER B N 1
ATOM 3682 C CA . SER B 1 149 ? 3.68 9.508 8.172 1 94.94 149 SER B CA 1
ATOM 3683 C C . SER B 1 149 ? 2.492 10.141 8.891 1 94.94 149 SER B C 1
ATOM 3685 O O . SER B 1 149 ? 2.344 9.984 10.102 1 94.94 149 SER B O 1
ATOM 3687 N N . ASP B 1 150 ? 1.693 10.844 8.18 1 97 150 ASP B N 1
ATOM 3688 C CA . ASP B 1 150 ? 0.56 11.547 8.766 1 97 150 ASP B CA 1
ATOM 3689 C C . ASP B 1 150 ? -0.469 10.57 9.328 1 97 150 ASP B C 1
ATOM 3691 O O . ASP B 1 150 ? -1.026 10.797 10.406 1 97 150 ASP B O 1
ATOM 3695 N N . LEU B 1 151 ? -0.708 9.461 8.656 1 95.81 151 LEU B N 1
ATOM 3696 C CA . LEU B 1 151 ? -1.752 8.531 9.07 1 95.81 151 LEU B CA 1
ATOM 3697 C C . LEU B 1 151 ? -1.34 7.773 10.328 1 95.81 151 LEU B C 1
ATOM 3699 O O . LEU B 1 151 ? -2.188 7.207 11.023 1 95.81 151 LEU B O 1
ATOM 3703 N N . ALA B 1 152 ? -0.093 7.781 10.617 1 91.88 152 ALA B N 1
ATOM 3704 C CA . ALA B 1 152 ? 0.348 7.18 11.875 1 91.88 152 ALA B CA 1
ATOM 3705 C C . ALA B 1 152 ? -0.08 8.023 13.07 1 91.88 152 ALA B C 1
ATOM 3707 O O . ALA B 1 152 ? -0.056 7.555 14.211 1 91.88 152 ALA B O 1
ATOM 3708 N N . MET B 1 153 ? -0.475 9.258 12.789 1 93.81 153 MET B N 1
ATOM 3709 C CA . MET B 1 153 ? -0.837 10.18 13.859 1 93.81 153 MET B CA 1
ATOM 3710 C C . MET B 1 153 ? -2.326 10.508 13.812 1 93.81 153 MET B C 1
ATOM 3712 O O . MET B 1 153 ? -2.816 11.289 14.625 1 93.81 153 MET B O 1
ATOM 3716 N N . ALA B 1 154 ? -3.023 10.031 12.844 1 95.69 154 ALA B N 1
ATOM 3717 C CA . ALA B 1 154 ? -4.461 10.25 12.727 1 95.69 154 ALA B CA 1
ATOM 3718 C C . ALA B 1 154 ? -5.246 9.047 13.234 1 95.69 154 ALA B C 1
ATOM 3720 O O . ALA B 1 154 ? -4.895 7.902 12.93 1 95.69 154 ALA B O 1
ATOM 3721 N N . PRO B 1 155 ? -6.285 9.281 14.055 1 95.5 155 PRO B N 1
ATOM 3722 C CA . PRO B 1 155 ? -7.066 8.156 14.57 1 95.5 155 PRO B CA 1
ATOM 3723 C C . PRO B 1 155 ? -8.078 7.625 13.562 1 95.5 155 PRO B C 1
ATOM 3725 O O . PRO B 1 155 ? -9.242 7.41 13.898 1 95.5 155 PRO B O 1
ATOM 3728 N N . LEU B 1 156 ? -7.602 7.375 12.383 1 96.06 156 LEU B N 1
ATOM 3729 C CA . LEU B 1 156 ? -8.438 6.898 11.289 1 96.06 156 LEU B CA 1
ATOM 3730 C C . LEU B 1 156 ? -7.934 5.562 10.758 1 96.06 156 LEU B C 1
ATOM 3732 O O . LEU B 1 156 ? -6.73 5.383 10.562 1 96.06 156 LEU B O 1
ATOM 3736 N N . ASP B 1 157 ? -8.812 4.629 10.602 1 93.75 157 ASP B N 1
ATOM 3737 C CA . ASP B 1 157 ? -8.523 3.334 9.992 1 93.75 157 ASP B CA 1
ATOM 3738 C C . ASP B 1 157 ? -8.773 3.367 8.484 1 93.75 157 ASP B C 1
ATOM 3740 O O . ASP B 1 157 ? -9.812 2.891 8.016 1 93.75 157 ASP B O 1
ATOM 3744 N N . THR B 1 158 ? -7.824 3.918 7.723 1 94.94 158 THR B N 1
ATOM 3745 C CA . THR B 1 158 ? -7.973 4.051 6.281 1 94.94 158 THR B CA 1
ATOM 3746 C C . THR B 1 158 ? -6.617 4.242 5.609 1 94.94 158 THR B C 1
ATOM 3748 O O . THR B 1 158 ? -5.625 4.535 6.281 1 94.94 158 THR B O 1
ATOM 3751 N N . ASN B 1 159 ? -6.605 4.023 4.352 1 95.62 159 ASN B N 1
ATOM 3752 C CA . ASN B 1 159 ? -5.461 4.371 3.521 1 95.62 159 ASN B CA 1
ATOM 3753 C C . ASN B 1 159 ? -5.777 5.531 2.584 1 95.62 159 ASN B C 1
ATOM 3755 O O . ASN B 1 159 ? -4.918 5.965 1.812 1 95.62 159 ASN B O 1
ATOM 3759 N N . SER B 1 160 ? -6.98 6.008 2.549 1 97.12 160 SER B N 1
ATOM 3760 C CA . SER B 1 160 ? -7.418 7.074 1.654 1 97.12 160 SER B CA 1
ATOM 3761 C C . SER B 1 160 ? -7.312 8.438 2.328 1 97.12 160 SER B C 1
ATOM 3763 O O . SER B 1 160 ? -8.32 9.008 2.746 1 97.12 160 SER B O 1
ATOM 3765 N N . PHE B 1 161 ? -6.129 8.906 2.424 1 98.69 161 PHE B N 1
ATOM 3766 C CA . PHE B 1 161 ? -5.754 10.125 3.133 1 98.69 161 PHE B CA 1
ATOM 3767 C C . PHE B 1 161 ? -4.676 10.883 2.371 1 98.69 161 PHE B C 1
ATOM 3769 O O . PHE B 1 161 ? -3.689 10.289 1.926 1 98.69 161 PHE B O 1
ATOM 3776 N N . VAL B 1 162 ? -4.895 12.18 2.158 1 98.88 162 VAL B N 1
ATOM 3777 C CA . VAL B 1 162 ? -3.924 12.984 1.417 1 98.88 162 VAL B CA 1
ATOM 3778 C C . VAL B 1 162 ? -3.754 14.344 2.09 1 98.88 162 VAL B C 1
ATOM 3780 O O . VAL B 1 162 ? -4.707 14.883 2.652 1 98.88 162 VAL B O 1
ATOM 3783 N N . THR B 1 163 ? -2.553 14.852 2.068 1 98.94 163 THR B N 1
ATOM 3784 C CA . THR B 1 163 ? -2.23 16.156 2.631 1 98.94 163 THR B CA 1
ATOM 3785 C C . THR B 1 163 ? -1.676 17.094 1.556 1 98.94 163 THR B C 1
ATOM 3787 O O . THR B 1 163 ? -0.855 16.672 0.733 1 98.94 163 THR B O 1
ATOM 3790 N N . CYS B 1 164 ? -2.145 18.25 1.522 1 98.69 164 CYS B N 1
ATOM 3791 C CA . CYS B 1 164 ? -1.588 19.328 0.719 1 98.69 164 CYS B CA 1
ATOM 3792 C C . CYS B 1 164 ? -0.729 20.25 1.572 1 98.69 164 CYS B C 1
ATOM 3794 O O . CYS B 1 164 ? -1.186 20.766 2.6 1 98.69 164 CYS B O 1
ATOM 3796 N N . TRP B 1 165 ? 0.469 20.422 1.198 1 98.69 165 TRP B N 1
ATOM 3797 C CA . TRP B 1 165 ? 1.396 21.328 1.876 1 98.69 165 TRP B CA 1
ATOM 3798 C C . TRP B 1 165 ? 1.649 22.578 1.04 1 98.69 165 TRP B C 1
ATOM 3800 O O . TRP B 1 165 ? 2.096 22.484 -0.105 1 98.69 165 TRP B O 1
ATOM 3810 N N . LEU B 1 166 ? 1.403 23.766 1.636 1 97.94 166 LEU B N 1
ATOM 3811 C CA . LEU B 1 166 ? 1.449 25.047 0.943 1 97.94 166 LEU B CA 1
ATOM 3812 C C . LEU B 1 166 ? 2.393 26.016 1.65 1 97.94 166 LEU B C 1
ATOM 3814 O O . LEU B 1 166 ? 2.1 26.484 2.754 1 97.94 166 LEU B O 1
ATOM 3818 N N . PRO B 1 167 ? 3.506 26.328 0.953 1 97.75 167 PRO B N 1
ATOM 3819 C CA . PRO B 1 167 ? 4.301 27.422 1.535 1 97.75 167 PRO B CA 1
ATOM 3820 C C . PRO B 1 167 ? 3.602 28.766 1.458 1 97.75 167 PRO B C 1
ATOM 3822 O O . PRO B 1 167 ? 2.92 29.062 0.471 1 97.75 167 PRO B O 1
ATOM 3825 N N . LEU B 1 168 ? 3.801 29.578 2.453 1 98.12 168 LEU B N 1
ATOM 3826 C CA . LEU B 1 168 ? 3.158 30.891 2.492 1 98.12 168 LEU B CA 1
ATOM 3827 C C . LEU B 1 168 ? 4.129 31.984 2.064 1 98.12 168 LEU B C 1
ATOM 3829 O O . LEU B 1 168 ? 3.865 33.156 2.273 1 98.12 168 LEU B O 1
ATOM 3833 N N . HIS B 1 169 ? 5.238 31.656 1.589 1 97 169 HIS B N 1
ATOM 3834 C CA . HIS B 1 169 ? 6.254 32.438 0.898 1 97 169 HIS B CA 1
ATOM 3835 C C . HIS B 1 169 ? 7.121 31.562 0.006 1 97 169 HIS B C 1
ATOM 3837 O O . HIS B 1 169 ? 7.008 30.328 0.045 1 97 169 HIS B O 1
ATOM 3843 N N . ASP B 1 170 ? 7.883 32.188 -0.878 1 97.06 170 ASP B N 1
ATOM 3844 C CA . ASP B 1 170 ? 8.773 31.406 -1.729 1 97.06 170 ASP B CA 1
ATOM 3845 C C . ASP B 1 170 ? 9.773 30.609 -0.893 1 97.06 170 ASP B C 1
ATOM 3847 O O . ASP B 1 170 ? 10.297 31.125 0.099 1 97.06 170 ASP B O 1
ATOM 3851 N N . ILE B 1 171 ? 9.984 29.406 -1.21 1 96.12 171 ILE B N 1
ATOM 3852 C CA . ILE B 1 171 ? 10.977 28.547 -0.573 1 96.12 171 ILE B CA 1
ATOM 3853 C C . ILE B 1 171 ? 12.156 28.328 -1.522 1 96.12 171 ILE B C 1
ATOM 3855 O O . ILE B 1 171 ? 11.969 27.891 -2.662 1 96.12 171 ILE B O 1
ATOM 3859 N N . ALA B 1 172 ? 13.328 28.562 -1.052 1 94.25 172 ALA B N 1
ATOM 3860 C CA . ALA B 1 172 ? 14.539 28.359 -1.837 1 94.25 172 ALA B CA 1
ATOM 3861 C C . ALA B 1 172 ? 14.828 26.875 -2.033 1 94.25 172 ALA B C 1
ATOM 3863 O O . ALA B 1 172 ? 14.211 26.031 -1.385 1 94.25 172 ALA B O 1
ATOM 3864 N N . ALA B 1 173 ? 15.719 26.609 -2.953 1 93.25 173 ALA B N 1
ATOM 3865 C CA . ALA B 1 173 ? 16.188 25.25 -3.139 1 93.25 173 ALA B CA 1
ATOM 3866 C C . ALA B 1 173 ? 16.922 24.75 -1.903 1 93.25 173 ALA B C 1
ATOM 3868 O O . ALA B 1 173 ? 17.453 25.547 -1.121 1 93.25 173 ALA B O 1
ATOM 3869 N N . PRO B 1 174 ? 16.938 23.453 -1.783 1 89.94 174 PRO B N 1
ATOM 3870 C CA . PRO B 1 174 ? 17.609 22.906 -0.604 1 89.94 174 PRO B CA 1
ATOM 3871 C C . PRO B 1 174 ? 19.062 23.328 -0.507 1 89.94 174 PRO B C 1
ATOM 3873 O O . PRO B 1 174 ? 19.562 23.594 0.59 1 89.94 174 PRO B O 1
ATOM 3876 N N . GLU B 1 175 ? 19.75 23.344 -1.613 1 90.38 175 GLU B N 1
ATOM 3877 C CA . GLU B 1 175 ? 21.156 23.719 -1.63 1 90.38 175 GLU B CA 1
ATOM 3878 C C . GLU B 1 175 ? 21.359 25.156 -1.177 1 90.38 175 GLU B C 1
ATOM 3880 O O . GLU B 1 175 ? 22.453 25.547 -0.773 1 90.38 175 GLU B O 1
ATOM 3885 N N . ASP B 1 176 ? 20.266 25.906 -1.279 1 92.31 176 ASP B N 1
ATOM 3886 C CA . ASP B 1 176 ? 20.312 27.297 -0.87 1 92.31 176 ASP B CA 1
ATOM 3887 C C . ASP B 1 176 ? 19.656 27.5 0.496 1 92.31 176 ASP B C 1
ATOM 3889 O O . ASP B 1 176 ? 19.266 28.609 0.854 1 92.31 176 ASP B O 1
ATOM 3893 N N . GLY B 1 177 ? 19.375 26.438 1.177 1 90.38 177 GLY B N 1
ATOM 3894 C CA . GLY B 1 177 ? 18.891 26.516 2.545 1 90.38 177 GLY B CA 1
ATOM 3895 C C . GLY B 1 177 ? 17.391 26.328 2.654 1 90.38 177 GLY B C 1
ATOM 3896 O O . GLY B 1 177 ? 16.812 26.516 3.729 1 90.38 177 GLY B O 1
ATOM 3897 N N . GLY B 1 178 ? 16.734 26.031 1.574 1 92.38 178 GLY B N 1
ATOM 3898 C CA . GLY B 1 178 ? 15.297 25.828 1.623 1 92.38 178 GLY B CA 1
ATOM 3899 C C . GLY B 1 178 ? 14.906 24.609 2.445 1 92.38 178 GLY B C 1
ATOM 3900 O O . GLY B 1 178 ? 15.641 23.625 2.492 1 92.38 178 GLY B O 1
ATOM 3901 N N . SER B 1 179 ? 13.75 24.703 3.139 1 93.88 179 SER B N 1
ATOM 3902 C CA . SER B 1 179 ? 13.289 23.625 4.016 1 93.88 179 SER B CA 1
ATOM 3903 C C . SER B 1 179 ? 11.945 23.078 3.561 1 93.88 179 SER B C 1
ATOM 3905 O O . SER B 1 179 ? 11.039 22.891 4.375 1 93.88 179 SER B O 1
ATOM 3907 N N . ALA B 1 180 ? 11.805 22.906 2.285 1 96.12 180 ALA B N 1
ATOM 3908 C CA . ALA B 1 180 ? 10.641 22.203 1.766 1 96.12 180 ALA B CA 1
ATOM 3909 C C . ALA B 1 180 ? 10.641 20.734 2.215 1 96.12 180 ALA B C 1
ATOM 3911 O O . ALA B 1 180 ? 11.648 20.234 2.717 1 96.12 180 ALA B O 1
ATOM 3912 N N . LEU B 1 181 ? 9.531 20.109 2.029 1 97.75 181 LEU B N 1
ATOM 3913 C CA . LEU B 1 181 ? 9.422 18.703 2.414 1 97.75 181 LEU B CA 1
ATOM 3914 C C . LEU B 1 181 ? 10.273 17.828 1.501 1 97.75 181 LEU B C 1
ATOM 3916 O O . LEU B 1 181 ? 10.461 18.141 0.324 1 97.75 181 LEU B O 1
ATOM 3920 N N . VAL B 1 182 ? 10.797 16.797 2.139 1 96.88 182 VAL B N 1
ATOM 3921 C CA . VAL B 1 182 ? 11.5 15.711 1.462 1 96.88 182 VAL B CA 1
ATOM 3922 C C . VAL B 1 182 ? 10.711 14.406 1.62 1 96.88 182 VAL B C 1
ATOM 3924 O O . VAL B 1 182 ? 10.133 14.148 2.68 1 96.88 182 VAL B O 1
ATOM 3927 N N . PHE B 1 183 ? 10.695 13.602 0.527 1 97.19 183 PHE B N 1
ATOM 3928 C CA . PHE B 1 183 ? 9.82 12.43 0.525 1 97.19 183 PHE B CA 1
ATOM 3929 C C . PHE B 1 183 ? 10.625 11.156 0.269 1 97.19 183 PHE B C 1
ATOM 3931 O O . PHE B 1 183 ? 11.531 11.148 -0.564 1 97.19 183 PHE B O 1
ATOM 3938 N N . ALA B 1 184 ? 10.32 10.117 1.031 1 97 184 ALA B N 1
ATOM 3939 C CA . ALA B 1 184 ? 10.75 8.766 0.683 1 97 184 ALA B CA 1
ATOM 3940 C C . ALA B 1 184 ? 9.773 8.117 -0.293 1 97 184 ALA B C 1
ATOM 3942 O O . ALA B 1 184 ? 8.805 7.477 0.123 1 97 184 ALA B O 1
ATOM 3943 N N . SER B 1 185 ? 10.117 8.219 -1.552 1 97.12 185 SER B N 1
ATOM 3944 C CA . SER B 1 185 ? 9.18 7.883 -2.621 1 97.12 185 SER B CA 1
ATOM 3945 C C . SER B 1 185 ? 8.812 6.402 -2.598 1 97.12 185 SER B C 1
ATOM 3947 O O . SER B 1 185 ? 9.695 5.543 -2.537 1 97.12 185 SER B O 1
ATOM 3949 N N . GLY B 1 186 ? 7.457 6.141 -2.586 1 96.06 186 GLY B N 1
ATOM 3950 C CA . GLY B 1 186 ? 6.949 4.781 -2.654 1 96.06 186 GLY B CA 1
ATOM 3951 C C . GLY B 1 186 ? 6.758 4.148 -1.289 1 96.06 186 GLY B C 1
ATOM 3952 O O . GLY B 1 186 ? 6.199 3.053 -1.181 1 96.06 186 GLY B O 1
ATOM 3953 N N . SER B 1 187 ? 7.176 4.785 -0.249 1 95.62 187 SER B N 1
ATOM 3954 C CA . SER B 1 187 ? 7.133 4.191 1.085 1 95.62 187 SER B CA 1
ATOM 3955 C C . SER B 1 187 ? 5.699 3.953 1.538 1 95.62 187 SER B C 1
ATOM 3957 O O . SER B 1 187 ? 5.445 3.107 2.398 1 95.62 187 SER B O 1
ATOM 3959 N N . HIS B 1 188 ? 4.734 4.609 0.944 1 96 188 HIS B N 1
ATOM 3960 C CA . HIS B 1 188 ? 3.336 4.488 1.342 1 96 188 HIS B CA 1
ATOM 3961 C C . HIS B 1 188 ? 2.76 3.139 0.921 1 96 188 HIS B C 1
ATOM 3963 O O . HIS B 1 188 ? 1.664 2.768 1.348 1 96 188 HIS B O 1
ATOM 3969 N N . ARG B 1 189 ? 3.471 2.441 0.11 1 94.25 189 ARG B N 1
ATOM 3970 C CA . ARG B 1 189 ? 2.963 1.19 -0.445 1 94.25 189 ARG B CA 1
ATOM 3971 C C . ARG B 1 189 ? 3.607 -0.013 0.235 1 94.25 189 ARG B C 1
ATOM 3973 O O . ARG B 1 189 ? 3.4 -1.154 -0.183 1 94.25 189 ARG B O 1
ATOM 3980 N N . ASP B 1 190 ? 4.422 0.176 1.177 1 92.94 190 ASP B N 1
ATOM 3981 C CA . ASP B 1 190 ? 5.262 -0.911 1.667 1 92.94 190 ASP B CA 1
ATOM 3982 C C . ASP B 1 190 ? 4.512 -1.777 2.674 1 92.94 190 ASP B C 1
ATOM 3984 O O . ASP B 1 190 ? 4.875 -1.829 3.852 1 92.94 190 ASP B O 1
ATOM 3988 N N . VAL B 1 191 ? 3.547 -2.539 2.223 1 90.56 191 VAL B N 1
ATOM 3989 C CA . VAL B 1 191 ? 2.777 -3.479 3.029 1 90.56 191 VAL B CA 1
ATOM 3990 C C . VAL B 1 191 ? 3.707 -4.535 3.623 1 90.56 191 VAL B C 1
ATOM 3992 O O . VAL B 1 191 ? 3.52 -4.965 4.766 1 90.56 191 VAL B O 1
ATOM 3995 N N . ALA B 1 192 ? 4.738 -4.922 2.91 1 90 192 ALA B N 1
ATOM 3996 C CA . ALA B 1 192 ? 5.668 -5.969 3.324 1 90 192 ALA B CA 1
ATOM 3997 C C . ALA B 1 192 ? 6.359 -5.602 4.633 1 90 192 ALA B C 1
ATOM 3999 O O . ALA B 1 192 ? 6.586 -6.465 5.488 1 90 192 ALA B O 1
ATOM 4000 N N . LEU B 1 193 ? 6.641 -4.367 4.758 1 89 193 LEU B N 1
ATOM 4001 C CA . LEU B 1 193 ? 7.348 -3.916 5.949 1 89 193 LEU B CA 1
ATOM 4002 C C . LEU B 1 193 ? 6.539 -4.211 7.207 1 89 193 LEU B C 1
ATOM 4004 O O . LEU B 1 193 ? 7.031 -4.863 8.133 1 89 193 LEU B O 1
ATOM 4008 N N . HIS B 1 194 ? 5.281 -3.861 7.145 1 85.31 194 HIS B N 1
ATOM 4009 C CA . HIS B 1 194 ? 4.461 -4.027 8.336 1 85.31 194 HIS B CA 1
ATOM 4010 C C . HIS B 1 194 ? 3.943 -5.457 8.461 1 85.31 194 HIS B C 1
ATOM 4012 O O . HIS B 1 194 ? 3.697 -5.941 9.562 1 85.31 194 HIS B O 1
ATOM 4018 N N . PHE B 1 195 ? 3.834 -6.074 7.352 1 85.94 195 PHE B N 1
ATOM 4019 C CA . PHE B 1 195 ? 3.375 -7.457 7.344 1 85.94 195 PHE B CA 1
ATOM 4020 C C . PHE B 1 195 ? 4.438 -8.383 7.918 1 85.94 195 PHE B C 1
ATOM 4022 O O . PHE B 1 195 ? 4.164 -9.148 8.844 1 85.94 195 PHE B O 1
ATOM 4029 N N . TRP B 1 196 ? 5.633 -8.25 7.469 1 85.69 196 TRP B N 1
ATOM 4030 C CA . TRP B 1 196 ? 6.688 -9.188 7.836 1 85.69 196 TRP B CA 1
ATOM 4031 C C . TRP B 1 196 ? 7.379 -8.758 9.125 1 85.69 196 TRP B C 1
ATOM 4033 O O . TRP B 1 196 ? 7.875 -9.594 9.883 1 85.69 196 TRP B O 1
ATOM 4043 N N . HIS B 1 197 ? 7.418 -7.441 9.352 1 81 197 HIS B N 1
ATOM 4044 C CA . HIS B 1 197 ? 8.344 -6.938 10.359 1 81 197 HIS B CA 1
ATOM 4045 C C . HIS B 1 197 ? 7.605 -6.195 11.469 1 81 197 HIS B C 1
ATOM 4047 O O . HIS B 1 197 ? 8.227 -5.656 12.383 1 81 197 HIS B O 1
ATOM 4053 N N . GLY B 1 198 ? 6.414 -6.102 11.312 1 70.5 198 GLY B N 1
ATOM 4054 C CA . GLY B 1 198 ? 5.656 -5.305 12.266 1 70.5 198 GLY B CA 1
ATOM 4055 C C . GLY B 1 198 ? 5.703 -5.859 13.68 1 70.5 198 GLY B C 1
ATOM 4056 O O . GLY B 1 198 ? 5.496 -7.059 13.891 1 70.5 198 GLY B O 1
ATOM 4057 N N . ASP B 1 199 ? 6.48 -5.094 14.523 1 65.5 199 ASP B N 1
ATOM 4058 C CA . ASP B 1 199 ? 6.449 -5.352 15.961 1 65.5 199 ASP B CA 1
ATOM 4059 C C . ASP B 1 199 ? 5.52 -4.371 16.672 1 65.5 199 ASP B C 1
ATOM 4061 O O . ASP B 1 199 ? 5.676 -3.156 16.547 1 65.5 199 ASP B O 1
ATOM 4065 N N . PRO B 1 200 ? 4.457 -4.949 17.203 1 59.47 200 PRO B N 1
ATOM 4066 C CA . PRO B 1 200 ? 3.537 -4.031 17.875 1 59.47 200 PRO B CA 1
ATOM 4067 C C . PRO B 1 200 ? 4.254 -3.051 18.797 1 59.47 200 PRO B C 1
ATOM 4069 O O . PRO B 1 200 ? 3.787 -1.926 19 1 59.47 200 PRO B O 1
ATOM 4072 N N . GLY B 1 201 ? 5.285 -3.449 19.375 1 57.38 201 GLY B N 1
ATOM 4073 C CA . GLY B 1 201 ? 5.887 -2.605 20.391 1 57.38 201 GLY B CA 1
ATOM 4074 C C . GLY B 1 201 ? 6.945 -1.669 19.844 1 57.38 201 GLY B C 1
ATOM 4075 O O . GLY B 1 201 ? 7.445 -0.798 20.562 1 57.38 201 GLY B O 1
ATOM 4076 N N . CYS B 1 202 ? 7.277 -1.864 18.469 1 60.66 202 CYS B N 1
ATOM 4077 C CA . CYS B 1 202 ? 8.391 -1.06 17.969 1 60.66 202 CYS B CA 1
ATOM 4078 C C . CYS B 1 202 ? 8.031 -0.394 16.656 1 60.66 202 CYS B C 1
ATOM 4080 O O . CYS B 1 202 ? 7.426 -1.021 15.781 1 60.66 202 CYS B O 1
ATOM 4082 N N . PRO B 1 203 ? 8.352 0.937 16.641 1 61.25 203 PRO B N 1
ATOM 4083 C CA . PRO B 1 203 ? 8.141 1.588 15.344 1 61.25 203 PRO B CA 1
ATOM 4084 C C . PRO B 1 203 ? 8.914 0.916 14.211 1 61.25 203 PRO B C 1
ATOM 4086 O O . PRO B 1 203 ? 10.039 0.46 14.414 1 61.25 203 PRO B O 1
ATOM 4089 N N . VAL B 1 204 ? 8.188 0.529 13.164 1 63.81 204 VAL B N 1
ATOM 4090 C CA . VAL B 1 204 ? 8.844 -0.052 12 1 63.81 204 VAL B CA 1
ATOM 4091 C C . VAL B 1 204 ? 9.766 0.983 11.359 1 63.81 204 VAL B C 1
ATOM 4093 O O . VAL B 1 204 ? 9.336 2.098 11.055 1 63.81 204 VAL B O 1
ATOM 4096 N N . ASP B 1 205 ? 11.102 0.728 11.414 1 65.19 205 ASP B N 1
ATOM 4097 C CA . ASP B 1 205 ? 12.125 1.584 10.82 1 65.19 205 ASP B CA 1
ATOM 4098 C C . ASP B 1 205 ? 12.305 1.288 9.336 1 65.19 205 ASP B C 1
ATOM 4100 O O . ASP B 1 205 ? 12.648 0.167 8.961 1 65.19 205 ASP B O 1
ATOM 4104 N N . GLY B 1 206 ? 11.867 2.123 8.484 1 73.12 206 GLY B N 1
ATOM 4105 C CA . GLY B 1 206 ? 11.992 1.976 7.043 1 73.12 206 GLY B CA 1
ATOM 4106 C C . GLY B 1 206 ? 13.281 2.555 6.492 1 73.12 206 GLY B C 1
ATOM 4107 O O . GLY B 1 206 ? 13.461 2.645 5.277 1 73.12 206 GLY B O 1
ATOM 4108 N N . SER B 1 207 ? 14.203 2.936 7.367 1 72.06 207 SER B N 1
ATOM 4109 C CA . SER B 1 207 ? 15.406 3.641 6.926 1 72.06 207 SER B CA 1
ATOM 4110 C C . SER B 1 207 ? 16.297 2.74 6.074 1 72.06 207 SER B C 1
ATOM 4112 O O . SER B 1 207 ? 17.031 3.225 5.211 1 72.06 207 SER B O 1
ATOM 4114 N N . ASP B 1 208 ? 16.094 1.483 6.223 1 75.56 208 ASP B N 1
ATOM 4115 C CA . ASP B 1 208 ? 16.969 0.56 5.5 1 75.56 208 ASP B CA 1
ATOM 4116 C C . ASP B 1 208 ? 16.281 0.044 4.234 1 75.56 208 ASP B C 1
ATOM 4118 O O . ASP B 1 208 ? 16.828 -0.812 3.533 1 75.56 208 ASP B O 1
ATOM 4122 N N . ARG B 1 209 ? 15.188 0.599 3.965 1 86.5 209 ARG B N 1
ATOM 4123 C CA . ARG B 1 209 ? 14.43 0.067 2.836 1 86.5 209 ARG B CA 1
ATOM 4124 C C . ARG B 1 209 ? 14.945 0.638 1.518 1 86.5 209 ARG B C 1
ATOM 4126 O O . ARG B 1 209 ? 14.656 0.094 0.448 1 86.5 209 ARG B O 1
ATOM 4133 N N . GLY B 1 210 ? 15.781 1.687 1.559 1 87.69 210 GLY B N 1
ATOM 4134 C CA . GLY B 1 210 ? 16.391 2.223 0.353 1 87.69 210 GLY B CA 1
ATOM 4135 C C . GLY B 1 210 ? 15.406 2.936 -0.551 1 87.69 210 GLY B C 1
ATOM 4136 O O . GLY B 1 210 ? 15.523 2.869 -1.777 1 87.69 210 GLY B O 1
ATOM 4137 N N . TYR B 1 211 ? 14.391 3.59 0.035 1 93.88 211 TYR B N 1
ATOM 4138 C CA . TYR B 1 211 ? 13.461 4.367 -0.774 1 93.88 211 TYR B CA 1
ATOM 4139 C C . TYR B 1 211 ? 14.18 5.508 -1.487 1 93.88 211 TYR B C 1
ATOM 4141 O O . TYR B 1 211 ? 15.047 6.164 -0.906 1 93.88 211 TYR B O 1
ATOM 4149 N N . PRO B 1 212 ? 13.859 5.762 -2.818 1 94.25 212 PRO B N 1
ATOM 4150 C CA . PRO B 1 212 ? 14.375 6.992 -3.416 1 94.25 212 PRO B CA 1
ATOM 4151 C C . PRO B 1 212 ? 13.93 8.242 -2.664 1 94.25 212 PRO B C 1
ATOM 4153 O O . PRO B 1 212 ? 12.75 8.383 -2.33 1 94.25 212 PRO B O 1
ATOM 4156 N N . ILE B 1 213 ? 14.883 9.07 -2.367 1 95.5 213 ILE B N 1
ATOM 4157 C CA . ILE B 1 213 ? 14.578 10.305 -1.658 1 95.5 213 ILE B CA 1
ATOM 4158 C C . ILE B 1 213 ? 14.391 11.438 -2.66 1 95.5 213 ILE B C 1
ATOM 4160 O O . ILE B 1 213 ? 15.25 11.68 -3.504 1 95.5 213 ILE B O 1
ATOM 4164 N N . ARG B 1 214 ? 13.25 12.078 -2.594 1 95.12 214 ARG B N 1
ATOM 4165 C CA . ARG B 1 214 ? 12.953 13.195 -3.484 1 95.12 214 ARG B CA 1
ATOM 4166 C C . ARG B 1 214 ? 12.734 14.477 -2.693 1 95.12 214 ARG B C 1
ATOM 4168 O O . ARG B 1 214 ? 11.922 14.516 -1.771 1 95.12 214 ARG B O 1
ATOM 4175 N N . GLN B 1 215 ? 13.414 15.469 -3.143 1 91.81 215 GLN B N 1
ATOM 4176 C CA . GLN B 1 215 ? 13.289 16.781 -2.518 1 91.81 215 GLN B CA 1
ATOM 4177 C C . GLN B 1 215 ? 12.156 17.578 -3.15 1 91.81 215 GLN B C 1
ATOM 4179 O O . GLN B 1 215 ? 11.93 17.5 -4.359 1 91.81 215 GLN B O 1
ATOM 4184 N N . GLY B 1 216 ? 11.461 18.281 -2.354 1 87.62 216 GLY B N 1
ATOM 4185 C CA . GLY B 1 216 ? 10.445 19.156 -2.893 1 87.62 216 GLY B CA 1
ATOM 4186 C C . GLY B 1 216 ? 11.008 20.25 -3.783 1 87.62 216 GLY B C 1
ATOM 4187 O O . GLY B 1 216 ? 10.305 20.797 -4.637 1 87.62 216 GLY B O 1
ATOM 4188 N N . GLY B 1 217 ? 12.273 20.609 -3.527 1 89.25 217 GLY B N 1
ATOM 4189 C CA . GLY B 1 217 ? 12.914 21.641 -4.328 1 89.25 217 GLY B CA 1
ATOM 4190 C C . GLY B 1 217 ? 12.43 23.031 -4.012 1 89.25 217 GLY B C 1
ATOM 4191 O O . GLY B 1 217 ? 11.766 23.25 -2.994 1 89.25 217 GLY B O 1
ATOM 4192 N N . ALA B 1 218 ? 12.82 23.969 -4.938 1 96 218 ALA B N 1
ATOM 4193 C CA . ALA B 1 218 ? 12.336 25.328 -4.789 1 96 218 ALA B CA 1
ATOM 4194 C C . ALA B 1 218 ? 10.852 25.422 -5.105 1 96 218 ALA B C 1
ATOM 4196 O O . ALA B 1 218 ? 10.367 24.781 -6.035 1 96 218 ALA B O 1
ATOM 4197 N N . LEU B 1 219 ? 10.148 26.203 -4.324 1 97.5 219 LEU B N 1
ATOM 4198 C CA . LEU B 1 219 ? 8.719 26.406 -4.512 1 97.5 219 LEU B CA 1
ATOM 4199 C C . LEU B 1 219 ? 8.383 27.906 -4.516 1 97.5 219 LEU B C 1
ATOM 4201 O O . LEU B 1 219 ? 8.93 28.672 -3.719 1 97.5 219 LEU B O 1
ATOM 4205 N N . ARG B 1 220 ? 7.57 28.25 -5.469 1 96.88 220 ARG B N 1
ATOM 4206 C CA . ARG B 1 220 ? 7.008 29.594 -5.477 1 96.88 220 ARG B CA 1
ATOM 4207 C C . ARG B 1 220 ? 5.66 29.625 -4.762 1 96.88 220 ARG B C 1
ATOM 4209 O O . ARG B 1 220 ? 4.988 28.594 -4.641 1 96.88 220 ARG B O 1
ATOM 4216 N N . MET B 1 221 ? 5.297 30.828 -4.312 1 96.12 221 MET B N 1
ATOM 4217 C CA . MET B 1 221 ? 3.953 30.969 -3.762 1 96.12 221 MET B CA 1
ATOM 4218 C C . MET B 1 221 ? 2.902 30.516 -4.77 1 96.12 221 MET B C 1
ATOM 4220 O O . MET B 1 221 ? 2.9 30.953 -5.918 1 96.12 221 MET B O 1
ATOM 4224 N N . GLY B 1 222 ? 2.066 29.656 -4.293 1 96.5 222 GLY B N 1
ATOM 4225 C CA . GLY B 1 222 ? 1.062 29.094 -5.172 1 96.5 222 GLY B CA 1
ATOM 4226 C C . GLY B 1 222 ? 1.353 27.641 -5.547 1 96.5 222 GLY B C 1
ATOM 4227 O O . GLY B 1 222 ? 0.456 26.922 -5.98 1 96.5 222 GLY B O 1
ATOM 4228 N N . ASP B 1 223 ? 2.648 27.297 -5.422 1 96.81 223 ASP B N 1
ATOM 4229 C CA . ASP B 1 223 ? 3.004 25.891 -5.59 1 96.81 223 ASP B CA 1
ATOM 4230 C C . ASP B 1 223 ? 2.602 25.078 -4.363 1 96.81 223 ASP B C 1
ATOM 4232 O O . ASP B 1 223 ? 2.516 25.609 -3.254 1 96.81 223 ASP B O 1
ATOM 4236 N N . ALA B 1 224 ? 2.305 23.766 -4.582 1 97.12 224 ALA B N 1
ATOM 4237 C CA . ALA B 1 224 ? 1.946 22.875 -3.477 1 97.12 224 ALA B CA 1
ATOM 4238 C C . ALA B 1 224 ? 2.508 21.469 -3.693 1 97.12 224 ALA B C 1
ATOM 4240 O O . ALA B 1 224 ? 2.693 21.047 -4.832 1 97.12 224 ALA B O 1
ATOM 4241 N N . THR B 1 225 ? 2.844 20.844 -2.619 1 98.12 225 THR B N 1
ATOM 4242 C CA . THR B 1 225 ? 3.1 19.406 -2.68 1 98.12 225 THR B CA 1
ATOM 4243 C C . THR B 1 225 ? 1.951 18.625 -2.049 1 98.12 225 THR B C 1
ATOM 4245 O O . THR B 1 225 ? 1.32 19.094 -1.1 1 98.12 225 THR B O 1
ATOM 4248 N N . TRP B 1 226 ? 1.651 17.516 -2.643 1 98.62 226 TRP B N 1
ATOM 4249 C CA . TRP B 1 226 ? 0.677 16.562 -2.129 1 98.62 226 TRP B CA 1
ATOM 4250 C C . TRP B 1 226 ? 1.359 15.266 -1.704 1 98.62 226 TRP B C 1
ATOM 4252 O O . TRP B 1 226 ? 2.266 14.781 -2.385 1 98.62 226 TRP B O 1
ATOM 4262 N N . HIS B 1 227 ? 0.915 14.734 -0.559 1 98.81 227 HIS B N 1
ATOM 4263 C CA . HIS B 1 227 ? 1.494 13.445 -0.191 1 98.81 227 HIS B CA 1
ATOM 4264 C C . HIS B 1 227 ? 0.463 12.555 0.488 1 98.81 227 HIS B C 1
ATOM 4266 O O . HIS B 1 227 ? -0.406 13.039 1.215 1 98.81 227 HIS B O 1
ATOM 4272 N N . HIS B 1 228 ? 0.53 11.281 0.174 1 98.75 228 HIS B N 1
ATOM 4273 C CA . HIS B 1 228 ? -0.287 10.219 0.751 1 98.75 228 HIS B CA 1
ATOM 4274 C C . HIS B 1 228 ? -0.06 10.109 2.256 1 98.75 228 HIS B C 1
ATOM 4276 O O . HIS B 1 228 ? 1.061 10.297 2.734 1 98.75 228 HIS B O 1
ATOM 4282 N N . GLY B 1 229 ? -1.033 9.703 2.957 1 98.25 229 GLY B N 1
ATOM 4283 C CA . GLY B 1 229 ? -0.998 9.68 4.41 1 98.25 229 GLY B CA 1
ATOM 4284 C C . GLY B 1 229 ? 0.085 8.781 4.969 1 98.25 229 GLY B C 1
ATOM 4285 O O . GLY B 1 229 ? 0.552 8.977 6.09 1 98.25 229 GLY B O 1
ATOM 4286 N N . TRP B 1 230 ? 0.512 7.789 4.188 1 96.56 230 TRP B N 1
ATOM 4287 C CA . TRP B 1 230 ? 1.48 6.816 4.684 1 96.56 230 TRP B CA 1
ATOM 4288 C C . TRP B 1 230 ? 2.867 7.09 4.109 1 96.56 230 TRP B C 1
ATOM 4290 O O . TRP B 1 230 ? 3.838 6.414 4.469 1 96.56 230 TRP B O 1
ATOM 4300 N N . VAL B 1 231 ? 3 8.023 3.201 1 97 231 VAL B N 1
ATOM 4301 C CA . VAL B 1 231 ? 4.328 8.266 2.646 1 97 231 VAL B CA 1
ATOM 4302 C C . VAL B 1 231 ? 5.223 8.914 3.699 1 97 231 VAL B C 1
ATOM 4304 O O . VAL B 1 231 ? 4.824 9.883 4.344 1 97 231 VAL B O 1
ATOM 4307 N N . LEU B 1 232 ? 6.367 8.398 3.859 1 95.81 232 LEU B N 1
ATOM 4308 C CA . LEU B 1 232 ? 7.34 9.008 4.762 1 95.81 232 LEU B CA 1
ATOM 4309 C C . LEU B 1 232 ? 7.844 10.336 4.207 1 95.81 232 LEU B C 1
ATOM 4311 O O . LEU B 1 232 ? 8.188 10.422 3.025 1 95.81 232 LEU B O 1
ATOM 4315 N N . HIS B 1 233 ? 7.879 11.352 5.082 1 96.5 233 HIS B N 1
ATOM 4316 C CA . HIS B 1 233 ? 8.383 12.656 4.688 1 96.5 233 HIS B CA 1
ATOM 4317 C C . HIS B 1 233 ? 9.039 13.375 5.863 1 96.5 233 HIS B C 1
ATOM 4319 O O . HIS B 1 233 ? 8.836 12.992 7.02 1 96.5 233 HIS B O 1
ATOM 4325 N N . SER B 1 234 ? 9.836 14.273 5.527 1 96.25 234 SER B N 1
ATOM 4326 C CA . SER B 1 234 ? 10.633 15.055 6.473 1 96.25 234 SER B CA 1
ATOM 4327 C C . SER B 1 234 ? 10.938 16.453 5.93 1 96.25 234 SER B C 1
ATOM 4329 O O . SER B 1 234 ? 10.438 16.828 4.867 1 96.25 234 SER B O 1
ATOM 4331 N N . ALA B 1 235 ? 11.641 17.234 6.699 1 96.44 235 ALA B N 1
ATOM 4332 C CA . ALA B 1 235 ? 12.133 18.547 6.27 1 96.44 235 ALA B CA 1
ATOM 4333 C C . ALA B 1 235 ? 13.414 18.906 7.012 1 96.44 235 ALA B C 1
ATOM 4335 O O . ALA B 1 235 ? 13.594 18.547 8.172 1 96.44 235 ALA B O 1
ATOM 4336 N N . GLY B 1 236 ? 14.258 19.641 6.363 1 94.62 236 GLY B N 1
ATOM 4337 C CA . GLY B 1 236 ? 15.484 20.109 6.984 1 94.62 236 GLY B CA 1
ATOM 4338 C C . GLY B 1 236 ? 15.242 21.234 7.984 1 94.62 236 GLY B C 1
ATOM 4339 O O . GLY B 1 236 ? 14.125 21.719 8.125 1 94.62 236 GLY B O 1
ATOM 4340 N N . PRO B 1 237 ? 16.312 21.594 8.68 1 96 237 PRO B N 1
ATOM 4341 C CA . PRO B 1 237 ? 16.234 22.75 9.578 1 96 237 PRO B CA 1
ATOM 4342 C C . PRO B 1 237 ? 16.062 24.078 8.836 1 96 237 PRO B C 1
ATOM 4344 O O . PRO B 1 237 ? 16.141 24.109 7.602 1 96 237 PRO B O 1
ATOM 4347 N N . ASN B 1 238 ? 15.68 25.078 9.57 1 95.69 238 ASN B N 1
ATOM 4348 C CA . ASN B 1 238 ? 15.711 26.422 9.008 1 95.69 238 ASN B CA 1
ATOM 4349 C C . ASN B 1 238 ? 17.016 27.141 9.336 1 95.69 238 ASN B C 1
ATOM 4351 O O . ASN B 1 238 ? 17.156 27.719 10.414 1 95.69 238 ASN B O 1
ATOM 4355 N N . GLU B 1 239 ? 17.828 27.219 8.391 1 91.69 239 GLU B N 1
ATOM 4356 C CA . GLU B 1 239 ? 19.141 27.859 8.57 1 91.69 239 GLU B CA 1
ATOM 4357 C C . GLU B 1 239 ? 19.141 29.281 8.047 1 91.69 239 GLU B C 1
ATOM 4359 O O . GLU B 1 239 ? 20.172 29.969 8.086 1 91.69 239 GLU B O 1
ATOM 4364 N N . LEU B 1 240 ? 18.078 29.688 7.574 1 93.38 240 LEU B N 1
ATOM 4365 C CA . LEU B 1 240 ? 17.953 31.047 7.066 1 93.38 240 LEU B CA 1
ATOM 4366 C C . LEU B 1 240 ? 17.578 32 8.188 1 93.38 240 LEU B C 1
ATOM 4368 O O . LEU B 1 240 ? 17.281 31.578 9.305 1 93.38 240 LEU B O 1
ATOM 4372 N N . LEU B 1 241 ? 17.578 33.312 7.832 1 93.88 241 LEU B N 1
ATOM 4373 C CA . LEU B 1 241 ? 17.359 34.344 8.844 1 93.88 241 LEU B CA 1
ATOM 4374 C C . LEU B 1 241 ? 15.867 34.625 9.031 1 93.88 241 LEU B C 1
ATOM 4376 O O . LEU B 1 241 ? 15.461 35.188 10.055 1 93.88 241 LEU B O 1
ATOM 4380 N N . ALA B 1 242 ? 15.086 34.281 8.086 1 95.19 242 ALA B N 1
ATOM 4381 C CA . ALA B 1 242 ? 13.641 34.5 8.164 1 95.19 242 ALA B CA 1
ATOM 4382 C C . ALA B 1 242 ? 12.922 33.188 8.523 1 95.19 242 ALA B C 1
ATOM 4384 O O . ALA B 1 242 ? 13.383 32.125 8.18 1 95.19 242 ALA B O 1
ATOM 4385 N N . PRO B 1 243 ? 11.758 33.375 9.203 1 96.69 243 PRO B N 1
ATOM 4386 C CA . PRO B 1 243 ? 10.977 32.156 9.484 1 96.69 243 PRO B CA 1
ATOM 4387 C C . PRO B 1 243 ? 10.375 31.547 8.227 1 96.69 243 PRO B C 1
ATOM 4389 O O . PRO B 1 243 ? 10.016 32.25 7.293 1 96.69 243 PRO B O 1
ATOM 4392 N N . ARG B 1 244 ? 10.352 30.281 8.211 1 97.06 244 ARG B N 1
ATOM 4393 C CA . ARG B 1 244 ? 9.617 29.562 7.168 1 97.06 244 ARG B CA 1
ATOM 4394 C C . ARG B 1 244 ? 8.188 29.281 7.605 1 97.06 244 ARG B C 1
ATOM 4396 O O . ARG B 1 244 ? 7.965 28.656 8.648 1 97.06 244 ARG B O 1
ATOM 4403 N N . ARG B 1 245 ? 7.23 29.766 6.812 1 97.69 245 ARG B N 1
ATOM 4404 C CA . ARG B 1 245 ? 5.805 29.609 7.074 1 97.69 245 ARG B CA 1
ATOM 4405 C C . ARG B 1 245 ? 5.152 28.688 6.051 1 97.69 245 ARG B C 1
ATOM 4407 O O . ARG B 1 245 ? 5.332 28.875 4.844 1 97.69 245 ARG B O 1
ATOM 4414 N N . ALA B 1 246 ? 4.48 27.719 6.539 1 98.25 246 ALA B N 1
ATOM 4415 C CA . ALA B 1 246 ? 3.707 26.828 5.668 1 98.25 246 ALA B CA 1
ATOM 4416 C C . ALA B 1 246 ? 2.4 26.406 6.332 1 98.25 246 ALA B C 1
ATOM 4418 O O . ALA B 1 246 ? 2.283 26.438 7.559 1 98.25 246 ALA B O 1
ATOM 4419 N N . ILE B 1 247 ? 1.439 26.094 5.555 1 98.56 247 ILE B N 1
ATOM 4420 C CA . ILE B 1 247 ? 0.193 25.516 6.055 1 98.56 247 ILE B CA 1
ATOM 4421 C C . ILE B 1 247 ? -0.12 24.234 5.297 1 98.56 247 ILE B C 1
ATOM 4423 O O . ILE B 1 247 ? 0.166 24.109 4.102 1 98.56 247 ILE B O 1
ATOM 4427 N N . ALA B 1 248 ? -0.641 23.25 6.023 1 98.69 248 ALA B N 1
ATOM 4428 C CA . ALA B 1 248 ? -1.071 21.984 5.422 1 98.69 248 ALA B CA 1
ATOM 4429 C C . ALA B 1 248 ? -2.557 21.75 5.668 1 98.69 248 ALA B C 1
ATOM 4431 O O . ALA B 1 248 ? -3.098 22.141 6.699 1 98.69 248 ALA B O 1
ATOM 4432 N N . VAL B 1 249 ? -3.189 21.156 4.742 1 98.88 249 VAL B N 1
ATOM 4433 C CA . VAL B 1 249 ? -4.559 20.672 4.902 1 98.88 249 VAL B CA 1
ATOM 4434 C C . VAL B 1 249 ? -4.645 19.203 4.488 1 98.88 249 VAL B C 1
ATOM 4436 O O . VAL B 1 249 ? -4.062 18.797 3.479 1 98.88 249 VAL B O 1
ATOM 4439 N N . SER B 1 250 ? -5.309 18.422 5.309 1 98.94 250 SER B N 1
ATOM 4440 C CA . SER B 1 250 ? -5.441 16.984 5.055 1 98.94 250 SER B CA 1
ATOM 4441 C C . SER B 1 250 ? -6.895 16.609 4.809 1 98.94 250 SER B C 1
ATOM 4443 O O . SER B 1 250 ? -7.801 17.125 5.457 1 98.94 250 SER B O 1
ATOM 4445 N N . PHE B 1 251 ? -7.07 15.734 3.869 1 98.88 251 PHE B N 1
ATOM 4446 C CA . PHE B 1 251 ? -8.367 15.211 3.469 1 98.88 251 PHE B CA 1
ATOM 4447 C C . PHE B 1 251 ? -8.383 13.688 3.547 1 98.88 251 PHE B C 1
ATOM 4449 O O . PHE B 1 251 ? -7.336 13.047 3.439 1 98.88 251 PHE B O 1
ATOM 4456 N N . PHE B 1 252 ? -9.555 13.117 3.766 1 98.75 252 PHE B N 1
ATOM 4457 C CA . PHE B 1 252 ? -9.719 11.664 3.711 1 98.75 252 PHE B CA 1
ATOM 4458 C C . PHE B 1 252 ? -11.039 11.297 3.049 1 98.75 252 PHE B C 1
ATOM 4460 O O . PHE B 1 252 ? -11.938 12.133 2.934 1 98.75 252 PHE B O 1
ATOM 4467 N N . ALA B 1 253 ? -11.109 10.125 2.545 1 98 253 ALA B N 1
ATOM 4468 C CA . ALA B 1 253 ? -12.32 9.641 1.885 1 98 253 ALA B CA 1
ATOM 4469 C C . ALA B 1 253 ? -13.461 9.492 2.881 1 98 253 ALA B C 1
ATOM 4471 O O . ALA B 1 253 ? -13.281 8.93 3.967 1 98 253 ALA B O 1
ATOM 4472 N N . ASP B 1 254 ? -14.594 9.961 2.5 1 97.88 254 ASP B N 1
ATOM 4473 C CA . ASP B 1 254 ? -15.789 9.703 3.293 1 97.88 254 ASP B CA 1
ATOM 4474 C C . ASP B 1 254 ? -16.031 8.203 3.455 1 97.88 254 ASP B C 1
ATOM 4476 O O . ASP B 1 254 ? -15.836 7.434 2.512 1 97.88 254 ASP B O 1
ATOM 4480 N N . GLY B 1 255 ? -16.438 7.801 4.676 1 95.31 255 GLY B N 1
ATOM 4481 C CA . GLY B 1 255 ? -16.672 6.395 4.957 1 95.31 255 GLY B CA 1
ATOM 4482 C C . GLY B 1 255 ? -15.594 5.762 5.812 1 95.31 255 GLY B C 1
ATOM 4483 O O . GLY B 1 255 ? -15.789 4.684 6.375 1 95.31 255 GLY B O 1
ATOM 4484 N N . ALA B 1 256 ? -14.43 6.441 5.941 1 96.38 256 ALA B N 1
ATOM 4485 C CA . ALA B 1 256 ? -13.391 5.945 6.836 1 96.38 256 ALA B CA 1
ATOM 4486 C C . ALA B 1 256 ? -13.898 5.848 8.273 1 96.38 256 ALA B C 1
ATOM 4488 O O . ALA B 1 256 ? -14.781 6.605 8.68 1 96.38 256 ALA B O 1
ATOM 4489 N N . ARG B 1 257 ? -13.25 4.965 8.992 1 95.69 257 ARG B N 1
ATOM 4490 C CA . ARG B 1 257 ? -13.711 4.715 10.352 1 95.69 257 ARG B CA 1
ATOM 4491 C C . ARG B 1 257 ? -12.688 5.191 11.375 1 95.69 257 ARG B C 1
ATOM 4493 O O . ARG B 1 257 ? -11.5 5.297 11.07 1 95.69 257 ARG B O 1
ATOM 4500 N N . ARG B 1 258 ? -13.219 5.488 12.539 1 96.56 258 ARG B N 1
ATOM 4501 C CA . ARG B 1 258 ? -12.336 5.73 13.672 1 96.56 258 ARG B CA 1
ATOM 4502 C C . ARG B 1 258 ? -11.586 4.461 14.07 1 96.56 258 ARG B C 1
ATOM 4504 O O . ARG B 1 258 ? -12.18 3.379 14.117 1 96.56 258 ARG B O 1
ATOM 4511 N N . LEU B 1 259 ? -10.352 4.641 14.312 1 93.25 259 LEU B N 1
ATOM 4512 C CA . LEU B 1 259 ? -9.5 3.527 14.703 1 93.25 259 LEU B CA 1
ATOM 4513 C C . LEU B 1 259 ? -10.008 2.883 15.992 1 93.25 259 LEU B C 1
ATOM 4515 O O . LEU B 1 259 ? -10.398 3.582 16.938 1 93.25 259 LEU B O 1
ATOM 4519 N N . LYS B 1 260 ? -10 1.567 16 1 88.5 260 LYS B N 1
ATOM 4520 C CA . LYS B 1 260 ? -10.242 0.8 17.219 1 88.5 260 LYS B CA 1
ATOM 4521 C C . LYS B 1 260 ? -8.984 0.688 18.062 1 88.5 260 LYS B C 1
ATOM 4523 O O . LYS B 1 260 ? -7.898 1.087 17.625 1 88.5 260 LYS B O 1
ATOM 4528 N N . ALA B 1 261 ? -9.203 0.254 19.297 1 76.56 261 ALA B N 1
ATOM 4529 C CA . ALA B 1 261 ? -8.023 -0.054 20.109 1 76.56 261 ALA B CA 1
ATOM 4530 C C . ALA B 1 261 ? -7.02 -0.89 19.328 1 76.56 261 ALA B C 1
ATOM 4532 O O . ALA B 1 261 ? -7.383 -1.902 18.719 1 76.56 261 ALA B O 1
ATOM 4533 N N . ALA B 1 262 ? -5.906 -0.24 19.062 1 67.69 262 ALA B N 1
ATOM 4534 C CA . ALA B 1 262 ? -4.91 -0.819 18.172 1 67.69 262 ALA B CA 1
ATOM 4535 C C . ALA B 1 262 ? -3.73 -1.387 18.953 1 67.69 262 ALA B C 1
ATOM 4537 O O . ALA B 1 262 ? -3.547 -1.067 20.125 1 67.69 262 ALA B O 1
ATOM 4538 N N . LYS B 1 263 ? -3.086 -2.18 18.281 1 67.38 263 LYS B N 1
ATOM 4539 C CA . LYS B 1 263 ? -1.894 -2.805 18.844 1 67.38 263 LYS B CA 1
ATOM 4540 C C . LYS B 1 263 ? -0.742 -1.808 18.938 1 67.38 263 LYS B C 1
ATOM 4542 O O . LYS B 1 263 ? 0.11 -1.913 19.828 1 67.38 263 LYS B O 1
ATOM 4547 N N . ARG B 1 264 ? -0.777 -0.961 17.969 1 72.81 264 ARG B N 1
ATOM 4548 C CA . ARG B 1 264 ? 0.209 0.114 17.984 1 72.81 264 ARG B CA 1
ATOM 4549 C C . ARG B 1 264 ? -0.411 1.415 18.484 1 72.81 264 ARG B C 1
ATOM 4551 O O . ARG B 1 264 ? -1.562 1.724 18.172 1 72.81 264 ARG B O 1
ATOM 4558 N N . THR B 1 265 ? 0.581 1.985 19.234 1 73.69 265 THR B N 1
ATOM 4559 C CA . THR B 1 265 ? 0.123 3.275 19.75 1 73.69 265 THR B CA 1
ATOM 4560 C C . THR B 1 265 ? 0.338 4.367 18.703 1 73.69 265 THR B C 1
ATOM 4562 O O . THR B 1 265 ? 1.37 4.398 18.031 1 73.69 265 THR B O 1
ATOM 4565 N N . GLN B 1 266 ? -0.614 5.09 18.641 1 75.62 266 GLN B N 1
ATOM 4566 C CA . GLN B 1 266 ? -0.548 6.262 17.766 1 75.62 266 GLN B CA 1
ATOM 4567 C C . GLN B 1 266 ? 0.435 7.297 18.312 1 75.62 266 GLN B C 1
ATOM 4569 O O . GLN B 1 266 ? 0.489 7.531 19.516 1 75.62 266 GLN B O 1
ATOM 4574 N N . ASP B 1 267 ? 1.228 7.785 17.391 1 80.38 267 ASP B N 1
ATOM 4575 C CA . ASP B 1 267 ? 2.016 8.953 17.766 1 80.38 267 ASP B CA 1
ATOM 4576 C C . ASP B 1 267 ? 1.115 10.117 18.156 1 80.38 267 ASP B C 1
ATOM 4578 O O . ASP B 1 267 ? 0.229 10.516 17.406 1 80.38 267 ASP B O 1
ATOM 4582 N N . ASP B 1 268 ? 1.35 10.68 19.312 1 88.62 268 ASP B N 1
ATOM 4583 C CA . ASP B 1 268 ? 0.408 11.656 19.844 1 88.62 268 ASP B CA 1
ATOM 4584 C C . ASP B 1 268 ? 0.866 13.078 19.531 1 88.62 268 ASP B C 1
ATOM 4586 O O . ASP B 1 268 ? 0.347 14.039 20.109 1 88.62 268 ASP B O 1
ATOM 4590 N N . GLU B 1 269 ? 1.758 13.172 18.688 1 91.25 269 GLU B N 1
ATOM 4591 C CA . GLU B 1 269 ? 2.25 14.508 18.344 1 91.25 269 GLU B CA 1
ATOM 4592 C C . GLU B 1 269 ? 1.114 15.414 17.875 1 91.25 269 GLU B C 1
ATOM 4594 O O . GLU B 1 269 ? 1.098 16.609 18.188 1 91.25 269 GLU B O 1
ATOM 4599 N N . ASP B 1 270 ? 0.166 14.812 17.203 1 95.19 270 ASP B N 1
ATOM 4600 C CA . ASP B 1 270 ? -0.913 15.609 16.625 1 95.19 270 ASP B CA 1
ATOM 4601 C C . ASP B 1 270 ? -2.227 15.375 17.375 1 95.19 270 ASP B C 1
ATOM 4603 O O . ASP B 1 270 ? -3.307 15.523 16.797 1 95.19 270 ASP B O 1
ATOM 4607 N N . ALA B 1 271 ? -2.156 15.094 18.641 1 94.75 271 ALA B N 1
ATOM 4608 C CA . ALA B 1 271 ? -3.352 14.766 19.406 1 94.75 271 ALA B CA 1
ATOM 4609 C C . ALA B 1 271 ? -4.348 15.922 19.391 1 94.75 271 ALA B C 1
ATOM 4611 O O . ALA B 1 271 ? -5.562 15.703 19.359 1 94.75 271 ALA B O 1
ATOM 4612 N N . GLU B 1 272 ? -3.869 17.172 19.406 1 96 272 GLU B N 1
ATOM 4613 C CA . GLU B 1 272 ? -4.711 18.359 19.453 1 96 272 GLU B CA 1
ATOM 4614 C C . GLU B 1 272 ? -5.562 18.484 18.203 1 96 272 GLU B C 1
ATOM 4616 O O . GLU B 1 272 ? -6.605 19.141 18.203 1 96 272 GLU B O 1
ATOM 4621 N N . SER B 1 273 ? -5.098 17.828 17.125 1 96.62 273 SER B N 1
ATOM 4622 C CA . SER B 1 273 ? -5.812 17.938 15.852 1 96.62 273 SER B CA 1
ATOM 4623 C C . SER B 1 273 ? -7.195 17.312 15.93 1 96.62 273 SER B C 1
ATOM 4625 O O . SER B 1 273 ? -8.133 17.75 15.266 1 96.62 273 SER B O 1
ATOM 4627 N N . CYS B 1 274 ? -7.336 16.281 16.797 1 96.94 274 CYS B N 1
ATOM 4628 C CA . CYS B 1 274 ? -8.578 15.523 16.766 1 96.94 274 CYS B CA 1
ATOM 4629 C C . CYS B 1 274 ? -9.289 15.57 18.109 1 96.94 274 CYS B C 1
ATOM 4631 O O . CYS B 1 274 ? -10.359 14.984 18.266 1 96.94 274 CYS B O 1
ATOM 4633 N N . GLU B 1 275 ? -8.836 16.328 19.062 1 95.94 275 GLU B N 1
ATOM 4634 C CA . GLU B 1 275 ? -9.359 16.344 20.422 1 95.94 275 GLU B CA 1
ATOM 4635 C C . GLU B 1 275 ? -10.844 16.703 20.438 1 95.94 275 GLU B C 1
ATOM 4637 O O . GLU B 1 275 ? -11.609 16.156 21.25 1 95.94 275 GLU B O 1
ATOM 4642 N N . ALA B 1 276 ? -11.242 17.531 19.609 1 97 276 ALA B N 1
ATOM 4643 C CA . ALA B 1 276 ? -12.594 18.094 19.641 1 97 276 ALA B CA 1
ATOM 4644 C C . ALA B 1 276 ? -13.617 17.094 19.141 1 97 276 ALA B C 1
ATOM 4646 O O . ALA B 1 276 ? -14.82 17.281 19.344 1 97 276 ALA B O 1
ATOM 4647 N N . TRP B 1 277 ? -13.164 16.016 18.484 1 97.31 277 TRP B N 1
ATOM 4648 C CA . TRP B 1 277 ? -14.188 15.141 17.922 1 97.31 277 TRP B CA 1
ATOM 4649 C C . TRP B 1 277 ? -13.898 13.68 18.25 1 97.31 277 TRP B C 1
ATOM 4651 O O . TRP B 1 277 ? -14.773 12.828 18.125 1 97.31 277 TRP B O 1
ATOM 4661 N N . VAL B 1 278 ? -12.719 13.328 18.656 1 96.56 278 VAL B N 1
ATOM 4662 C CA . VAL B 1 278 ? -12.297 11.938 18.734 1 96.56 278 VAL B CA 1
ATOM 4663 C C . VAL B 1 278 ? -13.125 11.203 19.781 1 96.56 278 VAL B C 1
ATOM 4665 O O . VAL B 1 278 ? -13.422 10.016 19.641 1 96.56 278 VAL B O 1
ATOM 4668 N N . ARG B 1 279 ? -13.562 11.898 20.844 1 95.56 279 ARG B N 1
ATOM 4669 C CA . ARG B 1 279 ? -14.336 11.266 21.906 1 95.56 279 ARG B CA 1
ATOM 4670 C C . ARG B 1 279 ? -15.812 11.156 21.516 1 95.56 279 ARG B C 1
ATOM 4672 O O . ARG B 1 279 ? -16.547 10.344 22.078 1 95.56 279 ARG B O 1
ATOM 4679 N N . ASP B 1 280 ? -16.188 11.938 20.609 1 97.69 280 ASP B N 1
ATOM 4680 C CA . ASP B 1 280 ? -17.578 11.945 20.172 1 97.69 280 ASP B CA 1
ATOM 4681 C C . ASP B 1 280 ? -17.844 10.844 19.141 1 97.69 280 ASP B C 1
ATOM 4683 O O . ASP B 1 280 ? -18.984 10.445 18.922 1 97.69 280 ASP B O 1
ATOM 4687 N N . VAL B 1 281 ? -16.781 10.406 18.453 1 97.62 281 VAL B N 1
ATOM 4688 C CA . VAL B 1 281 ? -16.891 9.359 17.438 1 97.62 281 VAL B CA 1
ATOM 4689 C C . VAL B 1 281 ? -16.438 8.023 18.016 1 97.62 281 VAL B C 1
ATOM 4691 O O . VAL B 1 281 ? -15.25 7.848 18.312 1 97.62 281 VAL B O 1
ATOM 4694 N N . GLY B 1 282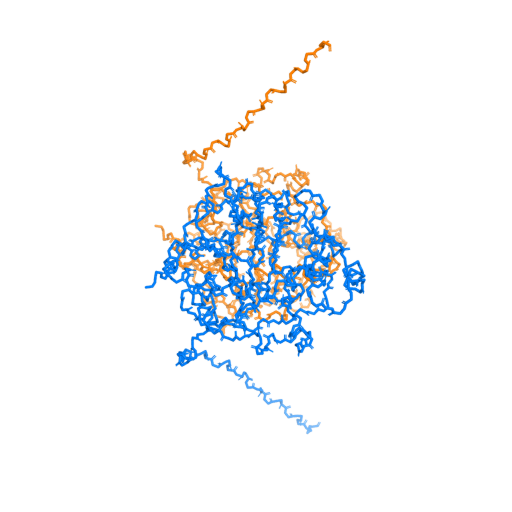 ? -17.375 7.09 18.109 1 96 282 GLY B N 1
ATOM 4695 C CA . GLY B 1 282 ? -17.031 5.797 18.688 1 96 282 GLY B CA 1
ATOM 4696 C C . GLY B 1 282 ? -16 5.035 17.891 1 96 282 GLY B C 1
ATOM 4697 O O . GLY B 1 282 ? -15.945 5.148 16.656 1 96 282 GLY B O 1
ATOM 4698 N N . GLU B 1 283 ? -15.234 4.273 18.609 1 94.25 283 GLU B N 1
ATOM 4699 C CA . GLU B 1 283 ? -14.258 3.414 17.938 1 94.25 283 GLU B CA 1
ATOM 4700 C C . GLU B 1 283 ? -14.93 2.48 16.938 1 94.25 283 GLU B C 1
ATOM 4702 O O . GLU B 1 283 ? -16 1.936 17.219 1 94.25 283 GLU B O 1
ATOM 4707 N N . GLY B 1 284 ? -14.281 2.357 15.75 1 93.12 284 GLY B N 1
ATOM 4708 C CA . GLY B 1 284 ? -14.797 1.463 14.727 1 93.12 284 GLY B CA 1
ATOM 4709 C C . GLY B 1 284 ? -15.984 2.039 13.977 1 93.12 284 GLY B C 1
ATOM 4710 O O . GLY B 1 284 ? -16.453 1.45 13 1 93.12 284 GLY B O 1
ATOM 4711 N N . ARG B 1 285 ? -16.422 3.143 14.414 1 95.88 285 ARG B N 1
ATOM 4712 C CA . ARG B 1 285 ? -17.562 3.773 13.766 1 95.88 285 ARG B CA 1
ATOM 4713 C C . ARG B 1 285 ? -17.109 4.734 12.672 1 95.88 285 ARG B C 1
ATOM 4715 O O . ARG B 1 285 ? -15.961 5.191 12.68 1 95.88 285 ARG B O 1
ATOM 4722 N N . PRO B 1 286 ? -17.984 4.996 11.719 1 96.5 286 PRO B N 1
ATOM 4723 C CA . PRO B 1 286 ? -17.609 5.969 10.688 1 96.5 286 PRO B CA 1
ATOM 4724 C C . PRO B 1 286 ? -17.234 7.328 11.266 1 96.5 286 PRO B C 1
ATOM 4726 O O . PRO B 1 286 ? -17.922 7.828 12.172 1 96.5 286 PRO B O 1
ATOM 4729 N N . ALA B 1 287 ? -16.172 7.922 10.789 1 98.06 287 ALA B N 1
ATOM 4730 C CA . ALA B 1 287 ? -15.68 9.211 11.266 1 98.06 287 ALA B CA 1
ATOM 4731 C C . ALA B 1 287 ? -16.516 10.359 10.703 1 98.06 287 ALA B C 1
ATOM 4733 O O . ALA B 1 287 ? -16.109 11.023 9.75 1 98.06 287 ALA B O 1
ATOM 4734 N N . ARG B 1 288 ? -17.656 10.539 11.32 1 98 288 ARG B N 1
ATOM 4735 C CA . ARG B 1 288 ? -18.578 11.609 10.977 1 98 288 ARG B CA 1
ATOM 4736 C C . ARG B 1 288 ? -18.781 12.562 12.148 1 98 288 ARG B C 1
ATOM 4738 O O . ARG B 1 288 ? -19.172 12.141 13.234 1 98 288 ARG B O 1
ATOM 4745 N N . HIS B 1 289 ? -18.469 13.766 11.891 1 98.25 289 HIS B N 1
ATOM 4746 C CA . HIS B 1 289 ? -18.547 14.828 12.891 1 98.25 289 HIS B CA 1
ATOM 4747 C C . HIS B 1 289 ? -18.578 16.203 12.234 1 98.25 289 HIS B C 1
ATOM 4749 O O . HIS B 1 289 ? -18.125 16.359 11.094 1 98.25 289 HIS B O 1
ATOM 4755 N N . LYS B 1 290 ? -19.094 17.234 12.898 1 97.56 290 LYS B N 1
ATOM 4756 C CA . LYS B 1 290 ? -19.156 18.594 12.352 1 97.56 290 LYS B CA 1
ATOM 4757 C C . LYS B 1 290 ? -17.75 19.125 12.078 1 97.56 290 LYS B C 1
ATOM 4759 O O . LYS B 1 290 ? -17.562 19.953 11.188 1 97.56 290 LYS B O 1
ATOM 4764 N N . TYR B 1 291 ? -16.719 18.641 12.836 1 98.38 291 TYR B N 1
ATOM 4765 C CA . TYR B 1 291 ? -15.352 19.078 12.648 1 98.38 291 TYR B CA 1
ATOM 4766 C C . TYR B 1 291 ? -14.633 18.219 11.625 1 98.38 291 TYR B C 1
ATOM 4768 O O . TYR B 1 291 ? -13.414 18.328 11.438 1 98.38 291 TYR B O 1
ATOM 4776 N N . LEU B 1 292 ? -15.344 17.297 11.031 1 98.5 292 LEU B N 1
ATOM 4777 C CA . LEU B 1 292 ? -14.922 16.5 9.883 1 98.5 292 LEU B CA 1
ATOM 4778 C C . LEU B 1 292 ? -15.906 16.672 8.727 1 98.5 292 LEU B C 1
ATOM 4780 O O . LEU B 1 292 ? -16.516 15.695 8.281 1 98.5 292 LEU B O 1
ATOM 4784 N N . PRO B 1 293 ? -16 17.844 8.219 1 98.12 293 PRO B N 1
ATOM 4785 C CA . PRO B 1 293 ? -17.047 18.109 7.23 1 98.12 293 PRO B CA 1
ATOM 4786 C C . PRO B 1 293 ? -16.75 17.5 5.867 1 98.12 293 PRO B C 1
ATOM 4788 O O . PRO B 1 293 ? -15.578 17.375 5.488 1 98.12 293 PRO B O 1
ATOM 4791 N N . ILE B 1 294 ? -17.781 17.125 5.137 1 98.25 294 ILE B N 1
ATOM 4792 C CA . ILE B 1 294 ? -17.641 16.828 3.715 1 98.25 294 ILE B CA 1
ATOM 4793 C C . ILE B 1 294 ? -17.328 18.109 2.947 1 98.25 294 ILE B C 1
ATOM 4795 O O . ILE B 1 294 ? -18.047 19.109 3.053 1 98.25 294 ILE B O 1
ATOM 4799 N N . VAL B 1 295 ? -16.312 18.078 2.189 1 98.19 295 VAL B N 1
ATOM 4800 C CA . VAL B 1 295 ? -15.891 19.297 1.516 1 98.19 295 VAL B CA 1
ATOM 4801 C C . VAL B 1 295 ? -15.922 19.094 0.003 1 98.19 295 VAL B C 1
ATOM 4803 O O . VAL B 1 295 ? -15.75 20.047 -0.763 1 98.19 295 VAL B O 1
ATOM 4806 N N . TRP B 1 296 ? -16.078 17.938 -0.403 1 96.94 296 TRP B N 1
ATOM 4807 C CA . TRP B 1 296 ? -16.219 17.625 -1.821 1 96.94 296 TRP B CA 1
ATOM 4808 C C . TRP B 1 296 ? -17.172 16.453 -2.025 1 96.94 296 TRP B C 1
ATOM 4810 O O . TRP B 1 296 ? -17.078 15.43 -1.335 1 96.94 296 TRP B O 1
ATOM 4820 N N . PRO B 1 297 ? -18.141 16.453 -2.975 1 95.75 297 PRO B N 1
ATOM 4821 C CA . PRO B 1 297 ? -18.391 17.594 -3.871 1 95.75 297 PRO B CA 1
ATOM 4822 C C . PRO B 1 297 ? -19.062 18.766 -3.166 1 95.75 297 PRO B C 1
ATOM 4824 O O . PRO B 1 297 ? -19.5 18.641 -2.023 1 95.75 297 PRO B O 1
ATOM 4827 N N . PRO B 1 298 ? -18.906 19.953 -3.783 1 88 298 PRO B N 1
ATOM 4828 C CA . PRO B 1 298 ? -19.547 21.109 -3.152 1 88 298 PRO B CA 1
ATOM 4829 C C . PRO B 1 298 ? -21.047 20.906 -2.934 1 88 298 PRO B C 1
ATOM 4831 O O . PRO B 1 298 ? -21.688 20.141 -3.654 1 88 298 PRO B O 1
ATOM 4834 N N . THR B 1 299 ? -21.5 21.406 -1.776 1 69.81 299 THR B N 1
ATOM 4835 C CA . THR B 1 299 ? -22.906 21.391 -1.438 1 69.81 299 THR B CA 1
ATOM 4836 C C . THR B 1 299 ? -23.734 22.016 -2.562 1 69.81 299 THR B C 1
ATOM 4838 O O . THR B 1 299 ? -23.328 23 -3.168 1 69.81 299 THR B O 1
ATOM 4841 N N . GLY B 1 300 ? -24.453 21.375 -3.547 1 57.72 300 GLY B N 1
ATOM 4842 C CA . GLY B 1 300 ? -25.359 21.609 -4.652 1 57.72 300 GLY B CA 1
ATOM 4843 C C . GLY B 1 300 ? -25.109 20.703 -5.84 1 57.72 300 GLY B C 1
ATOM 4844 O O . GLY B 1 300 ? -25.969 20.594 -6.727 1 57.72 300 GLY B O 1
ATOM 4845 N N . GLU B 1 301 ? -23.875 20.422 -6.027 1 45.94 301 GLU B N 1
ATOM 4846 C CA . GLU B 1 301 ? -23.594 19.562 -7.18 1 45.94 301 GLU B CA 1
ATOM 4847 C C . GLU B 1 301 ? -23.719 18.094 -6.812 1 45.94 301 GLU B C 1
ATOM 4849 O O . GLU B 1 301 ? -22.719 17.422 -6.527 1 45.94 301 GLU B O 1
ATOM 4854 N N . ILE B 1 302 ? -24.531 17.75 -5.996 1 40.25 302 ILE B N 1
ATOM 4855 C CA . ILE B 1 302 ? -24.641 16.297 -5.844 1 40.25 302 ILE B CA 1
ATOM 4856 C C . ILE B 1 302 ? -24.859 15.656 -7.211 1 40.25 302 ILE B C 1
ATOM 4858 O O . ILE B 1 302 ? -25.891 15.875 -7.855 1 40.25 302 ILE B O 1
ATOM 4862 N N . SER B 1 303 ? -23.891 15.641 -8.008 1 35.91 303 SER B N 1
ATOM 4863 C CA . SER B 1 303 ? -24.078 14.883 -9.242 1 35.91 303 SER B CA 1
ATOM 4864 C C . SER B 1 303 ? -24.656 13.5 -8.953 1 35.91 303 SER B C 1
ATOM 4866 O O . SER B 1 303 ? -24.266 12.844 -7.984 1 35.91 303 SER B O 1
ATOM 4868 N N . GLY B 1 304 ? -25.922 13.281 -9.328 1 33.59 304 GLY B N 1
ATOM 4869 C CA . GLY B 1 304 ? -26.734 12.086 -9.469 1 33.59 304 GLY B CA 1
ATOM 4870 C C . GLY B 1 304 ? -25.938 10.875 -9.906 1 33.59 304 GLY B C 1
ATOM 4871 O O . GLY B 1 304 ? -26.375 10.125 -10.789 1 33.59 304 GLY B O 1
ATOM 4872 N N . THR B 1 305 ? -24.656 10.852 -9.844 1 33.25 305 THR B N 1
ATOM 4873 C CA . THR B 1 305 ? -24.25 9.555 -10.375 1 33.25 305 THR B CA 1
ATOM 4874 C C . THR B 1 305 ? -24.781 8.422 -9.516 1 33.25 305 THR B C 1
ATOM 4876 O O . THR B 1 305 ? -24.547 8.383 -8.305 1 33.25 305 THR B O 1
ATOM 4879 N N . ASN B 1 306 ? -25.984 7.902 -9.82 1 29.02 306 ASN B N 1
ATOM 4880 C CA . ASN B 1 306 ? -26.75 6.707 -9.469 1 29.02 306 ASN B CA 1
ATOM 4881 C C . ASN B 1 306 ? -25.828 5.508 -9.242 1 29.02 306 ASN B C 1
ATOM 4883 O O . ASN B 1 306 ? -25.281 4.945 -10.195 1 29.02 306 ASN B O 1
ATOM 4887 N N . LEU B 1 307 ? -25.125 5.453 -8.25 1 30.44 307 LEU B N 1
ATOM 4888 C CA . LEU B 1 307 ? -24.641 4.109 -7.934 1 30.44 307 LEU B CA 1
ATOM 4889 C C . LEU B 1 307 ? -25.797 3.125 -7.848 1 30.44 307 LEU B C 1
ATOM 4891 O O . LEU B 1 307 ? -26.797 3.381 -7.152 1 30.44 307 LEU B O 1
ATOM 4895 N N . GLN B 1 308 ? -26 2.293 -8.891 1 28.34 308 GLN B N 1
ATOM 4896 C CA . GLN B 1 308 ? -26.984 1.224 -8.969 1 28.34 308 GLN B CA 1
ATOM 4897 C C . GLN B 1 308 ? -27.078 0.459 -7.652 1 28.34 308 GLN B C 1
ATOM 4899 O O . GLN B 1 308 ? -26.062 0.085 -7.07 1 28.34 308 GLN B O 1
ATOM 4904 N N . PRO B 1 309 ? -28.281 0.589 -7.043 1 28.45 309 PRO B N 1
ATOM 4905 C CA . PRO B 1 309 ? -28.578 -0.115 -5.797 1 28.45 309 PRO B CA 1
ATOM 4906 C C . PRO B 1 309 ? -28.125 -1.572 -5.816 1 28.45 309 PRO B C 1
ATOM 4908 O O . PRO B 1 309 ? -28.203 -2.234 -6.852 1 28.45 309 PRO B O 1
ATOM 4911 N N . LYS B 1 310 ? -27.234 -1.892 -4.945 1 27.36 310 LYS B N 1
ATOM 4912 C CA . LYS B 1 310 ? -27.016 -3.322 -4.758 1 27.36 310 LYS B CA 1
ATOM 4913 C C . LYS B 1 310 ? -28.344 -4.074 -4.656 1 27.36 310 LYS B C 1
ATOM 4915 O O . LYS B 1 310 ? -29.203 -3.713 -3.855 1 27.36 310 LYS B O 1
ATOM 4920 N N . ILE B 1 311 ? -28.781 -4.801 -5.699 1 23.8 311 ILE B N 1
ATOM 4921 C CA . ILE B 1 311 ? -29.953 -5.68 -5.73 1 23.8 311 ILE B CA 1
ATOM 4922 C C . ILE B 1 311 ? -29.938 -6.598 -4.512 1 23.8 311 ILE B C 1
ATOM 4924 O O . ILE B 1 311 ? -29.016 -7.379 -4.324 1 23.8 311 ILE B O 1
ATOM 4928 N N . ALA B 1 312 ? -30.625 -6.199 -3.488 1 26.03 312 ALA B N 1
ATOM 4929 C CA . ALA B 1 312 ? -30.922 -7.102 -2.383 1 26.03 312 ALA B CA 1
ATOM 4930 C C . ALA B 1 312 ? -31.344 -8.477 -2.895 1 26.03 312 ALA B C 1
ATOM 4932 O O . ALA B 1 312 ? -32.281 -8.594 -3.682 1 26.03 312 ALA B O 1
ATOM 4933 N N . ARG B 1 313 ? -30.422 -9.422 -3.012 1 24.64 313 ARG B N 1
ATOM 4934 C CA . ARG B 1 313 ? -30.828 -10.805 -3.24 1 24.64 313 ARG B CA 1
ATOM 4935 C C . ARG B 1 313 ? -32 -11.188 -2.34 1 24.64 313 ARG B C 1
ATOM 4937 O O . ARG B 1 313 ? -31.969 -10.945 -1.131 1 24.64 313 ARG B O 1
ATOM 4944 N N . GLY B 1 314 ? -33.219 -11.148 -2.824 1 23.91 314 GLY B N 1
ATOM 4945 C CA . GLY B 1 314 ? -34.5 -11.633 -2.287 1 23.91 314 GLY B CA 1
ATOM 4946 C C . GLY B 1 314 ? -34.375 -12.969 -1.577 1 23.91 314 GLY B C 1
ATOM 4947 O O . GLY B 1 314 ? -33.594 -13.836 -2.004 1 23.91 314 GLY B O 1
ATOM 4948 N N . ARG B 1 315 ? -34.531 -12.961 -0.285 1 30.27 315 ARG B N 1
ATOM 4949 C CA . ARG B 1 315 ? -34.75 -14.125 0.571 1 30.27 315 ARG B CA 1
ATOM 4950 C C . ARG B 1 315 ? -35.625 -15.164 -0.123 1 30.27 315 ARG B C 1
ATOM 4952 O O . ARG B 1 315 ? -36.75 -14.867 -0.527 1 30.27 315 ARG B O 1
ATOM 4959 N N . GLN B 1 316 ? -34.969 -16.141 -0.853 1 24.69 316 GLN B N 1
ATOM 4960 C CA . GLN B 1 316 ? -35.781 -17.266 -1.313 1 24.69 316 GLN B CA 1
ATOM 4961 C C . GLN B 1 316 ? -36.531 -17.891 -0.155 1 24.69 316 GLN B C 1
ATOM 4963 O O . GLN B 1 316 ? -35.969 -18.156 0.903 1 24.69 316 GLN B O 1
ATOM 4968 N N . PRO B 1 317 ? -37.875 -17.719 -0.05 1 30.3 317 PRO B N 1
ATOM 4969 C CA . PRO B 1 317 ? -38.75 -18.344 0.936 1 30.3 317 PRO B CA 1
ATOM 4970 C C . PRO B 1 317 ? -38.5 -19.828 1.116 1 30.3 317 PRO B C 1
ATOM 4972 O O . PRO B 1 317 ? -38 -20.484 0.192 1 30.3 317 PRO B O 1
ATOM 4975 N N . GLY B 1 318 ? -38 -20.219 2.354 1 28.62 318 GLY B N 1
ATOM 4976 C CA . GLY B 1 318 ? -37.844 -21.562 2.881 1 28.62 318 GLY B CA 1
ATOM 4977 C C . GLY B 1 318 ? -39 -22.484 2.562 1 28.62 318 GLY B C 1
ATOM 4978 O O . GLY B 1 318 ? -40.156 -22.031 2.473 1 28.62 318 GLY B O 1
ATOM 4979 N N . ARG B 1 319 ? -38.812 -23.609 1.79 1 33.12 319 ARG B N 1
ATOM 4980 C CA . ARG B 1 319 ? -39.719 -24.719 1.511 1 33.12 319 ARG B CA 1
ATOM 4981 C C . ARG B 1 319 ? -40.344 -25.234 2.793 1 33.12 319 ARG B C 1
ATOM 4983 O O . ARG B 1 319 ? -39.656 -25.547 3.766 1 33.12 319 ARG B O 1
ATOM 4990 N N . GLY B 1 320 ? -41.562 -24.781 3.111 1 24.03 320 GLY B N 1
ATOM 4991 C CA . GLY B 1 320 ? -42.438 -25.344 4.125 1 24.03 320 GLY B CA 1
ATOM 4992 C C . GLY B 1 320 ? -42.531 -26.844 4.078 1 24.03 320 GLY B C 1
ATOM 4993 O O . GLY B 1 320 ? -42.844 -27.422 3.039 1 24.03 320 GLY B O 1
ATOM 4994 N N . ARG B 1 321 ? -41.594 -27.562 4.828 1 29.06 321 ARG B N 1
ATOM 4995 C CA . ARG B 1 321 ? -41.844 -28.969 5.109 1 29.06 321 ARG B CA 1
ATOM 4996 C C . ARG B 1 321 ? -43.281 -29.203 5.59 1 29.06 321 ARG B C 1
ATOM 4998 O O . ARG B 1 321 ? -43.75 -28.484 6.461 1 29.06 321 ARG B O 1
ATOM 5005 N N . SER B 1 322 ? -44.094 -29.656 4.699 1 22.44 322 SER B N 1
ATOM 5006 C CA . SER B 1 322 ? -45.375 -30.266 5 1 22.44 322 SER B CA 1
ATOM 5007 C C . SER B 1 322 ? -45.281 -31.188 6.199 1 22.44 322 SER B C 1
ATOM 5009 O O . SER B 1 322 ? -44.344 -31.969 6.328 1 22.44 322 SER B O 1
ATOM 5011 N N . ARG B 1 323 ? -45.938 -30.891 7.246 1 21.62 323 ARG B N 1
ATOM 5012 C CA . ARG B 1 323 ? -46.406 -31.625 8.414 1 21.62 323 ARG B CA 1
ATOM 5013 C C . ARG B 1 323 ? -47 -32.969 8.016 1 21.62 323 ARG B C 1
ATOM 5015 O O . ARG B 1 323 ? -47.438 -33.75 8.867 1 21.62 323 ARG B O 1
ATOM 5022 N N . ARG B 1 324 ? -46.75 -33.625 6.75 1 19.53 324 ARG B N 1
ATOM 5023 C CA . ARG B 1 324 ? -47.375 -34.906 7.012 1 19.53 324 ARG B CA 1
ATOM 5024 C C . ARG B 1 324 ? -46.531 -35.781 7.934 1 19.53 324 ARG B C 1
ATOM 5026 O O . ARG B 1 324 ? -45.281 -35.781 7.832 1 19.53 324 ARG B O 1
#

Secondary structure (DSSP, 8-state):
-----HHHHHHHHHHSEEEETTSS-HHHHHHHHHHHHHHHHHHHHHHHHHHHHHHH-HHHHHHHHHHH-S-HHHHHHHHHHHHHTSPTT----EEEE-GGGT-HHHHHHHTSIIIIIHHHHHHT-S-EEEEEEEEEEE-TT--PEEEE-GGGSS-EE-S-EEEEEEESS-B--GGGT---EEEETTGGG-HHHHHHH-BTTB----GGG-PPEEE---B-BTBEEEEETTS-EEE----SSSPEEEEEEEEEETT-EEPPS-SSPPPGGGHHHHHHHHTTS-TTSB---TTS-EEES-TT------------------------/-----HHHHHHHHHHSEEEETTSS-HHHHHHHHHHHHHHHHHHHHHHHHHHHHHHH-HHHHHHHHHHH-S-HHHHHHHHHHHHHTSPTT----EEEE-GGGT-HHHHHHHTSIIIIIHHHHHHT-S-EEEEEEEEEEE-TT--PEEEE-GGGSS-EE-S-EEEEEEESS-B--GGGT---EEEETTGGG-HHHHHHH-BTTB----GGG-PPEEE---B-BTBEEEEETTS-EEE----SSSPEEEEEEEEEETT-EEPPS-SSPPPGGGHHHHHHHHTTS-TTSB---TTS-EEES-TT------------------------

Nearest PDB structures (foldseek):
  5epa-assembly6_F  TM=8.517E-01  e=5.372E-19  Streptomyces nogalater
  5equ-assembly3_C  TM=7.357E-01  e=4.951E-18  Streptomyces nogalater
  7dt0-assembly2_E  TM=7.546E-01  e=2.439E-13  uncultured bacterium esnapd13
  7dt0-assembly4_F  TM=7.174E-01  e=5.652E-13  uncultured bacterium esnapd13
  2a1x-assembly1_A  TM=7.224E-01  e=1.994E-12  Homo sapiens

Sequence (648 aa):
MLAVGAAQLLEFERSGHTTTRGLLPRDDVVALRRSVDRVYAEREVEALRQKARVLLGDEQQRQIEHSAGAAEGAVKDALRRSIDGLPDGAVPFLQLFNLWRDSPAVAELWRSPHLAGTAARLLGVARVRLYQDAFFLKRPGDGPTHWHSDLAMAPLDTNSFVTCWLPLHDIAAPEDGGSALVFASGSHRDVALHFWHGDPGCPVDGSDRGYPIRQGGALRMGDATWHHGWVLHSAGPNELLAPRRAIAVSFFADGARRLKAAKRTQDDEDAESCEAWVRDVGEGRPARHKYLPIVWPPTGEISGTNLQPKIARGRQPGRGRSRRMLAVGAAQLLEFERSGHTTTRGLLPRDDVVALRRSVDRVYAEREVEALRQKARVLLGDEQQRQIEHSAGAAEGAVKDALRRSIDGLPDGAVPFLQLFNLWRDSPAVAELWRSPHLAGTAARLLGVARVRLYQDAFFLKRPGDGPTHWHSDLAMAPLDTNSFVTCWLPLHDIAAPEDGGSALVFASGSHRDVALHFWHGDPGCPVDGSDRGYPIRQGGALRMGDATWHHGWVLHSAGPNELLAPRRAIAVSFFADGARRLKAAKRTQDDEDAESCEAWVRDVGEGRPARHKYLPIVWPPTGEISGTNLQPKIARGRQPGRGRSRR